Protein AF-A0A258L416-F1 (afdb_monomer)

Sequence (490 aa):
MKKIILSLIIMGSVVVAFGQTGKLQLVVYDSTSKTVLEMATVSLFRPDSSLLTYQLSDKNGAVSFEKLTLKNKLLLNISYVGYNTYNAPYLVTGKDSLNIYLSYNAKDSSSVVVKSVIPVRMNGDTLEINPAAFKLKDHQVVEELLNQVPGMTVWADGSITVSGRKVQNVFVDGKPFAGSTDPRIATQNLSKSAIDKIQLYQEYDRENIGNQSRQQTDSILSMNIKLKETAKKGYFGKGGAGLGTDDRFETDLALQTYDKKFSLSVGGGYNNINKNIANLDEMMQNNTYRTNNPNLFRTGRFGVSGINKNHSVGISLTQNFKAENNSRQNNRLTANYTMSGGDSWVTNLRIQNRIVAGAEQLIKEEGQQASNTNNHTIGFNYVKNNSYNDNFNLSGSASINDRKGLSTNFTETTDSKGAIQSTNDVVSRQTSQSNNQNLNLSYSKSDNDQPLTNFSFNTNLQNSQSNSERNVVSVFKSFTVNNRDTSYNR

Structure (mmCIF, N/CA/C/O backbone):
data_AF-A0A258L416-F1
#
_entry.id   AF-A0A258L416-F1
#
loop_
_atom_site.group_PDB
_atom_site.id
_atom_site.type_symbol
_atom_site.label_atom_id
_atom_site.label_alt_id
_atom_site.label_comp_id
_atom_site.label_asym_id
_atom_site.label_entity_id
_atom_site.label_seq_id
_atom_site.pdbx_PDB_ins_code
_atom_site.Cartn_x
_atom_site.Cartn_y
_atom_site.Cartn_z
_atom_site.occupancy
_atom_site.B_iso_or_equiv
_atom_site.auth_seq_id
_atom_site.auth_comp_id
_atom_site.auth_asym_id
_atom_site.auth_atom_id
_atom_site.pdbx_PDB_model_num
ATOM 1 N N . MET A 1 1 ? -40.598 -56.465 -20.947 1.00 54.62 1 MET A N 1
ATOM 2 C CA . MET A 1 1 ? -41.504 -55.363 -20.540 1.00 54.62 1 MET A CA 1
ATOM 3 C C . MET A 1 1 ? -41.598 -55.164 -19.021 1.00 54.62 1 MET A C 1
ATOM 5 O O . MET A 1 1 ? -41.421 -54.038 -18.584 1.00 54.62 1 MET A O 1
ATOM 9 N N . LYS A 1 2 ? -41.748 -56.209 -18.185 1.00 53.19 2 LYS A N 1
ATOM 10 C CA . LYS A 1 2 ? -41.812 -56.056 -16.707 1.00 53.19 2 LYS A CA 1
ATOM 11 C C . LYS A 1 2 ? -40.561 -55.443 -16.037 1.00 53.19 2 LYS A C 1
ATOM 13 O O . LYS A 1 2 ? -40.698 -54.750 -15.039 1.00 53.19 2 LYS A O 1
ATOM 18 N N . LYS A 1 3 ? -39.356 -55.630 -16.599 1.00 53.38 3 LYS A N 1
ATOM 19 C CA . LYS A 1 3 ? -38.106 -55.047 -16.056 1.00 53.38 3 LYS A CA 1
ATOM 20 C C . LYS A 1 3 ? -37.923 -53.546 -16.354 1.00 53.38 3 LYS A C 1
ATOM 22 O O . LYS A 1 3 ? -37.255 -52.868 -15.589 1.00 53.38 3 LYS A O 1
ATOM 27 N N . ILE A 1 4 ? -38.549 -53.028 -17.417 1.00 64.88 4 ILE A N 1
ATOM 28 C CA . ILE A 1 4 ? -38.473 -51.603 -17.805 1.00 64.88 4 ILE A CA 1
ATOM 29 C C . ILE A 1 4 ? -39.445 -50.762 -16.963 1.00 64.88 4 ILE A C 1
ATOM 31 O O . ILE A 1 4 ? -39.124 -49.653 -16.557 1.00 64.88 4 ILE A O 1
ATOM 35 N N . ILE A 1 5 ? -40.604 -51.327 -16.612 1.00 68.12 5 ILE A N 1
ATOM 36 C CA . ILE A 1 5 ? -41.570 -50.672 -15.716 1.00 68.12 5 ILE A CA 1
ATOM 37 C C . ILE A 1 5 ? -40.986 -50.529 -14.301 1.00 68.12 5 ILE A C 1
ATOM 39 O O . ILE A 1 5 ? -41.172 -49.501 -13.658 1.00 68.12 5 ILE A O 1
ATOM 43 N N . LEU A 1 6 ? -40.208 -51.516 -13.839 1.00 62.81 6 LEU A N 1
ATOM 44 C CA . LEU A 1 6 ? -39.548 -51.447 -12.534 1.00 62.81 6 LEU A CA 1
ATOM 45 C C . LEU A 1 6 ? -38.426 -50.391 -12.495 1.00 62.81 6 LEU A C 1
ATOM 47 O O . LEU A 1 6 ? -38.263 -49.731 -11.473 1.00 62.81 6 LEU A O 1
ATOM 51 N N . SER A 1 7 ? -37.690 -50.176 -13.597 1.00 61.28 7 SER A N 1
ATOM 52 C CA . SER A 1 7 ? -36.664 -49.123 -13.642 1.00 61.28 7 SER A CA 1
ATOM 53 C C . SER A 1 7 ? -37.269 -47.719 -13.732 1.00 61.28 7 SER A C 1
ATOM 55 O O . SER A 1 7 ? -36.714 -46.795 -13.146 1.00 61.28 7 SER A O 1
ATOM 57 N N . LEU A 1 8 ? -38.424 -47.547 -14.391 1.00 59.59 8 LEU A N 1
ATOM 58 C CA . LEU A 1 8 ? -39.130 -46.259 -14.418 1.00 59.59 8 LEU A CA 1
ATOM 59 C C . LEU A 1 8 ? -39.750 -45.881 -13.062 1.00 59.59 8 LEU A C 1
ATOM 61 O O . LEU A 1 8 ? -39.780 -44.701 -12.726 1.00 59.59 8 LEU A O 1
ATOM 65 N N . ILE A 1 9 ? -40.196 -46.854 -12.260 1.00 60.72 9 ILE A N 1
ATOM 66 C CA . ILE A 1 9 ? -40.763 -46.585 -10.925 1.00 60.72 9 ILE A CA 1
ATOM 67 C C . ILE A 1 9 ? -39.674 -46.159 -9.924 1.00 60.72 9 ILE A C 1
ATOM 69 O O . ILE A 1 9 ? -39.916 -45.282 -9.101 1.00 60.72 9 ILE A O 1
ATOM 73 N N . ILE A 1 10 ? -38.457 -46.701 -10.033 1.00 58.25 10 ILE A N 1
ATOM 74 C CA . ILE A 1 10 ? -37.326 -46.331 -9.158 1.00 58.25 10 ILE A CA 1
ATOM 75 C C . ILE A 1 10 ? -36.745 -44.951 -9.526 1.00 58.25 10 ILE A C 1
ATOM 77 O O . ILE A 1 10 ? -36.218 -44.245 -8.668 1.00 58.25 10 ILE A O 1
ATOM 81 N N . MET A 1 11 ? -36.892 -44.519 -10.782 1.00 55.53 11 MET A N 1
ATOM 82 C CA . MET A 1 11 ? -36.424 -43.207 -11.251 1.00 55.53 11 MET A CA 1
ATOM 83 C C . MET A 1 11 ? -37.388 -42.056 -10.896 1.00 55.53 11 MET A C 1
ATOM 85 O O . MET A 1 11 ? -36.995 -40.894 -10.944 1.00 55.53 11 MET A O 1
ATOM 89 N N . GLY A 1 12 ? -38.629 -42.370 -10.495 1.00 52.56 12 GLY A N 1
ATOM 90 C CA . GLY A 1 12 ? -39.637 -41.399 -10.042 1.00 52.56 12 GLY A CA 1
ATOM 91 C C . GLY A 1 12 ? -39.574 -41.039 -8.551 1.00 52.56 12 GLY A C 1
ATOM 92 O O . GLY A 1 12 ? -40.282 -40.136 -8.114 1.00 52.56 12 GLY A O 1
ATOM 93 N N . SER A 1 13 ? -38.733 -41.708 -7.758 1.00 47.38 13 SER A N 1
ATOM 94 C CA . SER A 1 13 ? -38.633 -41.523 -6.301 1.00 47.38 13 SER A CA 1
ATOM 95 C C . SER A 1 13 ? -37.387 -40.745 -5.862 1.00 47.38 13 SER A C 1
ATOM 97 O O . SER A 1 13 ? -36.769 -41.070 -4.851 1.00 47.38 13 SER A O 1
ATOM 99 N N . VAL A 1 14 ? -37.010 -39.690 -6.591 1.00 47.81 14 VAL A N 1
ATOM 100 C CA . VAL A 1 14 ? -36.079 -38.679 -6.063 1.00 47.81 14 VAL A CA 1
ATOM 101 C C . VAL A 1 14 ? -36.893 -37.698 -5.227 1.00 47.81 14 VAL A C 1
ATOM 103 O O . VAL A 1 14 ? -37.312 -36.637 -5.684 1.00 47.81 14 VAL A O 1
ATOM 106 N N . VAL A 1 15 ? -37.167 -38.083 -3.981 1.00 49.09 15 VAL A N 1
ATOM 107 C CA . VAL A 1 15 ? -37.687 -37.149 -2.984 1.00 49.09 15 VAL A CA 1
ATOM 108 C C . VAL A 1 15 ? -36.564 -36.164 -2.686 1.00 49.09 15 VAL A C 1
ATOM 110 O O . VAL A 1 15 ? -35.574 -36.504 -2.039 1.00 49.09 15 VAL A O 1
ATOM 113 N N . VAL A 1 16 ? -36.707 -34.936 -3.179 1.00 45.75 16 VAL A N 1
ATOM 114 C CA . VAL A 1 16 ? -35.876 -33.810 -2.756 1.00 45.75 16 VAL A CA 1
ATOM 115 C C . VAL A 1 16 ? -36.213 -33.561 -1.288 1.00 45.75 16 VAL A C 1
ATOM 117 O O . VAL A 1 16 ? -37.214 -32.927 -0.958 1.00 45.75 16 VAL A O 1
ATOM 120 N N . ALA A 1 17 ? -35.425 -34.143 -0.387 1.00 42.91 17 ALA A N 1
ATOM 121 C CA . ALA A 1 17 ? -35.550 -33.908 1.039 1.00 42.91 17 ALA A CA 1
ATOM 122 C C . ALA A 1 17 ? -35.148 -32.454 1.327 1.00 42.91 17 ALA A C 1
ATOM 124 O O . ALA A 1 17 ? -33.973 -32.141 1.513 1.00 42.91 17 ALA A O 1
ATOM 125 N N . PHE A 1 18 ? -36.126 -31.548 1.353 1.00 51.91 18 PHE A N 1
ATOM 126 C CA . PHE A 1 18 ? -35.942 -30.234 1.953 1.00 51.91 18 PHE A CA 1
ATOM 127 C C . PHE A 1 18 ? -35.678 -30.452 3.443 1.00 51.91 18 PHE A C 1
ATOM 129 O O . PHE A 1 18 ? -36.588 -30.788 4.201 1.00 51.91 18 PHE A O 1
ATOM 136 N N . GLY A 1 19 ? -34.420 -30.318 3.866 1.00 52.53 19 GLY A N 1
ATOM 137 C CA . GLY A 1 19 ? -34.078 -30.346 5.283 1.00 52.53 19 GLY A CA 1
ATOM 138 C C . GLY A 1 19 ? -34.915 -29.301 6.019 1.00 52.53 19 GLY A C 1
ATOM 139 O O . GLY A 1 19 ? -34.810 -28.110 5.729 1.00 52.53 19 GLY A O 1
ATOM 140 N N . GLN A 1 20 ? -35.778 -29.739 6.939 1.00 67.25 20 GLN A N 1
ATOM 141 C CA . GLN A 1 20 ? -36.555 -28.824 7.768 1.00 67.25 20 GLN A CA 1
ATOM 142 C C . GLN A 1 20 ? -35.579 -28.002 8.612 1.00 67.25 20 GLN A C 1
ATOM 144 O O . GLN A 1 20 ? -34.747 -28.553 9.337 1.00 67.25 20 GLN A O 1
ATOM 149 N N . THR A 1 21 ? -35.666 -26.682 8.492 1.00 75.88 21 THR A N 1
ATOM 150 C CA . THR A 1 21 ? -34.849 -25.765 9.279 1.00 75.88 21 THR A CA 1
ATOM 151 C C . THR A 1 21 ? -35.707 -25.071 10.326 1.00 75.88 21 THR A C 1
ATOM 153 O O . THR A 1 21 ? -36.852 -24.707 10.070 1.00 75.88 21 THR A O 1
ATOM 156 N N . GLY A 1 22 ? -35.161 -24.932 11.527 1.00 80.25 22 GLY A N 1
ATOM 157 C CA . GLY A 1 22 ? -35.784 -24.232 12.633 1.00 80.25 22 GLY A CA 1
ATOM 158 C C . GLY A 1 22 ? -35.594 -22.722 12.542 1.00 80.25 22 GLY A C 1
ATOM 159 O O . GLY A 1 22 ? -34.606 -22.222 11.992 1.00 80.25 22 GLY A O 1
ATOM 160 N N . LYS A 1 23 ? -36.548 -22.007 13.130 1.00 85.19 23 LYS A N 1
ATOM 161 C CA . LYS A 1 23 ? -36.519 -20.562 13.333 1.00 85.19 23 LYS A CA 1
ATOM 162 C C . LYS A 1 23 ? -36.613 -20.255 14.825 1.00 85.19 23 LYS A C 1
ATOM 164 O O . LYS A 1 23 ? -37.462 -20.821 15.512 1.00 85.19 23 LYS A O 1
ATOM 169 N N . LEU A 1 24 ? -35.764 -19.350 15.299 1.00 86.94 24 LEU A N 1
ATOM 170 C CA . LEU A 1 24 ? -35.829 -18.790 16.647 1.00 86.94 24 LEU A CA 1
ATOM 171 C C . LEU A 1 24 ? -36.087 -17.291 16.531 1.00 86.94 24 LEU A C 1
ATOM 173 O O . LEU A 1 24 ? -35.266 -16.567 15.970 1.00 86.94 24 LEU A O 1
ATOM 177 N N . GLN A 1 25 ? -37.212 -16.841 17.070 1.00 89.69 25 GLN A N 1
ATOM 178 C CA . GLN A 1 25 ? -37.528 -15.435 17.270 1.00 89.69 25 GLN A CA 1
ATOM 179 C C . GLN A 1 25 ? -37.445 -15.116 18.756 1.00 89.69 25 GLN A C 1
ATOM 181 O O . GLN A 1 25 ? -37.863 -15.911 19.597 1.00 89.69 25 GLN A O 1
ATOM 186 N N . LEU A 1 26 ? -36.892 -13.962 19.096 1.00 90.38 26 LEU A N 1
ATOM 187 C CA . LEU A 1 26 ? -36.861 -13.515 20.478 1.00 90.38 26 LEU A CA 1
ATOM 188 C C . LEU A 1 26 ? -36.907 -12.003 20.593 1.00 90.38 26 LEU A C 1
ATOM 190 O O . LEU A 1 26 ? -36.445 -11.307 19.695 1.00 90.38 26 LEU A O 1
ATOM 194 N N . VAL A 1 27 ? -37.449 -11.515 21.705 1.00 91.88 27 VAL A N 1
ATOM 195 C CA . VAL A 1 27 ? -37.478 -10.093 22.047 1.00 91.88 27 VAL A CA 1
ATOM 196 C C . VAL A 1 27 ? -36.802 -9.887 23.397 1.00 91.88 27 VAL A C 1
ATOM 198 O O . VAL A 1 27 ? -37.068 -10.619 24.355 1.00 91.88 27 VAL A O 1
ATOM 201 N N . VAL A 1 28 ? -35.893 -8.916 23.455 1.00 92.69 28 VAL A N 1
ATOM 202 C CA . VAL A 1 28 ? -35.090 -8.609 24.641 1.00 92.69 28 VAL A CA 1
ATOM 203 C C . VAL A 1 28 ? -35.653 -7.379 25.347 1.00 92.69 28 VAL A C 1
ATOM 205 O O . VAL A 1 28 ? -35.813 -6.323 24.737 1.00 92.69 28 VAL A O 1
ATOM 208 N N . TYR A 1 29 ? -35.912 -7.515 26.645 1.00 92.38 29 TYR A N 1
ATOM 209 C CA . TYR A 1 29 ? -36.476 -6.473 27.499 1.00 92.38 29 TYR A CA 1
ATOM 210 C C . TYR A 1 29 ? -35.594 -6.193 28.717 1.00 92.38 29 TYR A C 1
ATOM 212 O O . TYR A 1 29 ? -34.870 -7.070 29.189 1.00 92.38 29 TYR A O 1
ATOM 220 N N . ASP A 1 30 ? -35.719 -5.000 29.287 1.00 90.31 30 ASP A N 1
ATOM 221 C CA . ASP A 1 30 ? -35.287 -4.723 30.657 1.00 90.31 30 ASP A CA 1
ATOM 222 C C . ASP A 1 30 ? -36.269 -5.369 31.650 1.00 90.31 30 ASP A C 1
ATOM 224 O O . ASP A 1 30 ? -37.484 -5.186 31.562 1.00 90.31 30 ASP A O 1
ATOM 228 N N . SER A 1 31 ? -35.756 -6.126 32.621 1.00 89.62 31 SER A N 1
ATOM 229 C CA . SER A 1 31 ? -36.564 -6.755 33.672 1.00 89.62 31 SER A CA 1
ATOM 230 C C . SER A 1 31 ? -37.316 -5.761 34.567 1.00 89.62 31 SER A C 1
ATOM 232 O O . SER A 1 31 ? -38.377 -6.105 35.086 1.00 89.62 31 SER A O 1
ATOM 234 N N . THR A 1 32 ? -36.785 -4.547 34.743 1.00 86.44 32 THR A N 1
ATOM 235 C CA . THR A 1 32 ? -37.338 -3.535 35.652 1.00 86.44 32 THR A CA 1
ATOM 236 C C . THR A 1 32 ? -38.303 -2.622 34.912 1.00 86.44 32 THR A C 1
ATOM 238 O O . THR A 1 32 ? -39.484 -2.560 35.250 1.00 86.44 32 THR A O 1
ATOM 241 N N . SER A 1 33 ? -37.816 -1.923 33.883 1.00 86.69 33 SER A N 1
ATOM 242 C CA . SER A 1 33 ? -38.628 -0.950 33.145 1.00 86.69 33 SER A CA 1
ATOM 243 C C . SER A 1 33 ? -39.552 -1.590 32.102 1.00 86.69 33 SER A C 1
ATOM 245 O O . SER A 1 33 ? -40.466 -0.928 31.616 1.00 86.69 33 SER A O 1
ATOM 247 N N . LYS A 1 34 ? -39.343 -2.876 31.766 1.00 87.81 34 LYS A N 1
ATOM 248 C CA . LYS A 1 34 ? -40.051 -3.614 30.701 1.00 87.81 34 LYS A CA 1
ATOM 249 C C . LYS A 1 34 ? -39.947 -2.964 29.319 1.00 87.81 34 LYS A C 1
ATOM 251 O O . LYS A 1 34 ? -40.704 -3.319 28.417 1.00 87.81 34 LYS A O 1
ATOM 256 N N . THR A 1 35 ? -39.016 -2.033 29.138 1.00 89.44 35 THR A N 1
ATOM 257 C CA . THR A 1 35 ? -38.716 -1.450 27.833 1.00 89.44 35 THR A CA 1
ATOM 258 C C . THR A 1 35 ? -37.931 -2.446 26.991 1.00 89.44 35 THR A C 1
ATOM 260 O O . THR A 1 35 ? -37.256 -3.338 27.511 1.00 89.44 35 THR A O 1
ATOM 263 N N . VAL A 1 36 ? -38.058 -2.325 25.673 1.00 91.19 36 VAL A N 1
ATOM 264 C CA . VAL A 1 36 ? -37.275 -3.119 24.725 1.00 91.19 36 VAL A CA 1
ATOM 265 C C . VAL A 1 36 ? -35.823 -2.648 24.724 1.00 91.19 36 VAL A C 1
ATOM 267 O O . VAL A 1 36 ? -35.552 -1.452 24.825 1.00 91.19 36 VAL A O 1
ATOM 270 N N . LEU A 1 37 ? -34.886 -3.585 24.603 1.00 87.25 37 LEU A N 1
ATOM 271 C CA . LEU A 1 37 ? -33.460 -3.282 24.513 1.00 87.25 37 LEU A CA 1
ATOM 272 C C . LEU A 1 37 ? -33.015 -3.385 23.053 1.00 87.25 37 LEU A C 1
ATOM 274 O O . LEU A 1 37 ? -32.816 -4.486 22.541 1.00 87.25 37 LEU A O 1
ATOM 278 N N . GLU A 1 38 ? -32.875 -2.242 22.381 1.00 89.38 38 GLU A N 1
ATOM 279 C CA . GLU A 1 38 ? -32.270 -2.128 21.045 1.00 89.38 38 GLU A CA 1
ATOM 280 C C . GLU A 1 38 ? -30.755 -2.401 21.106 1.00 89.38 38 GLU A C 1
ATOM 282 O O . GLU A 1 38 ? -30.095 -2.069 22.087 1.00 89.38 38 GLU A O 1
ATOM 287 N N . MET A 1 39 ? -30.183 -3.011 20.062 1.00 85.69 39 MET A N 1
ATOM 288 C CA . MET A 1 39 ? -28.755 -3.358 19.959 1.00 85.69 39 MET A CA 1
ATOM 289 C C . MET A 1 39 ? -28.212 -4.312 21.041 1.00 85.69 39 MET A C 1
ATOM 291 O O . MET A 1 39 ? -26.993 -4.467 21.185 1.00 85.69 39 MET A O 1
ATOM 295 N N . ALA A 1 40 ? -29.078 -5.016 21.773 1.00 87.38 40 ALA A N 1
ATOM 296 C CA . ALA A 1 40 ? -28.669 -6.153 22.586 1.00 87.38 40 ALA A CA 1
ATOM 297 C C . ALA A 1 40 ? -28.029 -7.221 21.694 1.00 87.38 40 ALA A C 1
ATOM 299 O O . ALA A 1 40 ? -28.542 -7.576 20.632 1.00 87.38 40 ALA A O 1
ATOM 300 N N . THR A 1 41 ? -26.868 -7.721 22.115 1.00 89.00 41 THR A N 1
ATOM 301 C CA . THR A 1 41 ? -26.133 -8.730 21.358 1.00 89.00 41 THR A CA 1
ATOM 302 C C . THR A 1 41 ? -26.615 -10.108 21.763 1.00 89.00 41 THR A C 1
ATOM 304 O O . THR A 1 41 ? -26.411 -10.542 22.899 1.00 89.00 41 THR A O 1
ATOM 307 N N . VAL A 1 42 ? -27.238 -10.803 20.818 1.00 90.25 42 VAL A N 1
ATOM 308 C CA . VAL A 1 42 ? -27.783 -12.144 21.002 1.00 90.25 42 VAL A CA 1
ATOM 309 C C . VAL A 1 42 ? -26.909 -13.120 20.238 1.00 90.25 42 VAL A C 1
ATOM 311 O O . VAL A 1 42 ? -26.805 -13.038 19.019 1.00 90.25 42 VAL A O 1
ATOM 314 N N . SER A 1 43 ? -26.263 -14.034 20.950 1.00 89.38 43 SER A N 1
ATOM 315 C CA . SER A 1 43 ? -25.322 -15.006 20.396 1.00 89.38 43 SER A CA 1
ATOM 316 C C . SER A 1 43 ? -25.814 -16.429 20.630 1.00 89.38 43 SER A C 1
ATOM 318 O O . SER A 1 43 ? -26.228 -16.787 21.732 1.00 89.38 43 SER A O 1
ATOM 320 N N . LEU A 1 44 ? -25.727 -17.259 19.594 1.00 87.75 44 LEU A N 1
ATOM 321 C CA . LEU A 1 44 ? -25.952 -18.697 19.670 1.00 87.75 44 LEU A CA 1
ATOM 322 C C . LEU A 1 44 ? -24.610 -19.415 19.588 1.00 87.75 44 LEU A C 1
ATOM 324 O O . LEU A 1 44 ? -23.847 -19.199 18.646 1.00 87.75 44 LEU A O 1
ATOM 328 N N . PHE A 1 45 ? -24.341 -20.309 20.533 1.00 85.75 45 PHE A N 1
ATOM 329 C CA . PHE A 1 45 ? -23.174 -21.187 20.501 1.00 85.75 45 PHE A CA 1
ATOM 330 C C . PHE A 1 45 ? -23.576 -22.636 20.267 1.00 85.75 45 PHE A C 1
ATOM 332 O O . PHE A 1 45 ? -24.658 -23.080 20.657 1.00 85.75 45 PHE A O 1
ATOM 339 N N . ARG A 1 46 ? -22.660 -23.391 19.666 1.00 85.56 46 ARG A N 1
ATOM 340 C CA . ARG A 1 46 ? -22.724 -24.853 19.610 1.00 85.56 46 ARG A CA 1
ATOM 341 C C . ARG A 1 46 ? -22.444 -25.461 20.998 1.00 85.56 46 ARG A C 1
ATOM 343 O O . ARG A 1 46 ? -21.902 -24.773 21.864 1.00 85.56 46 ARG A O 1
ATOM 350 N N . PRO A 1 47 ? -22.737 -26.759 21.213 1.00 81.38 47 PRO A N 1
ATOM 351 C CA . PRO A 1 47 ? -22.428 -27.450 22.469 1.00 81.38 47 PRO A CA 1
ATOM 352 C C . PRO A 1 47 ? -20.955 -27.392 22.886 1.00 81.38 47 PRO A C 1
ATOM 354 O O . PRO A 1 47 ? -20.650 -27.499 24.067 1.00 81.38 47 PRO A O 1
ATOM 357 N N . ASP A 1 48 ? -20.041 -27.228 21.927 1.00 79.88 48 ASP A N 1
ATOM 358 C CA . ASP A 1 48 ? -18.604 -27.108 22.173 1.00 79.88 48 ASP A CA 1
ATOM 359 C C . ASP A 1 48 ? -18.168 -25.674 22.544 1.00 79.88 48 ASP A C 1
ATOM 361 O O . ASP A 1 48 ? -16.970 -25.391 22.593 1.00 79.88 48 ASP A O 1
ATOM 365 N N . SER A 1 49 ? -19.119 -24.763 22.771 1.00 78.69 49 SER A N 1
ATOM 366 C CA . SER A 1 49 ? -18.907 -23.335 23.042 1.00 78.69 49 SER A CA 1
ATOM 367 C C . SER A 1 49 ? -18.289 -22.541 21.882 1.00 78.69 49 SER A C 1
ATOM 369 O O . SER A 1 49 ? -17.804 -21.433 22.096 1.00 78.69 49 SER A O 1
ATOM 371 N N . SER A 1 50 ? -18.303 -23.061 20.648 1.00 79.88 50 SER A N 1
ATOM 372 C CA . SER A 1 50 ? -17.975 -22.257 19.461 1.00 79.88 50 SER A CA 1
ATOM 373 C C . SER A 1 50 ? -19.155 -21.368 19.058 1.00 79.88 50 SER A C 1
ATOM 375 O O . SER A 1 50 ? -20.307 -21.815 19.066 1.00 79.88 50 SER A O 1
ATOM 377 N N . LEU A 1 51 ? -18.887 -20.108 18.697 1.00 82.56 51 LEU A N 1
ATOM 378 C CA . LEU A 1 51 ? -19.920 -19.193 18.204 1.00 82.56 51 LEU A CA 1
ATOM 379 C C . LEU A 1 51 ? -20.499 -19.739 16.887 1.00 82.56 51 LEU A C 1
ATOM 381 O O . LEU A 1 51 ? -19.765 -20.027 15.940 1.00 82.56 51 LEU A O 1
ATOM 385 N N . LEU A 1 52 ? -21.819 -19.921 16.840 1.00 84.12 52 LEU A N 1
ATOM 386 C CA . LEU A 1 52 ? -22.545 -20.335 15.639 1.00 84.12 52 LEU A CA 1
ATOM 387 C C . LEU A 1 52 ? -22.956 -19.110 14.823 1.00 84.12 52 LEU A C 1
ATOM 389 O O . LEU A 1 52 ? -22.675 -19.037 13.633 1.00 84.12 52 LEU A O 1
ATOM 393 N N . THR A 1 53 ? -23.640 -18.169 15.466 1.00 84.31 53 THR A N 1
ATOM 394 C CA . THR A 1 53 ? -24.132 -16.933 14.855 1.00 84.31 53 THR A CA 1
ATOM 395 C C . THR A 1 53 ? -24.476 -15.932 15.952 1.00 84.31 53 THR A C 1
ATOM 397 O O . THR A 1 53 ? -24.723 -16.324 17.093 1.00 84.31 53 THR A O 1
ATOM 400 N N . TYR A 1 54 ? -24.529 -14.650 15.609 1.00 88.69 54 TYR A N 1
ATOM 401 C CA . TYR A 1 54 ? -25.081 -13.619 16.478 1.00 88.69 54 TYR A CA 1
ATOM 402 C C . TYR A 1 54 ? -25.980 -12.680 15.675 1.00 88.69 54 TYR A C 1
ATOM 404 O O . TYR A 1 54 ? -25.908 -12.632 14.447 1.00 88.69 54 TYR A O 1
ATOM 412 N N . GLN A 1 55 ? -26.844 -11.955 16.369 1.00 87.44 55 GLN A N 1
ATOM 413 C CA . GLN A 1 55 ? -27.625 -10.868 15.800 1.00 87.44 55 GLN A CA 1
ATOM 414 C C . GLN A 1 55 ? -27.769 -9.766 16.849 1.00 87.44 55 GLN A C 1
ATOM 416 O O . GLN A 1 55 ? -27.699 -10.024 18.054 1.00 87.44 55 GLN A O 1
ATOM 421 N N . LEU A 1 56 ? -27.937 -8.537 16.380 1.00 87.88 56 LEU A N 1
ATOM 422 C CA . LEU A 1 56 ? -28.297 -7.407 17.227 1.00 87.88 56 LEU A CA 1
ATOM 423 C C . LEU A 1 56 ? -29.816 -7.270 17.230 1.00 87.88 56 LEU A C 1
ATOM 425 O O . LEU A 1 56 ? -30.432 -7.438 16.175 1.00 87.88 56 LEU A O 1
ATOM 429 N N . SER A 1 57 ? -30.411 -6.973 18.383 1.00 90.00 57 SER A N 1
ATOM 430 C CA . SER A 1 57 ? -31.835 -6.650 18.421 1.00 90.00 57 SER A CA 1
ATOM 431 C C . SER A 1 57 ? -32.144 -5.356 17.677 1.00 90.00 57 SER A C 1
ATOM 433 O O . SER A 1 57 ? -31.383 -4.386 17.727 1.00 90.00 57 SER A O 1
ATOM 435 N N . ASP A 1 58 ? -33.278 -5.362 16.981 1.00 88.56 58 ASP A N 1
ATOM 436 C CA . ASP A 1 58 ? -33.802 -4.195 16.280 1.00 88.56 58 ASP A CA 1
ATOM 437 C C . ASP A 1 58 ? -34.401 -3.150 17.244 1.00 88.56 58 ASP A C 1
ATOM 439 O O . ASP A 1 58 ? -34.363 -3.302 18.467 1.00 88.56 58 ASP A O 1
ATOM 443 N N . LYS A 1 59 ? -34.991 -2.083 16.687 1.00 87.44 59 LYS A N 1
ATOM 444 C CA . LYS A 1 59 ? -35.662 -1.002 17.438 1.00 87.44 59 LYS A CA 1
ATOM 445 C C . LYS A 1 59 ? -36.790 -1.485 18.355 1.00 87.44 59 LYS A C 1
ATOM 447 O O . LYS A 1 59 ? -37.162 -0.784 19.289 1.00 87.44 59 LYS A O 1
ATOM 452 N N . ASN A 1 60 ? -37.338 -2.667 18.087 1.00 88.50 60 ASN A N 1
ATOM 453 C CA . ASN A 1 60 ? -38.376 -3.303 18.889 1.00 88.50 60 ASN A CA 1
ATOM 454 C C . ASN A 1 60 ? -37.793 -4.345 19.858 1.00 88.50 60 ASN A C 1
ATOM 456 O O . ASN A 1 60 ? -38.546 -5.106 20.460 1.00 88.50 60 ASN A O 1
ATOM 460 N N . GLY A 1 61 ? -36.466 -4.422 19.995 1.00 84.56 61 GLY A N 1
ATOM 461 C CA . GLY A 1 61 ? -35.785 -5.430 20.800 1.00 84.56 61 GLY A CA 1
ATOM 462 C C . GLY A 1 61 ? -35.799 -6.829 20.175 1.00 84.56 61 GLY A C 1
ATOM 463 O O . GLY A 1 61 ? -35.385 -7.780 20.839 1.00 84.56 61 GLY A O 1
ATOM 464 N N . ALA A 1 62 ? -36.270 -6.985 18.933 1.00 90.56 62 ALA A N 1
ATOM 465 C CA . ALA A 1 62 ? -36.511 -8.277 18.306 1.00 90.56 62 ALA A CA 1
ATOM 466 C C . ALA A 1 62 ? -35.289 -8.807 17.539 1.00 90.56 62 ALA A C 1
ATOM 468 O O . ALA A 1 62 ? -34.519 -8.059 16.938 1.00 90.56 62 ALA A O 1
ATOM 469 N N . VAL A 1 63 ? -35.131 -10.130 17.550 1.00 90.25 63 VAL A N 1
ATOM 470 C CA . VAL A 1 63 ? -34.071 -10.906 16.895 1.00 90.25 63 VAL A CA 1
ATOM 471 C C . VAL A 1 63 ? -34.687 -12.139 16.247 1.00 90.25 63 VAL A C 1
ATOM 473 O O . VAL A 1 63 ? -35.584 -12.769 16.807 1.00 90.25 63 VAL A O 1
ATOM 476 N N . SER A 1 64 ? -34.199 -12.507 15.064 1.00 89.75 64 SER A N 1
ATOM 477 C CA . SER A 1 64 ? -34.666 -13.666 14.309 1.00 89.75 64 SER A CA 1
ATOM 478 C C . SER A 1 64 ? -33.495 -14.424 13.693 1.00 89.75 64 SER A C 1
ATOM 480 O O . SER A 1 64 ? -32.876 -13.971 12.728 1.00 89.75 64 SER A O 1
ATOM 482 N N . PHE A 1 65 ? -33.258 -15.634 14.195 1.00 87.19 65 PHE A N 1
ATOM 483 C CA . PHE A 1 65 ? -32.358 -16.603 13.584 1.00 87.19 65 PHE A CA 1
ATOM 484 C C . PHE A 1 65 ? -33.148 -17.562 12.705 1.00 87.19 65 PHE A C 1
ATOM 486 O O . PHE A 1 65 ? -34.092 -18.214 13.154 1.00 87.19 65 PHE A O 1
ATOM 493 N N . GLU A 1 66 ? -32.735 -17.670 11.450 1.00 86.00 66 GLU A N 1
ATOM 494 C CA . GLU A 1 66 ? -33.322 -18.585 10.478 1.00 86.00 66 GLU A CA 1
ATOM 495 C C . GLU A 1 66 ? -32.331 -19.690 10.116 1.00 86.00 66 GLU A C 1
ATOM 497 O O . GLU A 1 66 ? -31.132 -19.581 10.376 1.00 86.00 66 GLU A O 1
ATOM 502 N N . LYS A 1 67 ? -32.832 -20.752 9.480 1.00 81.75 67 LYS A N 1
ATOM 503 C CA . LYS A 1 67 ? -32.017 -21.863 8.969 1.00 81.75 67 LYS A CA 1
ATOM 504 C C . LYS A 1 67 ? -31.254 -22.645 10.055 1.00 81.75 67 LYS A C 1
ATOM 506 O O . LYS A 1 67 ? -30.190 -23.197 9.788 1.00 81.75 67 LYS A O 1
ATOM 511 N N . LEU A 1 68 ? -31.791 -22.727 11.275 1.00 82.25 68 LEU A N 1
ATOM 512 C CA . LEU A 1 68 ? -31.176 -23.496 12.362 1.00 82.25 68 LEU A CA 1
ATOM 513 C C . LEU A 1 68 ? -31.406 -25.000 12.162 1.00 82.25 68 LEU A C 1
ATOM 515 O O . LEU A 1 68 ? -32.492 -25.427 11.780 1.00 82.25 68 LEU A O 1
ATOM 519 N N . THR A 1 69 ? -30.415 -25.839 12.450 1.00 78.56 69 THR A N 1
ATOM 520 C CA . THR A 1 69 ? -30.602 -27.297 12.402 1.00 78.56 69 THR A CA 1
ATOM 521 C C . THR A 1 69 ? -31.509 -27.749 13.552 1.00 78.56 69 THR A C 1
ATOM 523 O O . THR A 1 69 ? -31.209 -27.485 14.718 1.00 78.56 69 THR A O 1
ATOM 526 N N . LEU A 1 70 ? -32.608 -28.442 13.237 1.00 74.69 70 LEU A N 1
ATOM 527 C CA . LEU A 1 70 ? -33.543 -28.976 14.235 1.00 74.69 70 LEU A CA 1
ATOM 528 C C . LEU A 1 70 ? -32.861 -29.971 15.183 1.00 74.69 70 LEU A C 1
ATOM 530 O O . LEU A 1 70 ? -31.954 -30.700 14.783 1.00 74.69 70 LEU A O 1
ATOM 534 N N . LYS A 1 71 ? -33.341 -30.029 16.433 1.00 71.44 71 LYS A N 1
ATOM 535 C CA . LYS A 1 71 ? -32.871 -30.937 17.500 1.00 71.44 71 LYS A CA 1
ATOM 536 C C . LYS A 1 71 ? -31.411 -30.751 17.939 1.00 71.44 71 LYS A C 1
ATOM 538 O O . LYS A 1 71 ? -30.925 -31.533 18.756 1.00 71.44 71 LYS A O 1
ATOM 543 N N . ASN A 1 72 ? -30.720 -29.709 17.477 1.00 77.69 72 ASN A N 1
ATOM 544 C CA . ASN A 1 72 ? -29.428 -29.336 18.043 1.00 77.69 72 ASN A CA 1
ATOM 545 C C . ASN A 1 72 ? -29.611 -28.629 19.389 1.00 77.69 72 ASN A C 1
ATOM 547 O O . ASN A 1 72 ? -30.418 -27.706 19.518 1.00 77.69 72 ASN A O 1
ATOM 551 N N . LYS A 1 73 ? -28.820 -29.047 20.384 1.00 83.88 73 LYS A N 1
ATOM 552 C CA . LYS A 1 73 ? -28.629 -28.290 21.625 1.00 83.88 73 LYS A CA 1
ATOM 553 C C . LYS A 1 73 ? -27.713 -27.108 21.318 1.00 83.88 73 LYS A C 1
ATOM 555 O O . LYS A 1 73 ? -26.632 -27.297 20.773 1.00 83.88 73 LYS A O 1
ATOM 560 N N . LEU A 1 74 ? -28.144 -25.907 21.653 1.00 86.69 74 LEU A N 1
ATOM 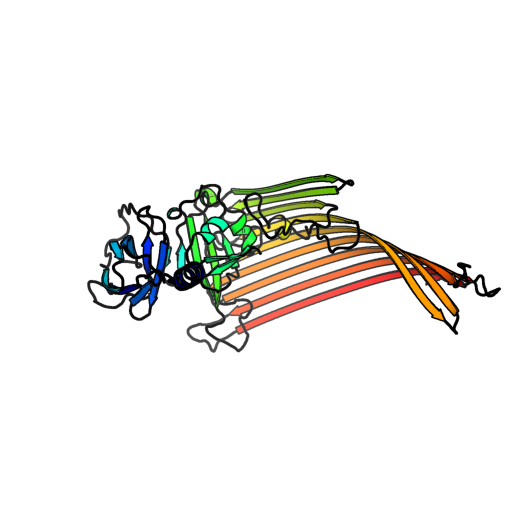561 C CA . LEU A 1 74 ? -27.391 -24.667 21.519 1.00 86.69 74 LEU A CA 1
ATOM 562 C C . LEU A 1 74 ? -27.270 -24.008 22.894 1.00 86.69 74 LEU A C 1
ATOM 564 O O . LEU A 1 74 ? -27.994 -24.358 23.825 1.00 86.69 74 LEU A O 1
ATOM 568 N N . LEU A 1 75 ? -26.363 -23.048 23.026 1.00 86.88 75 LEU A N 1
ATOM 569 C CA . LEU A 1 75 ? -26.319 -22.150 24.178 1.00 86.88 75 LEU A CA 1
ATOM 570 C C . LEU A 1 75 ? -26.727 -20.758 23.701 1.00 86.88 75 LEU A C 1
ATOM 572 O O . LEU A 1 75 ? -26.092 -20.202 22.805 1.00 86.88 75 LEU A O 1
ATOM 576 N N . LEU A 1 76 ? -27.796 -20.220 24.279 1.00 88.19 76 LEU A N 1
ATOM 577 C CA . LEU A 1 76 ? -28.268 -18.864 24.040 1.00 88.19 76 LEU A CA 1
ATOM 578 C C . LEU A 1 76 ? -27.603 -17.928 25.049 1.00 88.19 76 LEU A C 1
ATOM 580 O O . LEU A 1 76 ? -27.800 -18.070 26.257 1.00 88.19 76 LEU A O 1
ATOM 584 N N . ASN A 1 77 ? -26.833 -16.971 24.539 1.00 90.62 77 ASN A N 1
ATOM 585 C CA . ASN A 1 77 ? -26.234 -15.890 25.309 1.00 90.62 77 ASN A CA 1
ATOM 586 C C . ASN A 1 77 ? -26.825 -14.558 24.862 1.00 90.62 77 ASN A C 1
ATOM 588 O O . ASN A 1 77 ? -26.894 -14.281 23.665 1.00 90.62 77 ASN A O 1
ATOM 592 N N . ILE A 1 78 ? -27.215 -13.721 25.815 1.00 90.31 78 ILE A N 1
ATOM 593 C CA . ILE A 1 78 ? -27.685 -12.366 25.536 1.00 90.31 78 ILE A CA 1
ATOM 594 C C . ILE A 1 78 ? -26.904 -11.407 26.427 1.00 90.31 78 ILE A C 1
ATOM 596 O O . ILE A 1 78 ? -26.811 -11.607 27.641 1.00 90.31 78 ILE A O 1
ATOM 600 N N . SER A 1 79 ? -26.331 -10.369 25.819 1.00 88.81 79 SER A N 1
ATOM 601 C CA . SER A 1 79 ? -25.558 -9.343 26.515 1.00 88.81 79 SER A CA 1
ATOM 602 C C . SER A 1 79 ? -25.949 -7.938 26.064 1.00 88.81 79 SER A C 1
ATOM 604 O O . SER A 1 79 ? -26.235 -7.698 24.891 1.00 88.81 79 SER A O 1
ATOM 606 N N . TYR A 1 80 ? -25.955 -7.003 27.012 1.00 87.50 80 TYR A N 1
ATOM 607 C CA . TYR A 1 80 ? -26.202 -5.587 26.768 1.00 87.50 80 TYR A CA 1
ATOM 608 C C . TYR A 1 80 ? -25.410 -4.748 27.780 1.00 87.50 80 TYR A C 1
ATOM 610 O O . TYR A 1 80 ? -25.163 -5.196 28.904 1.00 87.50 80 TYR A O 1
ATOM 618 N N . VAL A 1 81 ? -24.936 -3.567 27.376 1.00 82.19 81 VAL A N 1
ATOM 619 C CA . VAL A 1 81 ? -24.048 -2.739 28.212 1.00 82.19 81 VAL A CA 1
ATOM 620 C C . VAL A 1 81 ? -24.776 -2.292 29.474 1.00 82.19 81 VAL A C 1
ATOM 622 O O . VAL A 1 81 ? -25.857 -1.725 29.393 1.00 82.19 81 VAL A O 1
ATOM 625 N N . GLY A 1 82 ? -24.168 -2.533 30.638 1.00 81.00 82 GLY A N 1
ATOM 626 C CA . GLY A 1 82 ? -24.761 -2.201 31.938 1.00 81.00 82 GLY A CA 1
ATOM 627 C C . GLY A 1 82 ? -25.749 -3.244 32.470 1.00 81.00 82 GLY A C 1
ATOM 628 O O . GLY A 1 82 ? -26.348 -3.020 33.513 1.00 81.00 82 GLY A O 1
ATOM 629 N N . TYR A 1 83 ? -25.920 -4.391 31.802 1.00 87.62 83 TYR A N 1
ATOM 630 C CA . TYR A 1 83 ? -26.838 -5.458 32.221 1.00 87.62 83 TYR A CA 1
ATOM 631 C C . TYR A 1 83 ? -26.095 -6.764 32.520 1.00 87.62 83 TYR A C 1
ATOM 633 O O . TYR A 1 83 ? -24.999 -7.020 32.017 1.00 87.62 83 TYR A O 1
ATOM 641 N N . ASN A 1 84 ? -26.712 -7.621 33.335 1.00 85.50 84 ASN A N 1
ATOM 642 C CA . ASN A 1 84 ? -26.234 -8.986 33.539 1.00 85.50 84 ASN A CA 1
ATOM 643 C C . ASN A 1 84 ? -26.456 -9.822 32.277 1.00 85.50 84 ASN A C 1
ATOM 645 O O . ASN A 1 84 ? -27.506 -9.741 31.642 1.00 85.50 84 ASN A O 1
ATOM 649 N N . THR A 1 85 ? -25.473 -10.653 31.931 1.00 85.44 85 THR A N 1
ATOM 650 C CA . THR A 1 85 ? -25.602 -11.558 30.783 1.00 85.44 85 THR A CA 1
ATOM 651 C C . THR A 1 85 ? -26.565 -12.700 31.081 1.00 85.44 85 THR A C 1
ATOM 653 O O . THR A 1 85 ? -26.490 -13.334 32.133 1.00 85.44 85 THR A O 1
ATOM 656 N N . TYR A 1 86 ? -27.452 -12.985 30.132 1.00 88.25 86 TYR A N 1
ATOM 657 C CA . TYR A 1 86 ? -28.312 -14.162 30.164 1.00 88.25 86 TYR A CA 1
ATOM 658 C C . TYR A 1 86 ? -27.612 -15.317 29.450 1.00 88.25 86 TYR A C 1
ATOM 660 O O . TYR A 1 86 ? -27.089 -15.131 28.353 1.00 88.25 86 TYR A O 1
ATOM 668 N N . ASN A 1 87 ? -27.597 -16.497 30.069 1.00 88.12 87 ASN A N 1
ATOM 669 C CA . ASN A 1 87 ? -26.983 -17.711 29.535 1.00 88.12 87 ASN A CA 1
ATOM 670 C C . ASN A 1 87 ? -27.880 -18.912 29.825 1.00 88.12 87 ASN A C 1
ATOM 672 O O . ASN A 1 87 ? -28.058 -19.269 30.990 1.00 88.12 87 ASN A O 1
ATOM 676 N N . ALA A 1 88 ? -28.405 -19.558 28.786 1.00 86.12 88 ALA A N 1
ATOM 677 C CA . ALA A 1 88 ? -29.231 -20.751 28.944 1.00 86.12 88 ALA A CA 1
ATOM 678 C C . ALA A 1 88 ? -29.033 -21.748 27.792 1.00 86.12 88 ALA A C 1
ATOM 680 O O . ALA A 1 88 ? -28.840 -21.334 26.646 1.00 86.12 88 ALA A O 1
ATOM 681 N N . PRO A 1 89 ? -29.096 -23.066 28.054 1.00 86.38 89 PRO A N 1
ATOM 682 C CA . PRO A 1 89 ? -29.214 -24.045 26.985 1.00 86.38 89 PRO A CA 1
ATOM 683 C C . PRO A 1 89 ? -30.556 -23.872 26.264 1.00 86.38 89 PRO A C 1
ATOM 685 O O . PRO A 1 89 ? -31.591 -23.666 26.893 1.00 86.38 89 PRO A O 1
ATOM 688 N N . TYR A 1 90 ? -30.539 -23.989 24.943 1.00 84.81 90 TYR A N 1
ATOM 689 C CA . TYR A 1 90 ? -31.710 -23.863 24.085 1.00 84.81 90 TYR A CA 1
ATOM 690 C C . TYR A 1 90 ? -31.751 -25.026 23.088 1.00 84.81 90 TYR A C 1
ATOM 692 O O . TYR A 1 90 ? -30.730 -25.406 22.516 1.00 84.81 90 TYR A O 1
ATOM 700 N N . LEU A 1 91 ? -32.926 -25.623 22.895 1.00 84.62 91 LEU A N 1
ATOM 701 C CA . LEU A 1 91 ? -33.140 -26.726 21.961 1.00 84.62 91 LEU A CA 1
ATOM 702 C C . LEU A 1 91 ? -34.015 -26.230 20.810 1.00 84.62 91 LEU A C 1
ATOM 704 O O . LEU A 1 91 ? -35.124 -25.768 21.047 1.00 84.62 91 LEU A O 1
ATOM 708 N N . VAL A 1 92 ? -33.535 -26.361 19.573 1.00 80.25 92 VAL A N 1
ATOM 709 C CA . VAL A 1 92 ? -34.277 -25.909 18.387 1.00 80.25 92 VAL A CA 1
ATOM 710 C C . VAL A 1 92 ? -35.437 -26.869 18.102 1.00 80.25 92 VAL A C 1
ATOM 712 O O . VAL A 1 92 ? -35.197 -27.993 17.643 1.00 80.25 92 VAL A O 1
ATOM 715 N N . THR A 1 93 ? -36.681 -26.441 18.344 1.00 78.38 93 THR A N 1
ATOM 716 C CA . THR A 1 93 ? -37.872 -27.289 18.126 1.00 78.38 93 THR A CA 1
ATOM 717 C C . THR A 1 93 ? -38.559 -27.050 16.777 1.00 78.38 93 THR A C 1
ATOM 719 O O . THR A 1 93 ? -39.150 -27.978 16.229 1.00 78.38 93 THR A O 1
ATOM 722 N N . GLY A 1 94 ? -38.412 -25.854 16.189 1.00 68.69 94 GLY A N 1
ATOM 723 C CA . GLY A 1 94 ? -38.821 -25.561 14.808 1.00 68.69 94 GLY A CA 1
ATOM 724 C C . GLY A 1 94 ? -39.320 -24.141 14.562 1.00 68.69 94 GLY A C 1
ATOM 725 O O . GLY A 1 94 ? -38.976 -23.551 13.538 1.00 68.69 94 GLY A O 1
ATOM 726 N N . LYS A 1 95 ? -40.077 -23.560 15.496 1.00 70.12 95 LYS A N 1
ATOM 727 C CA . LYS A 1 95 ? -40.549 -22.171 15.407 1.00 70.12 95 LYS A CA 1
ATOM 728 C C . LYS A 1 95 ? -40.817 -21.632 16.810 1.00 70.12 95 LYS A C 1
ATOM 730 O O . LYS A 1 95 ? -41.952 -21.617 17.272 1.00 70.12 95 LYS A O 1
ATOM 735 N N . ASP A 1 96 ? -39.748 -21.239 17.487 1.00 75.56 96 ASP A N 1
ATOM 736 C CA . ASP A 1 96 ? -39.813 -20.771 18.870 1.00 75.56 96 ASP A CA 1
ATOM 737 C C . ASP A 1 96 ? -39.858 -19.241 18.912 1.00 75.56 96 ASP A C 1
ATOM 739 O O . ASP A 1 96 ? -39.131 -18.579 18.171 1.00 75.56 96 ASP A O 1
ATOM 743 N N . SER A 1 97 ? -40.710 -18.689 19.780 1.00 83.25 97 SER A N 1
ATOM 744 C CA . SER A 1 97 ? -40.762 -17.260 20.099 1.00 83.25 97 SER A CA 1
ATOM 745 C C . SER A 1 97 ? -40.518 -17.084 21.594 1.00 83.25 97 SER A C 1
ATOM 747 O O . SER A 1 97 ? -41.276 -17.622 22.399 1.00 83.25 97 SER A O 1
ATOM 749 N N . LEU A 1 98 ? -39.466 -16.359 21.972 1.00 86.69 98 LEU A N 1
ATOM 750 C CA . LEU A 1 98 ? -39.052 -16.182 23.368 1.00 86.69 98 LEU A CA 1
ATOM 751 C C . LEU A 1 98 ? -39.020 -14.704 23.765 1.00 86.69 98 LEU A C 1
ATOM 753 O O . LEU A 1 98 ? -38.497 -13.872 23.036 1.00 86.69 98 LEU A O 1
ATOM 757 N N . ASN A 1 99 ? -39.485 -14.388 24.969 1.00 89.94 99 ASN A N 1
ATOM 758 C CA . ASN A 1 99 ? -39.271 -13.075 25.575 1.00 89.94 99 ASN A CA 1
ATOM 759 C C . ASN A 1 99 ? -38.242 -13.230 26.691 1.00 89.94 99 ASN A C 1
ATOM 761 O O . ASN A 1 99 ? -38.467 -13.996 27.629 1.00 89.94 99 ASN A O 1
ATOM 765 N N . ILE A 1 100 ? -37.114 -12.528 26.584 1.00 90.56 100 ILE A N 1
ATOM 766 C CA . ILE A 1 100 ? -36.035 -12.596 27.570 1.00 90.56 100 ILE A CA 1
ATOM 767 C C . ILE A 1 100 ? -35.896 -11.245 28.265 1.00 90.56 100 ILE A C 1
ATOM 769 O O . ILE A 1 100 ? -35.802 -10.209 27.613 1.00 90.56 100 ILE A O 1
ATOM 773 N N . TYR A 1 101 ? -35.842 -11.274 29.595 1.00 91.38 101 TYR A N 1
ATOM 774 C CA . TYR A 1 101 ? -35.683 -10.093 30.437 1.00 91.38 101 TYR A CA 1
ATOM 775 C C . TYR A 1 101 ? -34.266 -10.060 31.012 1.00 91.38 101 TYR A C 1
ATOM 777 O O . TYR A 1 101 ? -33.861 -10.981 31.725 1.00 91.38 101 TYR A O 1
ATOM 785 N N . LEU A 1 102 ? -33.509 -9.007 30.710 1.00 89.75 102 LEU A N 1
ATOM 786 C CA . LEU A 1 102 ? -32.191 -8.759 31.287 1.00 89.75 102 LEU A CA 1
ATOM 787 C C . LEU A 1 102 ? -32.315 -7.874 32.524 1.00 89.75 102 LEU A C 1
ATOM 789 O O . LEU A 1 102 ? -32.987 -6.846 32.503 1.00 89.75 102 LEU A O 1
ATOM 793 N N . SER A 1 103 ? -31.610 -8.237 33.591 1.00 88.94 103 SER A N 1
ATOM 794 C CA . SER A 1 103 ? -31.523 -7.412 34.797 1.00 88.94 103 SER A CA 1
ATOM 795 C C . SER A 1 103 ? -30.400 -6.387 34.686 1.00 88.94 103 SER A C 1
ATOM 797 O O . SER A 1 103 ? -29.257 -6.773 34.413 1.00 88.94 103 SER A O 1
ATOM 799 N N . TYR A 1 104 ? -30.706 -5.117 34.953 1.00 84.19 104 TYR A N 1
ATOM 800 C CA . TYR A 1 104 ? -29.708 -4.053 35.056 1.00 84.19 104 TYR A CA 1
ATOM 801 C C . TYR A 1 104 ? -28.675 -4.380 36.143 1.00 84.19 104 TYR A C 1
ATOM 803 O O . TYR A 1 104 ? -29.021 -4.807 37.248 1.00 84.19 104 TYR A O 1
ATOM 811 N N . ASN A 1 105 ? -27.394 -4.206 35.829 1.00 80.44 105 ASN A N 1
ATOM 812 C CA . ASN A 1 105 ? -26.303 -4.431 36.762 1.00 80.44 105 ASN A CA 1
ATOM 813 C C . ASN A 1 105 ? -25.957 -3.107 37.458 1.00 80.44 105 ASN A C 1
ATOM 815 O O . ASN A 1 105 ? -25.249 -2.268 36.913 1.00 80.44 105 ASN A O 1
ATOM 819 N N . ALA A 1 106 ? -26.469 -2.931 38.678 1.00 62.94 106 ALA A N 1
ATOM 820 C CA . ALA A 1 106 ? -26.260 -1.730 39.488 1.00 62.94 106 ALA A CA 1
ATOM 821 C C . ALA A 1 106 ? -24.920 -1.702 40.257 1.00 62.94 106 ALA A C 1
ATOM 823 O O . ALA A 1 106 ? -24.699 -0.778 41.039 1.00 62.94 106 ALA A O 1
ATOM 824 N N . LYS A 1 107 ? -24.041 -2.706 40.102 1.00 57.53 107 LYS A N 1
ATOM 825 C CA . LYS A 1 107 ? -22.768 -2.779 40.836 1.00 57.53 107 LYS A CA 1
ATOM 826 C C . LYS A 1 107 ? -21.583 -2.406 39.953 1.00 57.53 107 LYS A C 1
ATOM 828 O O . LYS A 1 107 ? -21.296 -3.060 38.953 1.00 57.53 107 LYS A O 1
ATOM 833 N N . ASP A 1 108 ? -20.863 -1.388 40.409 1.00 46.31 108 ASP A N 1
ATOM 834 C CA . ASP A 1 108 ? -19.558 -0.986 39.902 1.00 46.31 108 ASP A CA 1
ATOM 835 C C . ASP A 1 108 ? -18.554 -2.155 39.942 1.00 46.31 108 ASP A C 1
ATOM 837 O O . ASP A 1 108 ? -18.466 -2.900 40.922 1.00 46.31 108 ASP A O 1
ATOM 841 N N . SER A 1 109 ? -17.813 -2.303 38.843 1.00 51.19 109 SER A N 1
ATOM 842 C CA . SER A 1 109 ? -16.669 -3.196 38.598 1.00 51.19 109 SER A CA 1
ATOM 843 C C . SER A 1 109 ? -16.013 -3.836 39.833 1.00 51.19 109 SER A C 1
ATOM 845 O O . SER A 1 109 ? -15.043 -3.315 40.372 1.00 51.19 109 SER A O 1
ATOM 847 N N . SER A 1 110 ? -16.438 -5.035 40.230 1.00 37.59 110 SER A N 1
ATOM 848 C CA . SER A 1 110 ? -15.551 -6.014 40.879 1.00 37.59 110 SER A CA 1
ATOM 849 C C . SER A 1 110 ? -16.224 -7.383 40.943 1.00 37.59 110 SER A C 1
ATOM 851 O O . SER A 1 110 ? -17.283 -7.560 41.533 1.00 37.59 110 SER A O 1
ATOM 853 N N . SER A 1 111 ? -15.588 -8.381 40.335 1.00 37.97 111 SER A N 1
ATOM 854 C CA . SER A 1 111 ? -15.978 -9.797 40.370 1.00 37.97 111 SER A CA 1
ATOM 855 C C . SER A 1 111 ? -17.283 -10.172 39.648 1.00 37.97 111 SER A C 1
ATOM 857 O O . SER A 1 111 ? -18.265 -10.602 40.241 1.00 37.97 111 SER A O 1
ATOM 859 N N . VAL A 1 112 ? -17.248 -10.173 38.314 1.00 40.41 112 VAL A N 1
ATOM 860 C CA . VAL A 1 112 ? -17.952 -11.243 37.599 1.00 40.41 112 VAL A CA 1
ATOM 861 C C . VAL A 1 112 ? -16.888 -12.172 37.046 1.00 40.41 112 VAL A C 1
ATOM 863 O O . VAL A 1 112 ? -16.221 -11.871 36.059 1.00 40.41 112 VAL A O 1
ATOM 866 N N . VAL A 1 113 ? -16.709 -13.311 37.715 1.00 40.25 113 VAL A N 1
ATOM 867 C CA . VAL A 1 113 ? -16.010 -14.466 37.148 1.00 40.25 113 VAL A CA 1
ATOM 868 C C . VAL A 1 113 ? -16.913 -15.012 36.041 1.00 40.25 113 VAL A C 1
ATOM 870 O O . VAL A 1 113 ? -17.635 -15.990 36.227 1.00 40.25 113 VAL A O 1
ATOM 873 N N . VAL A 1 114 ? -16.951 -14.336 34.889 1.00 43.56 114 VAL A N 1
ATOM 874 C CA . VAL A 1 114 ? -17.638 -14.872 33.717 1.00 43.56 114 VAL A CA 1
ATOM 875 C C . VAL A 1 114 ? -16.747 -15.996 33.193 1.00 43.56 114 VAL A C 1
ATOM 877 O O . VAL A 1 114 ? -15.774 -15.760 32.487 1.00 43.56 114 VAL A O 1
ATOM 880 N N . LYS A 1 115 ? -17.077 -17.248 33.534 1.00 51.06 115 LYS A N 1
ATOM 881 C CA . LYS A 1 115 ? -16.471 -18.453 32.928 1.00 51.06 115 LYS A CA 1
ATOM 882 C C . LYS A 1 115 ? -16.750 -18.574 31.415 1.00 51.06 115 LYS A C 1
ATOM 884 O O . LYS A 1 115 ? -16.314 -19.534 30.791 1.00 51.06 115 LYS A O 1
ATOM 889 N N . SER A 1 116 ? -17.480 -17.626 30.826 1.00 57.38 116 SER A N 1
ATOM 890 C CA . SER A 1 116 ? -17.846 -17.580 29.412 1.00 57.38 116 SER A CA 1
ATOM 891 C C . SER A 1 116 ? -17.315 -16.291 28.780 1.00 57.38 116 SER A C 1
ATOM 893 O O . SER A 1 116 ? -17.724 -15.186 29.130 1.00 57.38 116 SER A O 1
ATOM 895 N N . VAL A 1 117 ? -16.356 -16.420 27.869 1.00 69.50 117 VAL A N 1
ATOM 896 C CA . VAL A 1 117 ? -15.816 -15.281 27.123 1.00 69.50 117 VAL A CA 1
ATOM 897 C C . VAL A 1 117 ? -16.871 -14.832 26.110 1.00 69.50 117 VAL A C 1
ATOM 899 O O . VAL A 1 117 ? -17.214 -15.593 25.210 1.00 69.50 117 VAL A O 1
ATOM 902 N N . ILE A 1 118 ? -17.391 -13.609 26.251 1.00 78.88 118 ILE A N 1
ATOM 903 C CA . ILE A 1 118 ? -18.364 -13.038 25.307 1.00 78.88 118 ILE A CA 1
ATOM 904 C C . ILE A 1 118 ? -17.627 -12.722 23.990 1.00 78.88 118 ILE A C 1
ATOM 906 O O . ILE A 1 118 ? -16.713 -11.896 24.018 1.00 78.88 118 ILE A O 1
ATOM 910 N N . PRO A 1 119 ? -17.983 -13.352 22.854 1.00 81.75 119 PRO A N 1
ATOM 911 C CA . PRO A 1 119 ? -17.266 -13.209 21.588 1.00 81.75 119 PRO A CA 1
ATOM 912 C C . PRO A 1 119 ? -17.520 -11.877 20.902 1.00 81.75 119 PRO A C 1
ATOM 914 O O . PRO A 1 119 ? -16.618 -11.34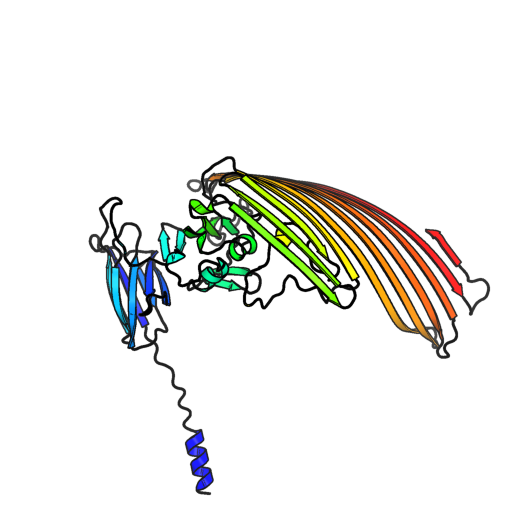8 20.261 1.00 81.75 119 PRO A O 1
ATOM 917 N N . VAL A 1 120 ? -18.738 -11.350 21.014 1.00 85.38 120 VAL A N 1
ATOM 918 C CA . VAL A 1 120 ? -19.166 -10.112 20.369 1.00 85.38 120 VAL A CA 1
ATOM 919 C C . VAL A 1 120 ? -20.058 -9.351 21.342 1.00 85.38 120 VAL A C 1
ATOM 921 O O . VAL A 1 120 ? -20.915 -9.954 21.987 1.00 85.38 120 VAL A O 1
ATOM 924 N N . ARG A 1 121 ? -19.857 -8.039 21.459 1.00 86.44 121 ARG A N 1
ATOM 925 C CA . ARG A 1 121 ? -20.672 -7.144 22.284 1.00 86.44 121 ARG A CA 1
ATOM 926 C C . ARG A 1 121 ? -20.790 -5.781 21.613 1.00 86.44 121 ARG A C 1
ATOM 928 O O . ARG A 1 121 ? -19.778 -5.214 21.220 1.00 86.44 121 ARG A O 1
ATOM 935 N N . MET A 1 122 ? -21.990 -5.218 21.544 1.00 83.50 122 MET A N 1
ATOM 936 C CA . MET A 1 122 ? -22.160 -3.808 21.186 1.00 83.50 122 MET A CA 1
ATOM 937 C C . MET A 1 122 ? -21.802 -2.905 22.373 1.00 83.50 122 MET A C 1
ATOM 939 O O . MET A 1 122 ? -22.256 -3.150 23.487 1.00 83.50 122 MET A O 1
ATOM 943 N N . ASN A 1 123 ? -20.995 -1.871 22.150 1.00 82.94 123 ASN A N 1
ATOM 944 C CA . ASN A 1 123 ? -20.638 -0.847 23.126 1.00 82.94 123 ASN A CA 1
ATOM 945 C C . ASN A 1 123 ? -20.936 0.544 22.549 1.00 82.94 123 ASN A C 1
ATOM 947 O O . ASN A 1 123 ? -20.129 1.093 21.798 1.00 82.94 123 ASN A O 1
ATOM 951 N N . GLY A 1 124 ? -22.112 1.091 22.867 1.00 81.50 124 GLY A N 1
ATOM 952 C CA . GLY A 1 124 ? -22.614 2.302 22.218 1.00 81.50 124 GLY A CA 1
ATOM 953 C C . GLY A 1 124 ? -22.832 2.069 20.721 1.00 81.50 124 GLY A C 1
ATOM 954 O O . GLY A 1 124 ? -23.635 1.226 20.339 1.00 81.50 124 GLY 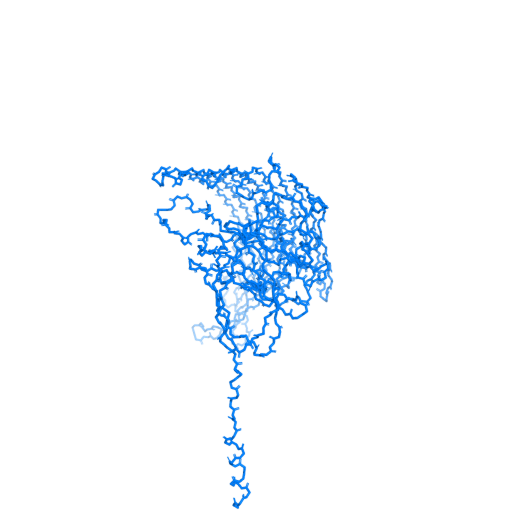A O 1
ATOM 955 N N . ASP A 1 125 ? -22.080 2.786 19.886 1.00 77.38 125 ASP A N 1
ATOM 956 C CA . ASP A 1 125 ? -22.083 2.685 18.418 1.00 77.38 125 ASP A CA 1
ATOM 957 C C . ASP A 1 125 ? -21.046 1.689 17.860 1.00 77.38 125 ASP A C 1
ATOM 959 O O . ASP A 1 125 ? -20.893 1.553 16.643 1.00 77.38 125 ASP A O 1
ATOM 963 N N . THR A 1 126 ? -20.290 1.029 18.740 1.00 85.38 126 THR A N 1
ATOM 964 C CA . THR A 1 126 ? -19.112 0.242 18.377 1.00 85.38 126 THR A CA 1
ATOM 965 C C . THR A 1 126 ? -19.329 -1.237 18.670 1.00 85.38 126 THR A C 1
ATOM 967 O O . THR A 1 126 ? -19.535 -1.635 19.815 1.00 85.38 126 THR A O 1
ATOM 970 N N . LEU A 1 127 ? -19.201 -2.081 17.652 1.00 88.00 127 LEU A N 1
ATOM 971 C CA . LEU A 1 127 ? -19.198 -3.529 17.811 1.00 88.00 127 LEU A CA 1
ATOM 972 C C . LEU A 1 127 ? -17.807 -3.985 18.274 1.00 88.00 127 LEU A C 1
ATOM 974 O O . LEU A 1 127 ? -16.819 -3.833 17.556 1.00 88.00 127 LEU A O 1
ATOM 978 N N . GLU A 1 128 ? -17.721 -4.551 19.472 1.00 90.75 128 GLU A N 1
ATOM 979 C CA . GLU A 1 128 ? -16.494 -5.104 20.041 1.00 90.75 128 GLU A CA 1
ATOM 980 C C . GLU A 1 128 ? -16.468 -6.623 19.855 1.00 90.75 128 GLU A C 1
ATOM 982 O O . GLU A 1 128 ? -17.372 -7.334 20.288 1.00 90.75 128 GLU A O 1
ATOM 987 N N . ILE A 1 129 ? -15.406 -7.130 19.237 1.00 90.31 129 ILE A N 1
ATOM 988 C CA . ILE A 1 129 ? -15.141 -8.553 19.044 1.00 90.31 129 ILE A CA 1
ATOM 989 C C . ILE A 1 129 ? -13.991 -8.943 19.970 1.00 90.31 129 ILE A C 1
ATOM 991 O O . ILE A 1 129 ? -12.942 -8.290 19.985 1.00 90.31 129 ILE A O 1
ATOM 995 N N . ASN A 1 130 ? -14.183 -10.017 20.730 1.00 89.00 130 ASN A N 1
ATOM 996 C CA . ASN A 1 130 ? -13.194 -10.571 21.639 1.00 89.00 130 ASN A CA 1
ATOM 997 C C . ASN A 1 130 ? -12.477 -11.774 20.995 1.00 89.00 130 ASN A C 1
ATOM 999 O O . ASN A 1 130 ? -13.067 -12.855 20.903 1.00 89.00 130 ASN A O 1
ATOM 1003 N N . PRO A 1 131 ? -11.193 -11.638 20.610 1.00 86.19 131 PRO A N 1
ATOM 1004 C CA . PRO A 1 131 ? -10.406 -12.724 20.030 1.00 86.19 131 PRO A CA 1
ATOM 1005 C C . PRO A 1 131 ? -10.345 -13.990 20.891 1.00 86.19 131 PRO A C 1
ATOM 1007 O O . PRO A 1 131 ? -10.232 -15.091 20.352 1.00 86.19 131 PRO A O 1
ATOM 1010 N N . ALA A 1 132 ? -10.402 -13.863 22.223 1.00 84.00 132 ALA A N 1
ATOM 1011 C CA . ALA A 1 132 ? -10.255 -14.990 23.143 1.00 84.00 132 ALA A CA 1
ATOM 1012 C C . ALA A 1 132 ? -11.433 -15.978 23.086 1.00 84.00 132 ALA A C 1
ATOM 1014 O O . ALA A 1 132 ? -11.280 -17.127 23.493 1.00 84.00 132 ALA A O 1
ATOM 1015 N N . ALA A 1 133 ? -12.586 -15.563 22.554 1.00 82.56 133 ALA A N 1
ATOM 1016 C CA . ALA A 1 133 ? -13.749 -16.434 22.401 1.00 82.56 133 ALA A CA 1
ATOM 1017 C C . ALA A 1 133 ? -13.671 -17.356 21.170 1.00 82.56 133 ALA A C 1
ATOM 1019 O O . ALA A 1 133 ? -14.462 -18.290 21.040 1.00 82.56 133 ALA A O 1
ATOM 1020 N N . PHE A 1 134 ? -12.728 -17.105 20.260 1.00 83.19 134 PHE A N 1
ATOM 1021 C CA . PHE A 1 134 ? -12.571 -17.858 19.020 1.00 83.19 134 PHE A CA 1
ATOM 1022 C C . PHE A 1 134 ? -11.437 -18.875 19.160 1.00 83.19 134 PHE A C 1
ATOM 1024 O O . PHE A 1 134 ? -10.323 -18.545 19.584 1.00 83.19 134 PHE A O 1
ATOM 1031 N N . LYS A 1 135 ? -11.712 -20.137 18.818 1.00 76.38 135 LYS A N 1
ATOM 1032 C CA . LYS A 1 135 ? -10.741 -21.238 18.899 1.00 76.38 135 LYS A CA 1
ATOM 1033 C C . LYS A 1 135 ? -9.803 -21.178 17.691 1.00 76.38 135 LYS A C 1
ATOM 1035 O O . LYS A 1 135 ? -10.077 -21.740 16.635 1.00 76.38 135 LYS A O 1
ATOM 1040 N N . LEU A 1 136 ? -8.694 -20.475 17.879 1.00 78.06 136 LEU A N 1
ATOM 1041 C CA . LEU A 1 136 ? -7.615 -20.261 16.912 1.00 78.06 136 LEU A CA 1
ATOM 1042 C C . LEU A 1 136 ? -6.284 -20.402 17.645 1.00 78.06 136 LEU A C 1
ATOM 1044 O O . LEU A 1 136 ? -6.202 -19.999 18.810 1.00 78.06 136 LEU A O 1
ATOM 1048 N N . LYS A 1 137 ? -5.268 -20.944 16.974 1.00 78.12 137 LYS A N 1
ATOM 1049 C CA . LYS A 1 137 ? -3.897 -21.030 17.482 1.00 78.12 137 LYS A CA 1
ATOM 1050 C C . LYS A 1 137 ? -3.328 -19.621 17.665 1.00 78.12 137 LYS A C 1
ATOM 1052 O O . LYS A 1 137 ? -3.632 -18.712 16.897 1.00 78.12 137 LYS A O 1
ATOM 1057 N N . ASP A 1 138 ? -2.460 -19.447 18.652 1.00 71.12 138 ASP A N 1
ATOM 1058 C CA . ASP A 1 138 ? -1.957 -18.123 19.048 1.00 71.12 138 ASP A CA 1
ATOM 1059 C C . ASP A 1 138 ? -1.146 -17.395 17.963 1.00 71.12 138 ASP A C 1
ATOM 1061 O O . ASP A 1 138 ? -1.099 -16.164 17.955 1.00 71.12 138 ASP A O 1
ATOM 1065 N N . HIS A 1 139 ? -0.536 -18.144 17.038 1.00 72.12 139 HIS A N 1
ATOM 1066 C CA . HIS A 1 139 ? 0.240 -17.620 15.907 1.00 72.12 139 HIS A CA 1
ATOM 1067 C C . HIS A 1 139 ? -0.606 -17.302 14.668 1.00 72.12 139 HIS A C 1
ATOM 1069 O O . HIS A 1 139 ? -0.061 -16.821 13.679 1.00 72.12 139 HIS A O 1
ATOM 1075 N N . GLN A 1 140 ? -1.912 -17.583 14.689 1.00 79.06 140 GLN A N 1
ATOM 1076 C CA . GLN A 1 140 ? -2.781 -17.236 13.569 1.00 79.06 140 GLN A CA 1
ATOM 1077 C C . GLN A 1 140 ? -2.945 -15.719 13.484 1.00 79.06 140 GLN A C 1
ATOM 1079 O O . GLN A 1 140 ? -3.036 -15.021 14.501 1.00 79.06 140 GLN A O 1
ATOM 1084 N N . VAL A 1 141 ? -2.951 -15.216 12.254 1.00 83.19 141 VAL A N 1
ATOM 1085 C CA . VAL A 1 141 ? -3.077 -13.788 11.956 1.00 83.19 141 VAL A CA 1
ATOM 1086 C C . VAL A 1 141 ? -4.509 -13.308 12.192 1.00 83.19 141 VAL A C 1
ATOM 1088 O O . VAL A 1 141 ? -5.455 -14.102 12.174 1.00 83.19 141 VAL A O 1
ATOM 1091 N N . VAL A 1 142 ? -4.687 -11.999 12.393 1.00 85.12 142 VAL A N 1
ATOM 1092 C CA . VAL A 1 142 ? -6.015 -11.386 12.598 1.00 85.12 142 VAL A CA 1
ATOM 1093 C C . VAL A 1 142 ? -6.986 -11.767 11.488 1.00 85.12 142 VAL A C 1
ATOM 1095 O O . VAL A 1 142 ? -8.156 -11.998 11.759 1.00 85.12 142 VAL A O 1
ATOM 1098 N N . GLU A 1 143 ? -6.508 -11.868 10.248 1.00 85.69 143 GLU A N 1
ATOM 1099 C CA . GLU A 1 143 ? -7.325 -12.238 9.092 1.00 85.69 143 GLU A CA 1
ATOM 1100 C C . GLU A 1 143 ? -8.113 -13.546 9.308 1.00 85.69 143 GLU A C 1
ATOM 1102 O O . GLU A 1 143 ? -9.303 -13.624 9.000 1.00 85.69 143 GLU A O 1
ATOM 1107 N N . GLU A 1 144 ? -7.479 -14.563 9.897 1.00 84.19 144 GLU A N 1
ATOM 1108 C CA . GLU A 1 144 ? -8.122 -15.853 10.170 1.00 84.19 144 GLU A CA 1
ATOM 1109 C C . GLU A 1 144 ? -9.152 -15.752 11.298 1.00 84.19 144 GLU A C 1
ATOM 1111 O O . GLU A 1 144 ? -10.183 -16.423 11.254 1.00 84.19 144 GLU A O 1
ATOM 1116 N N . LEU A 1 145 ? -8.915 -14.865 12.270 1.00 87.50 145 LEU A N 1
ATOM 1117 C CA . LEU A 1 145 ? -9.905 -14.513 13.283 1.00 87.50 145 LEU A CA 1
ATOM 1118 C C . LEU A 1 145 ? -11.126 -13.849 12.662 1.00 87.50 145 LEU A C 1
ATOM 1120 O O . LEU A 1 145 ? -12.243 -14.259 12.965 1.00 87.50 145 LEU A O 1
ATOM 1124 N N . LEU A 1 146 ? -10.926 -12.873 11.777 1.00 88.06 146 LEU A N 1
ATOM 1125 C CA . LEU A 1 146 ? -12.029 -12.170 11.127 1.00 88.06 146 LEU A CA 1
ATOM 1126 C C . LEU A 1 146 ? -12.910 -13.120 10.314 1.00 88.06 146 LEU A C 1
ATOM 1128 O O . LEU A 1 146 ? -14.126 -12.997 10.366 1.00 88.06 146 LEU A O 1
ATOM 1132 N N . ASN A 1 147 ? -12.325 -14.113 9.641 1.00 86.00 147 ASN A N 1
ATOM 1133 C CA . ASN A 1 147 ? -13.088 -15.132 8.913 1.00 86.00 147 ASN A CA 1
ATOM 1134 C C . ASN A 1 147 ? -13.893 -16.084 9.818 1.00 86.00 147 ASN A C 1
ATOM 1136 O O . ASN A 1 147 ? -14.815 -16.738 9.335 1.00 86.00 147 ASN A O 1
ATOM 1140 N N . GLN A 1 148 ? -13.578 -16.180 11.115 1.00 84.81 148 GLN A N 1
ATOM 1141 C CA . GLN A 1 148 ? -14.397 -16.930 12.076 1.00 84.81 148 GLN A CA 1
ATOM 1142 C C . GLN A 1 148 ? -15.550 -16.109 12.662 1.00 84.81 148 GLN A C 1
ATOM 1144 O O . GLN A 1 148 ? -16.453 -16.688 13.271 1.00 84.81 148 GLN A O 1
ATOM 1149 N N . VAL A 1 149 ? -15.537 -14.783 12.507 1.00 86.94 149 VAL A N 1
ATOM 1150 C CA . VAL A 1 149 ? -16.611 -13.921 13.005 1.00 86.94 149 VAL A CA 1
ATOM 1151 C C . VAL A 1 149 ? -17.792 -13.987 12.027 1.00 86.94 149 VAL A C 1
ATOM 1153 O O . VAL A 1 149 ? -17.640 -13.620 10.860 1.00 86.94 149 VAL A O 1
ATOM 1156 N N . PRO A 1 150 ? -18.990 -14.426 12.464 1.00 82.25 150 PRO A N 1
ATOM 1157 C CA . PRO A 1 150 ? -20.165 -14.464 11.599 1.00 82.25 150 PRO A CA 1
ATOM 1158 C C . PRO A 1 150 ? -20.468 -13.092 10.981 1.00 82.25 150 PRO A C 1
ATOM 1160 O O . PRO A 1 150 ? -20.400 -12.072 11.659 1.00 82.25 150 PRO A O 1
ATOM 1163 N N . GLY A 1 151 ? -20.812 -13.063 9.693 1.00 82.94 151 GLY A N 1
ATOM 1164 C CA . GLY A 1 151 ? -21.100 -11.819 8.972 1.00 82.94 151 GLY A CA 1
ATOM 1165 C C . GLY A 1 151 ? -19.862 -11.034 8.528 1.00 82.94 151 GLY A C 1
ATOM 1166 O O . GLY A 1 151 ? -20.017 -10.053 7.806 1.00 82.94 151 GLY A O 1
ATOM 1167 N N . MET A 1 152 ? -18.650 -11.461 8.890 1.00 89.00 152 MET A N 1
ATOM 1168 C CA . MET A 1 152 ? -17.409 -10.922 8.339 1.00 89.00 152 MET A CA 1
ATOM 1169 C C . MET A 1 152 ? -16.877 -11.836 7.236 1.00 89.00 152 MET A C 1
ATOM 1171 O O . MET A 1 152 ? -17.015 -13.057 7.275 1.00 89.00 152 MET A O 1
ATOM 1175 N N . THR A 1 153 ? -16.284 -11.242 6.212 1.00 86.56 153 THR A N 1
ATOM 1176 C CA . THR A 1 153 ? -15.648 -11.977 5.119 1.00 86.56 153 THR A CA 1
ATOM 1177 C C . THR A 1 153 ? -14.397 -11.237 4.711 1.00 86.56 153 THR A C 1
ATOM 1179 O O . THR A 1 153 ? -14.468 -10.055 4.361 1.00 86.56 153 THR A O 1
ATOM 1182 N N . VAL A 1 154 ? -13.263 -11.933 4.755 1.00 86.44 154 VAL A N 1
ATOM 1183 C CA . VAL A 1 154 ? -12.038 -11.465 4.122 1.00 86.44 154 VAL A CA 1
ATOM 1184 C C . VAL A 1 154 ? -11.942 -12.083 2.738 1.00 86.44 154 VAL A C 1
ATOM 1186 O O . VAL A 1 154 ? -11.882 -13.303 2.577 1.00 86.44 154 VAL A O 1
ATOM 1189 N N . TRP A 1 155 ? -11.959 -11.224 1.730 1.00 84.94 155 TRP A N 1
ATOM 1190 C CA . TRP A 1 155 ? -11.876 -11.619 0.336 1.00 84.94 155 TRP A CA 1
ATOM 1191 C C . TRP A 1 155 ? -10.448 -12.006 -0.041 1.00 84.94 155 TRP A C 1
ATOM 1193 O O . TRP A 1 155 ? -9.472 -11.694 0.645 1.00 84.94 155 TRP A O 1
ATOM 1203 N N . ALA A 1 156 ? -10.315 -12.676 -1.182 1.00 76.06 156 ALA A N 1
ATOM 1204 C CA . ALA A 1 156 ? -9.024 -13.124 -1.688 1.00 76.06 156 ALA A CA 1
ATOM 1205 C C . ALA A 1 156 ? -8.040 -11.966 -1.950 1.00 76.06 156 ALA A C 1
ATOM 1207 O O . ALA A 1 156 ? -6.832 -12.171 -1.901 1.00 76.06 156 ALA A O 1
ATOM 1208 N N . ASP A 1 157 ? -8.533 -10.753 -2.211 1.00 74.44 157 ASP A N 1
ATOM 1209 C CA . ASP A 1 157 ? -7.720 -9.540 -2.358 1.00 74.44 157 ASP A CA 1
ATOM 1210 C C . ASP A 1 157 ? -7.250 -8.928 -1.023 1.00 74.44 157 ASP A C 1
ATOM 1212 O O . ASP A 1 157 ? -6.480 -7.967 -1.019 1.00 74.44 157 ASP A O 1
ATOM 1216 N N . GLY A 1 158 ? -7.674 -9.500 0.109 1.00 76.88 158 GLY A N 1
ATOM 1217 C CA . GLY A 1 158 ? -7.419 -8.992 1.454 1.00 76.88 158 GLY A CA 1
ATOM 1218 C C . GLY A 1 158 ? -8.359 -7.860 1.874 1.00 76.88 158 GLY A C 1
ATOM 1219 O O . GLY A 1 158 ? -8.188 -7.303 2.959 1.00 76.88 158 GLY A O 1
ATOM 1220 N N . SER A 1 159 ? -9.352 -7.508 1.049 1.00 84.44 159 SER A N 1
ATOM 1221 C CA . SER A 1 159 ? -10.415 -6.598 1.464 1.00 84.44 159 SER A CA 1
ATOM 1222 C C . SER A 1 159 ? -11.330 -7.278 2.481 1.00 84.44 159 SER A C 1
ATOM 1224 O O . SER A 1 159 ? -11.571 -8.484 2.436 1.00 84.44 159 SER A O 1
ATOM 1226 N N . ILE A 1 160 ? -11.840 -6.496 3.428 1.00 88.56 160 ILE A N 1
ATOM 1227 C CA . ILE A 1 160 ? -12.690 -6.993 4.509 1.00 88.56 160 ILE A CA 1
ATOM 1228 C C . ILE A 1 160 ? -14.080 -6.414 4.306 1.00 88.56 160 ILE A C 1
ATOM 1230 O O . ILE A 1 160 ? -14.238 -5.206 4.129 1.00 88.56 160 ILE A O 1
ATOM 1234 N N . THR A 1 161 ? -15.094 -7.269 4.359 1.00 89.69 161 THR A N 1
ATOM 1235 C CA . THR A 1 161 ? -16.496 -6.848 4.380 1.00 89.69 161 THR A CA 1
ATOM 1236 C C . THR A 1 161 ? -17.188 -7.348 5.632 1.00 89.69 161 THR A C 1
ATOM 1238 O O . THR A 1 161 ? -16.913 -8.452 6.097 1.00 89.69 161 THR A O 1
ATOM 1241 N N . VAL A 1 162 ? -18.092 -6.533 6.169 1.00 88.12 162 VAL A N 1
ATOM 1242 C CA . VAL A 1 162 ? -18.966 -6.888 7.287 1.00 88.12 162 VAL A CA 1
ATOM 1243 C C . VAL A 1 162 ? -20.402 -6.661 6.850 1.00 88.12 162 VAL A C 1
ATOM 1245 O O . VAL A 1 162 ? -20.771 -5.545 6.485 1.00 88.12 162 VAL A O 1
ATOM 1248 N N . SER A 1 163 ? -21.200 -7.725 6.829 1.00 83.44 163 SER A N 1
ATOM 1249 C CA . SER A 1 163 ? -22.591 -7.715 6.363 1.00 83.44 163 SER A CA 1
ATOM 1250 C C . SER A 1 163 ? -22.752 -7.049 4.987 1.00 83.44 163 SER A C 1
ATOM 1252 O O . SER A 1 163 ? -23.686 -6.287 4.757 1.00 83.44 163 SER A O 1
ATOM 1254 N N . GLY A 1 164 ? -21.794 -7.287 4.082 1.00 82.00 164 GLY A N 1
ATOM 1255 C CA . GLY A 1 164 ? -21.768 -6.721 2.728 1.00 82.00 164 GLY A CA 1
ATOM 1256 C C . GLY A 1 164 ? -21.175 -5.309 2.598 1.00 82.00 164 GLY A C 1
ATOM 1257 O O . GLY A 1 164 ? -20.969 -4.855 1.477 1.00 82.00 164 GLY A O 1
ATOM 1258 N N . ARG A 1 165 ? -20.842 -4.615 3.697 1.00 86.06 165 ARG A N 1
ATOM 1259 C CA . ARG A 1 165 ? -20.182 -3.293 3.662 1.00 86.06 165 ARG A CA 1
ATOM 1260 C C . ARG A 1 165 ? -18.668 -3.429 3.781 1.00 86.06 165 ARG A C 1
ATOM 1262 O O . ARG A 1 165 ? -18.180 -4.124 4.669 1.00 86.06 165 ARG A O 1
ATOM 1269 N N . LYS A 1 166 ? -17.917 -2.749 2.912 1.00 88.38 166 LYS A N 1
ATOM 1270 C CA . LYS A 1 166 ? -16.445 -2.761 2.917 1.00 88.38 166 LYS A CA 1
ATOM 1271 C C . LYS A 1 166 ? -15.884 -1.957 4.094 1.00 88.38 166 LYS A C 1
ATOM 1273 O O . LYS A 1 166 ? -16.296 -0.821 4.317 1.00 88.38 166 LYS A O 1
ATOM 1278 N N . VAL A 1 167 ? -14.922 -2.538 4.809 1.00 89.31 167 VAL A N 1
ATOM 1279 C CA . VAL A 1 167 ? -14.089 -1.838 5.796 1.00 89.31 167 VAL A CA 1
ATOM 1280 C C . VAL A 1 167 ? -13.039 -1.039 5.032 1.00 89.31 167 VAL A C 1
ATOM 1282 O O . VAL A 1 167 ? -12.222 -1.622 4.319 1.00 89.31 167 VAL A O 1
ATOM 1285 N N . GLN A 1 168 ? -13.084 0.287 5.146 1.00 85.38 168 GLN A N 1
ATOM 1286 C CA . GLN A 1 168 ? -12.179 1.168 4.406 1.00 85.38 168 GLN A CA 1
ATOM 1287 C C . GLN A 1 168 ? -10.833 1.324 5.111 1.00 85.38 168 GLN A C 1
ATOM 1289 O O . GLN A 1 168 ? -9.791 1.219 4.473 1.00 85.38 168 GLN A O 1
ATOM 1294 N N . ASN A 1 169 ? -10.865 1.513 6.431 1.00 86.31 169 ASN A N 1
ATOM 1295 C CA . ASN A 1 169 ? -9.678 1.787 7.230 1.00 86.31 169 ASN A CA 1
ATOM 1296 C C . ASN A 1 169 ? -9.522 0.757 8.344 1.00 86.31 169 ASN A C 1
ATOM 1298 O O . ASN A 1 169 ? -10.482 0.458 9.061 1.00 86.31 169 ASN A O 1
ATOM 1302 N N . VAL A 1 170 ? -8.297 0.262 8.529 1.00 88.69 170 VAL A N 1
ATOM 1303 C CA . VAL A 1 170 ? -7.920 -0.500 9.722 1.00 88.69 170 VAL A CA 1
ATOM 1304 C C . VAL A 1 170 ? -6.827 0.246 10.468 1.00 88.69 170 VAL A C 1
ATOM 1306 O O . VAL A 1 170 ? -5.757 0.539 9.939 1.00 88.69 170 VAL A O 1
ATOM 1309 N N . PHE A 1 171 ? -7.108 0.523 11.731 1.00 87.50 171 PHE A N 1
ATOM 1310 C CA . PHE A 1 171 ? -6.185 1.125 12.675 1.00 87.50 171 PHE A CA 1
ATOM 1311 C C . PHE A 1 171 ? -5.716 0.085 13.689 1.00 87.50 171 PHE A C 1
ATOM 1313 O O . PHE A 1 171 ? -6.416 -0.882 13.987 1.00 87.50 171 PHE A O 1
ATOM 1320 N N . VAL A 1 172 ? -4.543 0.317 14.260 1.00 86.75 172 VAL A N 1
ATOM 1321 C CA . VAL A 1 172 ? -3.984 -0.431 15.381 1.00 86.75 172 VAL A CA 1
ATOM 1322 C C . VAL A 1 172 ? -3.783 0.559 16.519 1.00 86.75 172 VAL A C 1
ATOM 1324 O O . VAL A 1 172 ? -3.042 1.531 16.380 1.00 86.75 172 VAL A O 1
ATOM 1327 N N . ASP A 1 173 ? -4.499 0.370 17.627 1.00 84.44 173 ASP A N 1
ATOM 1328 C CA . ASP A 1 173 ? -4.541 1.324 18.745 1.00 84.44 173 ASP A CA 1
ATOM 1329 C C . ASP A 1 173 ? -4.864 2.773 18.310 1.00 84.44 173 ASP A C 1
ATOM 1331 O O . ASP A 1 173 ? -4.311 3.752 18.818 1.00 84.44 173 ASP A O 1
ATOM 1335 N N . GLY A 1 174 ? -5.780 2.911 17.349 1.00 81.06 174 GLY A N 1
ATOM 1336 C CA . GLY A 1 174 ? -6.221 4.184 16.779 1.00 81.06 174 GLY A CA 1
ATOM 1337 C C . GLY A 1 174 ? -5.266 4.781 15.741 1.00 81.06 174 GLY A C 1
ATOM 1338 O O . GLY A 1 174 ? -5.515 5.886 15.271 1.00 81.06 174 GLY A O 1
ATOM 1339 N N . LYS A 1 175 ? -4.185 4.079 15.372 1.00 79.31 175 LYS A N 1
ATOM 1340 C CA . LYS A 1 175 ? -3.112 4.594 14.506 1.00 79.31 175 LYS A CA 1
ATOM 1341 C C . LYS A 1 175 ? -2.918 3.727 13.260 1.00 79.31 175 LYS A C 1
ATOM 1343 O O . LYS A 1 175 ? -3.162 2.525 13.316 1.00 79.31 175 LYS A O 1
ATOM 1348 N N . PRO A 1 176 ? -2.448 4.294 12.140 1.00 78.44 176 PRO A N 1
ATOM 1349 C CA . PRO A 1 176 ? -2.037 3.496 10.986 1.00 78.44 176 PRO A CA 1
ATOM 1350 C C . PRO A 1 176 ? -0.853 2.588 11.326 1.00 78.44 176 PRO A C 1
ATOM 1352 O O . PRO A 1 176 ? 0.036 2.979 12.086 1.00 78.44 176 PRO A O 1
ATOM 1355 N N . PHE A 1 177 ? -0.835 1.388 10.756 1.00 80.06 177 PHE A N 1
ATOM 1356 C CA . PHE A 1 177 ? 0.209 0.391 10.982 1.00 80.06 177 PHE A CA 1
ATOM 1357 C C . PHE A 1 177 ? 1.152 0.370 9.774 1.00 80.06 177 PHE A C 1
ATOM 1359 O O . PHE A 1 177 ? 0.702 0.413 8.635 1.00 80.06 177 PHE A O 1
ATOM 1366 N N . ALA A 1 178 ? 2.464 0.389 10.012 1.00 72.44 178 ALA A N 1
ATOM 1367 C CA . ALA A 1 178 ? 3.499 0.592 8.989 1.00 72.44 178 ALA A CA 1
ATOM 1368 C C . ALA A 1 178 ? 3.367 1.897 8.174 1.00 72.44 178 ALA A C 1
ATOM 1370 O O . ALA A 1 178 ? 3.892 2.003 7.075 1.00 72.44 178 ALA A O 1
ATOM 1371 N N . GLY A 1 179 ? 2.692 2.919 8.714 1.00 67.19 179 GLY A N 1
ATOM 1372 C CA . GLY A 1 179 ? 2.453 4.183 8.006 1.00 67.19 179 GLY A CA 1
ATOM 1373 C C . GLY A 1 179 ? 1.230 4.173 7.083 1.00 67.19 179 GLY A C 1
ATOM 1374 O O . GLY A 1 179 ? 0.911 5.214 6.515 1.00 67.19 179 GLY A O 1
ATOM 1375 N N . SER A 1 180 ? 0.495 3.061 7.017 1.00 73.50 180 SER A N 1
ATOM 1376 C CA . SER A 1 180 ? -0.656 2.878 6.135 1.00 73.50 180 SER A CA 1
ATOM 1377 C C . SER A 1 180 ? -1.909 2.444 6.908 1.00 73.50 180 SER A C 1
ATOM 1379 O O . SER A 1 180 ? -1.834 1.802 7.958 1.00 73.50 180 SER A O 1
ATOM 1381 N N . THR A 1 181 ? -3.081 2.862 6.428 1.00 74.25 181 THR A N 1
ATOM 1382 C CA . THR A 1 181 ? -4.399 2.425 6.932 1.00 74.25 181 THR A CA 1
ATOM 1383 C C . THR A 1 181 ? -4.931 1.211 6.180 1.00 74.25 181 THR A C 1
ATOM 1385 O O . THR A 1 181 ? -6.061 0.783 6.430 1.00 74.25 181 THR A O 1
ATOM 1388 N N . ASP A 1 182 ? -4.126 0.659 5.265 1.00 80.69 182 ASP A N 1
ATOM 1389 C CA . ASP A 1 182 ? -4.498 -0.498 4.470 1.00 80.69 182 ASP A CA 1
ATOM 1390 C C . ASP A 1 182 ? -4.859 -1.678 5.387 1.00 80.69 182 ASP A C 1
ATOM 1392 O O . ASP A 1 182 ? -4.010 -2.137 6.170 1.00 80.69 182 ASP A O 1
ATOM 1396 N N . PRO A 1 183 ? -6.091 -2.213 5.270 1.00 79.12 183 PRO A N 1
ATOM 1397 C CA . PRO A 1 183 ? -6.543 -3.354 6.048 1.00 79.12 183 PRO A CA 1
ATOM 1398 C C . PRO A 1 183 ? -5.569 -4.528 6.060 1.00 79.12 183 PRO A C 1
ATOM 1400 O O . PRO A 1 183 ? -5.414 -5.201 7.083 1.00 79.12 183 PRO A O 1
ATOM 1403 N N . ARG A 1 184 ? -4.880 -4.754 4.941 1.00 80.62 184 ARG A N 1
ATOM 1404 C CA . ARG A 1 184 ? -3.996 -5.897 4.725 1.00 80.62 184 ARG A CA 1
ATOM 1405 C C . ARG A 1 184 ? -2.775 -5.838 5.627 1.00 80.62 184 ARG A C 1
ATOM 1407 O O . ARG A 1 184 ? -2.384 -6.860 6.167 1.00 80.62 184 ARG A O 1
ATOM 1414 N N . ILE A 1 185 ? -2.190 -4.665 5.857 1.00 80.69 185 ILE A N 1
ATOM 1415 C CA . ILE A 1 185 ? -0.926 -4.571 6.602 1.00 80.69 185 ILE A CA 1
ATOM 1416 C C . ILE A 1 185 ? -1.143 -4.931 8.074 1.00 80.69 185 ILE A C 1
ATOM 1418 O O . ILE A 1 185 ? -0.379 -5.716 8.623 1.00 80.69 185 ILE A O 1
ATOM 1422 N N . ALA A 1 186 ? -2.187 -4.421 8.722 1.00 83.56 186 ALA A N 1
ATOM 1423 C CA . ALA A 1 186 ? -2.445 -4.767 10.118 1.00 83.56 186 ALA A CA 1
ATOM 1424 C C . ALA A 1 186 ? -2.958 -6.209 10.265 1.00 83.56 186 ALA A C 1
ATOM 1426 O O . ALA A 1 186 ? -2.471 -6.970 11.102 1.00 83.56 186 ALA A O 1
ATOM 1427 N N . THR A 1 187 ? -3.933 -6.609 9.443 1.00 84.62 187 THR A N 1
ATOM 1428 C CA . THR A 1 187 ? -4.652 -7.878 9.652 1.00 84.62 187 THR A CA 1
ATOM 1429 C C . THR A 1 187 ? -3.852 -9.114 9.253 1.00 84.62 187 THR A C 1
ATOM 1431 O O . THR A 1 187 ? -4.075 -10.189 9.810 1.00 84.62 187 THR A O 1
ATOM 1434 N N . GLN A 1 188 ? -2.894 -8.958 8.337 1.00 79.69 188 GLN A N 1
ATOM 1435 C CA . GLN A 1 188 ? -2.024 -10.039 7.868 1.00 79.69 188 GLN A CA 1
ATOM 1436 C C . GLN A 1 188 ? -0.754 -10.199 8.697 1.00 79.69 188 GLN A C 1
ATOM 1438 O O . GLN A 1 188 ? -0.093 -11.224 8.591 1.00 79.69 188 GLN A O 1
ATOM 1443 N N . ASN A 1 189 ? -0.395 -9.202 9.506 1.00 77.75 189 ASN A N 1
ATOM 1444 C CA . ASN A 1 189 ? 0.888 -9.196 10.208 1.00 77.75 189 ASN A CA 1
ATOM 1445 C C . ASN A 1 189 ? 0.749 -9.236 11.736 1.00 77.75 189 ASN A C 1
ATOM 1447 O O . ASN A 1 189 ? 1.691 -9.635 12.418 1.00 77.75 189 ASN A O 1
ATOM 1451 N N . LEU A 1 190 ? -0.408 -8.866 12.297 1.00 84.38 190 LEU A N 1
ATOM 1452 C CA . LEU A 1 190 ? -0.653 -8.984 13.734 1.00 84.38 190 LEU A CA 1
ATOM 1453 C C . LEU A 1 190 ? -1.162 -10.387 14.091 1.00 84.38 190 LEU A C 1
ATOM 1455 O O . LEU A 1 190 ? -2.109 -10.900 13.493 1.00 84.38 190 LEU A O 1
ATOM 1459 N N . SER A 1 191 ? -0.546 -11.002 15.101 1.00 83.00 191 SER A N 1
ATOM 1460 C CA . SER A 1 191 ? -1.004 -12.277 15.652 1.00 83.00 191 SER A CA 1
ATOM 1461 C C . SER A 1 191 ? -2.223 -12.078 16.547 1.00 83.00 191 SER A C 1
ATOM 1463 O O . SER A 1 191 ? -2.349 -11.070 17.246 1.00 83.00 191 SER A O 1
ATOM 1465 N N . LYS A 1 192 ? -3.087 -13.092 16.627 1.00 83.75 192 LYS A N 1
ATOM 1466 C CA . LYS A 1 192 ? -4.184 -13.136 17.601 1.00 83.75 192 LYS A CA 1
ATOM 1467 C C . LYS A 1 192 ? -3.695 -12.896 19.032 1.00 83.75 192 LYS A C 1
ATOM 1469 O O . LYS A 1 192 ? -4.360 -12.209 19.804 1.00 83.75 192 LYS A O 1
ATOM 1474 N N . SER A 1 193 ? -2.534 -13.446 19.394 1.00 83.25 193 SER A N 1
ATOM 1475 C CA . SER A 1 193 ? -1.976 -13.315 20.743 1.00 83.25 193 SER A CA 1
ATOM 1476 C C . SER A 1 193 ? -1.680 -11.867 21.148 1.00 83.25 193 SER A C 1
ATOM 1478 O O . SER A 1 193 ? -1.781 -11.559 22.340 1.00 83.25 193 SER A O 1
ATOM 1480 N N . ALA A 1 194 ? -1.386 -10.986 20.186 1.00 86.06 194 ALA A N 1
ATOM 1481 C CA . ALA A 1 194 ? -1.099 -9.569 20.403 1.00 86.06 194 ALA A CA 1
ATOM 1482 C C . ALA A 1 194 ? -2.360 -8.705 20.599 1.00 86.06 194 ALA A C 1
ATOM 1484 O O . ALA A 1 194 ? -2.261 -7.585 21.102 1.00 86.06 194 ALA A O 1
ATOM 1485 N N . ILE A 1 195 ? -3.542 -9.210 20.233 1.00 89.31 195 ILE A N 1
ATOM 1486 C CA . ILE A 1 195 ? -4.790 -8.439 20.200 1.00 89.31 195 ILE A CA 1
ATOM 1487 C C . ILE A 1 195 ? -5.565 -8.611 21.504 1.00 89.31 195 ILE A C 1
ATOM 1489 O O . ILE A 1 195 ? -5.769 -9.726 21.983 1.00 89.31 195 ILE A O 1
ATOM 1493 N N . ASP A 1 196 ? -6.030 -7.496 22.059 1.00 90.31 196 ASP A N 1
ATOM 1494 C CA . ASP A 1 196 ? -6.974 -7.459 23.176 1.00 90.31 196 ASP A CA 1
ATOM 1495 C C . ASP A 1 196 ? -8.424 -7.517 22.673 1.00 90.31 196 ASP A C 1
ATOM 1497 O O . ASP A 1 196 ? -9.198 -8.386 23.065 1.00 90.31 196 ASP A O 1
ATOM 1501 N N . LYS A 1 197 ? -8.787 -6.620 21.748 1.00 91.12 197 LYS A N 1
ATOM 1502 C CA . LYS A 1 197 ? -10.127 -6.550 21.148 1.00 91.12 197 LYS A CA 1
ATOM 1503 C C . LYS A 1 197 ? -10.097 -5.932 19.756 1.00 91.12 197 LYS A C 1
ATOM 1505 O O . LYS A 1 197 ? -9.221 -5.124 19.452 1.00 91.12 197 LYS A O 1
ATOM 1510 N N . ILE A 1 198 ? -11.085 -6.268 18.934 1.00 92.25 198 ILE A N 1
ATOM 1511 C CA . ILE A 1 198 ? -11.322 -5.621 17.639 1.00 92.25 198 ILE A CA 1
ATOM 1512 C C . ILE A 1 198 ? -12.586 -4.784 17.760 1.00 92.25 198 ILE A C 1
ATOM 1514 O O . ILE A 1 198 ? -13.607 -5.263 18.237 1.00 92.25 198 ILE A O 1
ATOM 1518 N N . GLN A 1 199 ? -12.506 -3.525 17.361 1.00 91.69 199 GLN A N 1
ATOM 1519 C CA . GLN A 1 199 ? -13.605 -2.575 17.412 1.00 91.69 199 GLN A CA 1
ATOM 1520 C C . GLN A 1 199 ? -14.005 -2.224 15.991 1.00 91.69 199 GLN A C 1
ATOM 1522 O O . GLN A 1 199 ? -13.169 -1.774 15.211 1.00 91.69 199 GLN A O 1
ATOM 1527 N N . LEU A 1 200 ? -15.270 -2.413 15.662 1.00 90.62 200 LEU A N 1
ATOM 1528 C CA . LEU A 1 200 ? -15.845 -2.027 14.389 1.00 90.62 200 LEU A CA 1
ATOM 1529 C C . LEU A 1 200 ? -16.849 -0.910 14.646 1.00 90.62 200 LEU A C 1
ATOM 1531 O O . LEU A 1 200 ? -17.776 -1.078 15.434 1.00 90.62 200 LEU A O 1
ATOM 1535 N N . TYR A 1 201 ? -16.654 0.228 14.000 1.00 86.75 201 TYR A N 1
ATOM 1536 C CA . TYR A 1 201 ? -17.498 1.398 14.197 1.00 86.75 201 TYR A CA 1
ATOM 1537 C C . TYR A 1 201 ? -17.682 2.142 12.886 1.00 86.75 201 TYR A C 1
ATOM 1539 O O . TYR A 1 201 ? -16.889 2.049 11.946 1.00 86.75 201 TYR A O 1
ATOM 1547 N N . GLN A 1 202 ? -18.772 2.888 12.846 1.00 81.75 202 GLN A N 1
ATOM 1548 C CA . GLN A 1 202 ? -19.042 3.832 11.785 1.00 81.75 202 GLN A CA 1
ATOM 1549 C C . GLN A 1 202 ? -18.227 5.103 12.031 1.00 81.75 202 GLN A C 1
ATOM 1551 O O . GLN A 1 202 ? -18.161 5.629 13.146 1.00 81.75 202 GLN A O 1
ATOM 1556 N N . GLU A 1 203 ? -17.551 5.559 10.987 1.00 71.38 203 GLU A N 1
ATOM 1557 C CA . GLU A 1 203 ? -16.823 6.818 10.964 1.00 71.38 203 GLU A CA 1
ATOM 1558 C C . GLU A 1 203 ? -17.376 7.682 9.828 1.00 71.38 203 GLU A C 1
ATOM 1560 O O . GLU A 1 203 ? -17.929 7.171 8.851 1.00 71.38 203 GLU A O 1
ATOM 1565 N N . TYR A 1 204 ? -17.284 8.999 9.984 1.00 67.25 204 TYR A N 1
ATOM 1566 C CA . TYR A 1 204 ? -17.607 9.919 8.901 1.00 67.25 204 TYR A CA 1
ATOM 1567 C C . TYR A 1 204 ? -16.519 9.843 7.841 1.00 67.25 204 TYR A C 1
ATOM 1569 O O . TYR A 1 204 ? -15.333 9.791 8.181 1.00 67.25 204 TYR A O 1
ATOM 1577 N N . ASP A 1 205 ? -16.915 9.870 6.572 1.00 66.56 205 ASP A N 1
ATOM 1578 C CA . ASP A 1 205 ? -15.955 10.054 5.498 1.00 66.56 205 ASP A CA 1
ATOM 1579 C C . ASP A 1 205 ? -15.329 11.452 5.588 1.00 66.56 205 ASP A C 1
ATOM 1581 O O . ASP A 1 205 ? -15.934 12.466 5.230 1.00 66.56 205 ASP A O 1
ATOM 1585 N N . ARG A 1 206 ? -14.108 11.510 6.124 1.00 63.03 206 ARG A N 1
ATOM 1586 C CA . ARG A 1 206 ? -13.408 12.774 6.363 1.00 63.03 206 ARG A CA 1
ATOM 1587 C C . ARG A 1 206 ? -12.873 13.407 5.083 1.00 63.03 206 ARG A C 1
ATOM 1589 O O . ARG A 1 206 ? -12.619 14.609 5.084 1.00 63.03 206 ARG A O 1
ATOM 1596 N N . GLU A 1 207 ? -12.717 12.631 4.013 1.00 55.31 207 GLU A N 1
ATOM 1597 C CA . GLU A 1 207 ? -12.245 13.130 2.717 1.00 55.31 207 GLU A CA 1
ATOM 1598 C C . GLU A 1 207 ? -13.349 13.885 1.963 1.00 55.31 207 GLU A C 1
ATOM 1600 O O . GLU A 1 207 ? -13.061 14.716 1.106 1.00 55.31 207 GLU A O 1
ATOM 1605 N N . ASN A 1 208 ? -14.611 13.670 2.350 1.00 53.22 208 ASN A N 1
ATOM 1606 C CA . ASN A 1 208 ? -15.793 14.286 1.750 1.00 53.22 208 ASN A CA 1
ATOM 1607 C C . ASN A 1 208 ? -16.406 15.430 2.583 1.00 53.22 208 ASN A C 1
ATOM 1609 O O . ASN A 1 208 ? -17.484 15.933 2.248 1.00 53.22 208 ASN A O 1
ATOM 1613 N N . ILE A 1 209 ? -15.730 15.889 3.647 1.00 51.59 209 ILE A N 1
ATOM 1614 C CA . ILE A 1 209 ? -16.212 17.011 4.469 1.00 51.59 209 ILE A CA 1
ATOM 1615 C C . ILE A 1 209 ? -16.163 18.310 3.646 1.00 51.59 209 ILE A C 1
ATOM 1617 O O . ILE A 1 209 ? -15.118 18.946 3.518 1.00 51.59 209 ILE A O 1
ATOM 1621 N N . GLY A 1 210 ? -17.317 18.700 3.094 1.00 47.84 210 GLY A N 1
ATOM 1622 C CA . GLY A 1 210 ? -17.489 19.899 2.262 1.00 47.84 210 GLY A CA 1
ATOM 1623 C C . GLY A 1 210 ? -18.396 19.704 1.041 1.00 47.84 210 GLY A C 1
ATOM 1624 O O . GLY A 1 210 ? -18.877 20.687 0.482 1.00 47.84 210 GLY A O 1
ATOM 1625 N N . ASN A 1 211 ? -18.695 18.460 0.650 1.00 49.09 211 ASN A N 1
ATOM 1626 C CA . ASN A 1 211 ? -19.631 18.186 -0.441 1.00 49.09 211 ASN A CA 1
ATOM 1627 C C . ASN A 1 211 ? -21.086 18.369 0.034 1.00 49.09 211 ASN A C 1
ATOM 1629 O O . ASN A 1 211 ? -21.494 17.842 1.067 1.00 49.09 211 ASN A O 1
ATOM 1633 N N . GLN A 1 212 ? -21.885 19.141 -0.714 1.00 44.09 212 GLN A N 1
ATOM 1634 C CA . GLN A 1 212 ? -23.249 19.549 -0.323 1.00 44.09 212 GLN A CA 1
ATOM 1635 C C . GLN A 1 212 ? -24.278 18.404 -0.261 1.00 44.09 212 GLN A C 1
ATOM 1637 O O . GLN A 1 212 ? -25.402 18.611 0.192 1.00 44.09 212 GLN A O 1
ATOM 1642 N N . SER A 1 213 ? -23.915 17.192 -0.676 1.00 40.53 213 SER A N 1
ATOM 1643 C CA . SER A 1 213 ? -24.800 16.025 -0.636 1.00 40.53 213 SER A CA 1
ATOM 1644 C C . SER A 1 213 ? -24.594 15.259 0.664 1.00 40.53 213 SER A C 1
ATOM 1646 O O . SER A 1 213 ? -23.935 14.233 0.678 1.00 40.53 213 SER A O 1
ATOM 1648 N N . ARG A 1 214 ? -25.130 15.775 1.775 1.00 47.38 214 ARG A N 1
ATOM 1649 C CA . ARG A 1 214 ? -25.136 15.043 3.047 1.00 47.38 214 ARG A CA 1
ATOM 1650 C C . ARG A 1 214 ? -26.232 13.989 3.023 1.00 47.38 214 ARG A C 1
ATOM 1652 O O . ARG A 1 214 ? -27.409 14.334 3.140 1.00 47.38 214 ARG A O 1
ATOM 1659 N N . GLN A 1 215 ? -25.866 12.716 2.949 1.00 40.47 215 GLN A N 1
ATOM 1660 C CA . GLN A 1 215 ? -26.769 11.639 3.343 1.00 40.47 215 GLN A CA 1
ATOM 1661 C C . GLN A 1 215 ? -26.115 10.767 4.417 1.00 40.47 215 GLN A C 1
ATOM 1663 O O . GLN A 1 215 ? -24.908 10.554 4.447 1.00 40.47 215 GLN A O 1
ATOM 1668 N N . GLN A 1 216 ? -26.934 10.219 5.317 1.00 41.72 216 GLN A N 1
ATOM 1669 C CA . GLN A 1 216 ? -26.518 9.280 6.371 1.00 41.72 216 GLN A CA 1
ATOM 1670 C C . GLN A 1 216 ? -25.827 8.010 5.806 1.00 41.72 216 GLN A C 1
ATOM 1672 O O . GLN A 1 216 ? -25.236 7.227 6.547 1.00 41.72 216 GLN A O 1
ATOM 1677 N N . THR A 1 217 ? -25.878 7.827 4.483 1.00 43.59 217 THR A N 1
ATOM 1678 C CA . THR A 1 217 ? -25.178 6.818 3.683 1.00 43.59 217 THR A CA 1
ATOM 1679 C C . THR A 1 217 ? -23.672 7.057 3.516 1.00 43.59 217 THR A C 1
ATOM 1681 O O . THR A 1 217 ? -22.987 6.127 3.100 1.00 43.59 217 THR A O 1
ATOM 1684 N N . ASP A 1 218 ? -23.135 8.222 3.894 1.00 54.84 218 ASP A N 1
ATOM 1685 C CA . ASP A 1 218 ? -21.708 8.573 3.733 1.00 54.84 218 ASP A CA 1
ATOM 1686 C C . ASP A 1 218 ? -20.814 8.089 4.891 1.00 54.84 218 ASP A C 1
ATOM 1688 O O . ASP A 1 218 ? -19.655 8.486 5.026 1.00 54.84 218 ASP A O 1
ATOM 1692 N N . SER A 1 219 ? -21.335 7.231 5.775 1.00 67.19 219 SER A N 1
ATOM 1693 C CA . SER A 1 219 ? -20.509 6.629 6.818 1.00 67.19 219 SER A CA 1
ATOM 1694 C C . SER A 1 219 ? -19.641 5.504 6.252 1.00 67.19 219 SER A C 1
ATOM 1696 O O . SER A 1 219 ? -20.135 4.488 5.742 1.00 67.19 219 SER A O 1
ATOM 1698 N N . ILE A 1 220 ? -18.331 5.650 6.429 1.00 77.81 220 ILE A N 1
ATOM 1699 C CA . ILE A 1 220 ? -17.358 4.599 6.165 1.00 77.81 220 ILE A CA 1
ATOM 1700 C C . ILE A 1 220 ? -17.272 3.660 7.365 1.00 77.81 220 ILE A C 1
ATOM 1702 O O . ILE A 1 220 ? -17.416 4.056 8.523 1.00 77.81 220 ILE A O 1
ATOM 1706 N N . LEU A 1 221 ? -17.046 2.381 7.085 1.00 86.62 221 LEU A N 1
ATOM 1707 C CA . LEU A 1 221 ? -16.828 1.390 8.126 1.00 86.62 221 LEU A CA 1
ATOM 1708 C C . LEU A 1 221 ? -15.331 1.336 8.443 1.00 86.62 221 LEU A C 1
ATOM 1710 O O . LEU A 1 221 ? -14.527 0.982 7.576 1.00 86.62 221 LEU A O 1
ATOM 1714 N N . SER A 1 222 ? -14.974 1.677 9.677 1.00 88.56 222 SER A N 1
ATOM 1715 C CA . SER A 1 222 ? -13.600 1.648 10.177 1.00 88.56 222 SER A CA 1
ATOM 1716 C C . SER A 1 222 ? -13.451 0.544 11.220 1.00 88.56 222 SER A C 1
ATOM 1718 O O . SER A 1 222 ? -14.364 0.243 11.993 1.00 88.56 222 SER A O 1
ATOM 1720 N N . MET A 1 223 ? -12.271 -0.063 11.257 1.00 90.75 223 MET A N 1
ATOM 1721 C CA . MET A 1 223 ? -11.902 -1.067 12.246 1.00 90.75 223 MET A CA 1
ATOM 1722 C C . MET A 1 223 ? -10.701 -0.580 13.049 1.00 90.75 223 MET A C 1
ATOM 1724 O O . MET A 1 223 ? -9.768 0.003 12.508 1.00 90.75 223 MET A O 1
ATOM 1728 N N . ASN A 1 224 ? -10.701 -0.834 14.351 1.00 91.06 224 ASN A N 1
ATOM 1729 C CA . ASN A 1 224 ? -9.565 -0.600 15.227 1.00 91.06 224 ASN A CA 1
ATOM 1730 C C . ASN A 1 224 ? -9.197 -1.886 15.969 1.00 91.06 224 ASN A C 1
ATOM 1732 O O . ASN A 1 224 ? -10.008 -2.452 16.699 1.00 91.06 224 ASN A O 1
ATOM 1736 N N . ILE A 1 225 ? -7.960 -2.331 15.804 1.00 91.31 225 ILE A N 1
ATOM 1737 C CA . ILE A 1 225 ? -7.380 -3.472 16.503 1.00 91.31 225 ILE A CA 1
ATOM 1738 C C . ILE A 1 225 ? -6.665 -2.923 17.738 1.00 91.31 225 ILE A C 1
ATOM 1740 O O . ILE A 1 225 ? -5.633 -2.264 17.624 1.00 91.31 225 ILE A O 1
ATOM 1744 N N . LYS A 1 226 ? -7.205 -3.166 18.934 1.00 90.50 226 LYS A N 1
ATOM 1745 C CA . LYS A 1 226 ? -6.522 -2.801 20.181 1.00 90.50 226 LYS A CA 1
ATOM 1746 C C . LYS A 1 226 ? -5.533 -3.884 20.566 1.00 90.50 226 LYS A C 1
ATOM 1748 O O . LYS A 1 226 ? -5.906 -5.055 20.666 1.00 90.50 226 LYS A O 1
ATOM 1753 N N . LEU A 1 227 ? -4.294 -3.487 20.824 1.00 89.62 227 LEU A N 1
ATOM 1754 C CA . LEU A 1 227 ? -3.254 -4.401 21.273 1.00 89.62 227 LEU A CA 1
ATOM 1755 C C . LEU A 1 227 ? -3.317 -4.582 22.791 1.00 89.62 227 LEU A C 1
ATOM 1757 O O . LEU A 1 227 ? -3.671 -3.664 23.539 1.00 89.62 227 LEU A O 1
ATOM 1761 N N . LYS A 1 228 ? -2.915 -5.765 23.258 1.00 89.94 228 LYS A N 1
ATOM 1762 C CA . LYS A 1 228 ? -2.638 -5.996 24.681 1.00 89.94 228 LYS A CA 1
ATOM 1763 C C . LYS A 1 228 ? -1.502 -5.092 25.139 1.00 89.94 228 LYS A C 1
ATOM 1765 O O . LYS A 1 228 ? -0.610 -4.772 24.359 1.00 89.94 228 LYS A O 1
ATOM 1770 N N . GLU A 1 229 ? -1.476 -4.742 26.423 1.00 87.06 229 GLU A N 1
ATOM 1771 C CA . GLU A 1 229 ? -0.444 -3.850 26.975 1.00 87.06 229 GLU A CA 1
ATOM 1772 C C . GLU A 1 229 ? 0.983 -4.362 26.716 1.00 87.06 229 GLU A C 1
ATOM 1774 O O . GLU A 1 229 ? 1.865 -3.582 26.366 1.00 87.06 229 GLU A O 1
ATOM 1779 N N . THR A 1 230 ? 1.183 -5.681 26.776 1.00 86.69 230 THR A N 1
ATOM 1780 C CA . THR A 1 230 ? 2.460 -6.351 26.484 1.00 86.69 230 THR A CA 1
ATOM 1781 C C . THR A 1 230 ? 2.874 -6.291 25.012 1.00 86.69 230 THR A C 1
ATOM 1783 O O . THR A 1 230 ? 4.038 -6.517 24.708 1.00 86.69 230 THR A O 1
ATOM 1786 N N . ALA A 1 231 ? 1.941 -6.006 24.100 1.00 86.38 231 ALA A N 1
ATOM 1787 C CA . ALA A 1 231 ? 2.154 -5.987 22.654 1.00 86.38 231 ALA A CA 1
ATOM 1788 C C . ALA A 1 231 ? 2.183 -4.567 22.059 1.00 86.38 231 ALA A C 1
ATOM 1790 O O . ALA A 1 231 ? 2.387 -4.418 20.856 1.00 86.38 231 ALA A O 1
ATOM 1791 N N . LYS A 1 232 ? 2.010 -3.520 22.882 1.00 85.19 232 LYS A N 1
ATOM 1792 C CA . LYS A 1 232 ? 2.041 -2.106 22.449 1.00 85.19 232 LYS A CA 1
ATOM 1793 C C . LYS A 1 232 ? 3.427 -1.600 22.055 1.00 85.19 232 LYS A C 1
ATOM 1795 O O . LYS A 1 232 ? 3.530 -0.535 21.450 1.00 85.19 232 LYS A O 1
ATOM 1800 N N . LYS A 1 233 ? 4.468 -2.354 22.399 1.00 88.06 233 LYS A N 1
ATOM 1801 C CA . LYS A 1 233 ? 5.841 -2.145 21.960 1.00 88.06 233 LYS A CA 1
ATOM 1802 C C . LYS A 1 233 ? 6.342 -3.437 21.344 1.00 88.06 233 LYS A C 1
ATOM 1804 O O . LYS A 1 233 ? 6.198 -4.499 21.945 1.00 88.06 233 LYS A O 1
ATOM 1809 N N . GLY A 1 234 ? 6.941 -3.346 20.171 1.00 86.94 234 GLY A N 1
ATOM 1810 C CA . GLY A 1 234 ? 7.418 -4.526 19.481 1.00 86.94 234 GLY A CA 1
ATOM 1811 C C . GLY A 1 234 ? 8.152 -4.203 18.200 1.00 86.94 234 GLY A C 1
ATOM 1812 O O . GLY A 1 234 ? 8.354 -3.047 17.828 1.00 86.94 234 GLY A O 1
ATOM 1813 N N . TYR A 1 235 ? 8.550 -5.269 17.530 1.00 87.31 235 TYR A N 1
ATOM 1814 C CA . TYR A 1 235 ? 9.066 -5.225 16.182 1.00 87.31 235 TYR A CA 1
ATOM 1815 C C . TYR A 1 235 ? 8.336 -6.278 15.358 1.00 87.31 235 TYR A C 1
ATOM 1817 O O . TYR A 1 235 ? 7.957 -7.338 15.854 1.00 87.31 235 TYR A O 1
ATOM 1825 N N . PHE A 1 236 ? 8.124 -5.959 14.097 1.00 82.44 236 PHE A N 1
ATOM 1826 C CA . PHE A 1 236 ? 7.582 -6.847 13.095 1.00 82.44 236 PHE A CA 1
ATOM 1827 C C . PHE A 1 236 ? 8.535 -6.832 11.909 1.00 82.44 236 PHE A C 1
ATOM 1829 O O . PHE A 1 236 ? 9.155 -5.816 11.607 1.00 82.44 236 PHE A O 1
ATOM 1836 N N . GLY A 1 237 ? 8.671 -7.954 11.227 1.00 83.56 237 GLY A N 1
ATOM 1837 C CA . GLY A 1 237 ? 9.521 -8.004 10.064 1.00 83.56 237 GLY A CA 1
ATOM 1838 C C . GLY A 1 237 ? 9.252 -9.222 9.222 1.00 83.56 237 GLY A C 1
ATOM 1839 O O . GLY A 1 237 ? 8.713 -10.223 9.693 1.00 83.56 237 GLY A O 1
ATOM 1840 N N . LYS A 1 238 ? 9.659 -9.131 7.967 1.00 81.31 238 LYS A N 1
ATOM 1841 C CA . LYS A 1 238 ? 9.653 -10.252 7.049 1.00 81.31 238 LYS A CA 1
ATOM 1842 C C . LYS A 1 238 ? 10.796 -10.137 6.069 1.00 81.31 238 LYS A C 1
ATOM 1844 O O . LYS A 1 238 ? 11.161 -9.040 5.656 1.00 81.31 238 LYS A O 1
ATOM 1849 N N . GLY A 1 239 ? 11.324 -11.293 5.715 1.00 85.38 239 GLY A N 1
ATOM 1850 C CA . GLY A 1 239 ? 12.314 -11.454 4.672 1.00 85.38 239 GLY A CA 1
ATOM 1851 C C . GLY A 1 239 ? 11.862 -12.565 3.739 1.00 85.38 239 GLY A C 1
ATOM 1852 O O . GLY A 1 239 ? 11.353 -13.587 4.199 1.00 85.38 239 GLY A O 1
ATOM 1853 N N . GLY A 1 240 ? 12.032 -12.351 2.446 1.00 85.00 240 GLY A N 1
ATOM 1854 C CA . GLY A 1 240 ? 11.877 -13.356 1.409 1.00 85.00 240 GLY A CA 1
ATOM 1855 C C . GLY A 1 240 ? 13.144 -13.396 0.572 1.00 85.00 240 GLY A C 1
ATOM 1856 O O . GLY A 1 240 ? 13.727 -12.357 0.278 1.00 85.00 240 GLY A O 1
ATOM 1857 N N . ALA A 1 241 ? 13.571 -14.593 0.197 1.00 89.19 241 ALA A N 1
ATOM 1858 C CA . ALA A 1 241 ? 14.626 -14.797 -0.779 1.00 89.19 241 ALA A CA 1
ATOM 1859 C C . ALA A 1 241 ? 14.274 -16.025 -1.615 1.00 89.19 241 ALA A C 1
ATOM 1861 O O . ALA A 1 241 ? 13.780 -17.020 -1.082 1.00 89.19 241 ALA A O 1
ATOM 1862 N N . GLY A 1 242 ? 14.521 -15.951 -2.915 1.00 88.31 242 GLY A N 1
ATOM 1863 C CA . GLY A 1 242 ? 14.213 -17.015 -3.855 1.00 88.31 242 GLY A CA 1
ATOM 1864 C C . GLY A 1 242 ? 15.208 -17.023 -5.000 1.00 88.31 242 GLY A C 1
ATOM 1865 O O . GLY A 1 242 ? 15.618 -15.969 -5.483 1.00 88.31 242 GLY A O 1
ATOM 1866 N N . LEU A 1 243 ? 15.580 -18.225 -5.428 1.00 91.19 243 LEU A N 1
ATOM 1867 C CA . LEU A 1 243 ? 16.323 -18.486 -6.654 1.00 91.19 243 LEU A CA 1
ATOM 1868 C C . LEU A 1 243 ? 15.472 -19.414 -7.521 1.00 91.19 243 LEU A C 1
ATOM 1870 O O . LEU A 1 243 ? 14.773 -20.285 -7.003 1.00 91.19 243 LEU A O 1
ATOM 1874 N N . GLY A 1 244 ? 15.519 -19.223 -8.831 1.00 87.69 244 GLY A N 1
ATOM 1875 C CA . GLY A 1 244 ? 14.804 -20.027 -9.812 1.00 87.69 244 GLY A CA 1
ATOM 1876 C C . GLY A 1 244 ? 15.699 -20.386 -10.990 1.00 87.69 244 GLY A C 1
ATOM 1877 O O . GLY A 1 244 ? 16.814 -19.883 -11.124 1.00 87.69 244 GLY A O 1
ATOM 1878 N N . THR A 1 245 ? 15.193 -21.260 -11.857 1.00 90.75 245 THR A N 1
ATOM 1879 C CA . THR A 1 245 ? 15.826 -21.562 -13.148 1.00 90.75 245 THR A CA 1
ATOM 1880 C C . THR A 1 245 ? 15.959 -20.292 -13.993 1.00 90.75 245 THR A C 1
ATOM 1882 O O . THR A 1 245 ? 15.239 -19.322 -13.766 1.00 90.75 245 THR A O 1
ATOM 1885 N N . ASP A 1 246 ? 16.872 -20.291 -14.966 1.00 88.88 246 ASP A N 1
ATOM 1886 C CA . ASP A 1 246 ? 17.142 -19.147 -15.852 1.00 88.88 246 ASP A CA 1
ATOM 1887 C C . ASP A 1 246 ? 17.594 -17.876 -15.106 1.00 88.88 246 ASP A C 1
ATOM 1889 O O . ASP A 1 246 ? 17.117 -16.772 -15.382 1.00 88.88 246 ASP A O 1
ATOM 1893 N N . ASP A 1 247 ? 18.485 -18.019 -14.120 1.00 91.38 247 ASP A N 1
ATOM 1894 C CA . ASP A 1 247 ? 19.043 -16.914 -13.322 1.00 91.38 247 ASP A CA 1
ATOM 1895 C C . ASP A 1 247 ? 17.973 -16.018 -12.671 1.00 91.38 247 ASP A C 1
ATOM 1897 O O . ASP A 1 247 ? 18.149 -14.805 -12.502 1.00 91.38 247 ASP A O 1
ATOM 1901 N N . ARG A 1 248 ? 16.811 -16.593 -12.339 1.00 90.19 248 ARG A N 1
ATOM 1902 C CA . ARG A 1 248 ? 15.727 -15.865 -11.679 1.00 90.19 248 ARG A CA 1
ATOM 1903 C C . ARG A 1 248 ? 16.011 -15.736 -10.192 1.00 90.19 248 ARG A C 1
ATOM 1905 O O . ARG A 1 248 ? 16.417 -16.693 -9.542 1.00 90.19 248 ARG A O 1
ATOM 1912 N N . PHE A 1 249 ? 15.774 -14.553 -9.646 1.00 91.12 249 PHE A N 1
ATOM 1913 C CA . PHE A 1 249 ? 15.940 -14.286 -8.230 1.00 91.12 249 PHE A CA 1
ATOM 1914 C C . PHE A 1 249 ? 14.907 -13.281 -7.724 1.00 91.12 249 PHE A C 1
ATOM 1916 O O . PHE A 1 249 ? 14.422 -12.396 -8.440 1.00 91.12 249 PHE A O 1
ATOM 1923 N N . GLU A 1 250 ? 14.627 -13.390 -6.436 1.00 88.94 250 GLU A N 1
ATOM 1924 C CA . GLU A 1 250 ? 13.957 -12.365 -5.660 1.00 88.94 250 GLU A CA 1
ATOM 1925 C C . GLU A 1 250 ? 14.585 -12.268 -4.275 1.00 88.94 250 GLU A C 1
ATOM 1927 O O . GLU A 1 250 ? 15.018 -13.258 -3.690 1.00 88.94 250 GLU A O 1
ATOM 1932 N N . THR A 1 251 ? 14.626 -11.058 -3.745 1.00 90.94 251 THR A N 1
ATOM 1933 C CA . THR A 1 251 ? 14.943 -10.797 -2.352 1.00 90.94 251 THR A CA 1
ATOM 1934 C C . THR A 1 251 ? 14.148 -9.593 -1.891 1.00 90.94 251 THR A C 1
ATOM 1936 O O . THR A 1 251 ? 13.997 -8.616 -2.627 1.00 90.94 251 THR A O 1
ATOM 1939 N N . ASP A 1 252 ? 13.605 -9.652 -0.688 1.00 88.50 252 ASP A N 1
ATOM 1940 C CA . ASP A 1 252 ? 13.004 -8.503 -0.041 1.00 88.50 252 ASP A CA 1
ATOM 1941 C C . ASP A 1 252 ? 13.055 -8.650 1.472 1.00 88.50 252 ASP A C 1
ATOM 1943 O O . ASP A 1 252 ? 12.957 -9.745 2.014 1.00 88.50 252 ASP A O 1
ATOM 1947 N N . LEU A 1 253 ? 13.225 -7.528 2.150 1.00 91.12 253 LEU A N 1
ATOM 1948 C CA . LEU A 1 253 ? 13.288 -7.423 3.592 1.00 91.12 253 LEU A CA 1
ATOM 1949 C C . LEU A 1 253 ? 12.503 -6.182 3.990 1.00 91.12 253 LEU A C 1
ATOM 1951 O O . LEU A 1 253 ? 12.760 -5.095 3.484 1.00 91.12 253 LEU A O 1
ATOM 1955 N N . ALA A 1 254 ? 11.568 -6.325 4.916 1.00 90.19 254 ALA A N 1
ATOM 1956 C CA . ALA A 1 254 ? 10.863 -5.206 5.512 1.00 90.19 254 ALA A CA 1
ATOM 1957 C C . ALA A 1 254 ? 10.804 -5.405 7.019 1.00 90.19 254 ALA A C 1
ATOM 1959 O O . ALA A 1 254 ? 10.407 -6.465 7.494 1.00 90.19 254 ALA A O 1
ATOM 1960 N N . LEU A 1 255 ? 11.195 -4.383 7.763 1.00 91.19 255 LEU A N 1
ATOM 1961 C CA . LEU A 1 255 ? 11.252 -4.360 9.214 1.00 91.19 255 LEU A CA 1
ATOM 1962 C C . LEU A 1 255 ? 10.495 -3.134 9.712 1.00 91.19 255 LEU A C 1
ATOM 1964 O O . LEU A 1 255 ? 10.568 -2.057 9.130 1.00 91.19 255 LEU A O 1
ATOM 1968 N N . GLN A 1 256 ? 9.797 -3.286 10.822 1.00 89.38 256 GLN A N 1
ATOM 1969 C CA . GLN A 1 256 ? 9.115 -2.221 11.526 1.00 89.38 256 GLN A CA 1
ATOM 1970 C C . GLN A 1 256 ? 9.372 -2.381 13.018 1.00 89.38 256 GLN A C 1
ATOM 1972 O O . GLN A 1 256 ? 9.214 -3.461 13.572 1.00 89.38 256 GLN A O 1
ATOM 1977 N N . THR A 1 257 ? 9.716 -1.294 13.689 1.00 90.94 257 THR A N 1
ATOM 1978 C CA . THR A 1 257 ? 9.693 -1.189 15.148 1.00 90.94 257 THR A CA 1
ATOM 1979 C C . THR A 1 257 ? 8.640 -0.170 15.550 1.00 90.94 257 THR A C 1
ATOM 1981 O O . THR A 1 257 ? 8.436 0.832 14.857 1.00 90.94 257 THR A O 1
ATOM 1984 N N . TYR A 1 258 ? 7.920 -0.435 16.633 1.00 88.00 258 TYR A N 1
ATOM 1985 C CA . TYR A 1 258 ? 6.837 0.425 17.083 1.00 88.00 258 TYR A CA 1
ATOM 1986 C C . TYR A 1 258 ? 6.702 0.434 18.606 1.00 88.00 258 TYR A C 1
ATOM 1988 O O . TYR A 1 258 ? 7.003 -0.537 19.299 1.00 88.00 258 TYR A O 1
ATOM 1996 N N . ASP A 1 259 ? 6.225 1.563 19.114 1.00 87.56 259 ASP A N 1
ATOM 1997 C CA . ASP A 1 259 ? 5.791 1.798 20.488 1.00 87.56 259 ASP A CA 1
ATOM 1998 C C . ASP A 1 259 ? 4.534 2.694 20.452 1.00 87.56 259 ASP A C 1
ATOM 2000 O O . ASP A 1 259 ? 4.086 3.134 19.390 1.00 87.56 259 ASP A O 1
ATOM 2004 N N . LYS A 1 260 ? 3.970 3.041 21.611 1.00 82.44 260 LYS A N 1
ATOM 2005 C CA . LYS A 1 260 ? 2.744 3.842 21.740 1.00 82.44 260 LYS A CA 1
ATOM 2006 C C . LYS A 1 260 ? 2.792 5.167 20.981 1.00 82.44 260 LYS A C 1
ATOM 2008 O O . LYS A 1 260 ? 1.747 5.630 20.533 1.00 82.44 260 LYS A O 1
ATOM 2013 N N . LYS A 1 261 ? 3.953 5.817 20.877 1.00 85.88 261 LYS A N 1
ATOM 2014 C CA . LYS A 1 261 ? 4.080 7.137 20.232 1.00 85.88 261 LYS A CA 1
ATOM 2015 C C . LYS A 1 261 ? 4.812 7.099 18.900 1.00 85.88 261 LYS A C 1
ATOM 2017 O O . LYS A 1 261 ? 4.504 7.915 18.040 1.00 85.88 261 LYS A O 1
ATOM 2022 N N . PHE A 1 262 ? 5.735 6.168 18.721 1.00 88.12 262 PHE A N 1
ATOM 2023 C CA . PHE A 1 262 ? 6.682 6.183 17.617 1.00 88.12 262 PHE A CA 1
ATOM 2024 C C . PHE A 1 262 ? 6.627 4.873 16.844 1.00 88.12 262 PHE A C 1
ATOM 2026 O O . PHE A 1 262 ? 6.576 3.806 17.450 1.00 88.12 262 PHE A O 1
ATOM 2033 N N . SER A 1 263 ? 6.697 4.944 15.521 1.00 89.19 263 SER A N 1
ATOM 2034 C CA . SER A 1 263 ? 6.977 3.779 14.689 1.00 89.19 263 SER A CA 1
ATOM 2035 C C . SER A 1 263 ? 7.956 4.127 13.581 1.00 89.19 263 SER A C 1
ATOM 2037 O O . SER A 1 263 ? 7.814 5.165 12.933 1.00 89.19 263 SER A O 1
ATOM 2039 N N . LEU A 1 264 ? 8.891 3.222 13.329 1.00 92.38 264 LEU A N 1
ATOM 2040 C CA . LEU A 1 264 ? 9.871 3.308 12.260 1.00 92.38 264 LEU A CA 1
ATOM 2041 C C . LEU A 1 264 ? 9.808 2.026 11.442 1.00 92.38 264 LEU A C 1
ATOM 2043 O O . LEU A 1 264 ? 9.954 0.938 11.992 1.00 92.38 264 LEU A O 1
ATOM 2047 N N . SER A 1 265 ? 9.620 2.169 10.140 1.00 92.06 265 SER A N 1
ATOM 2048 C CA . SER A 1 265 ? 9.605 1.072 9.182 1.00 92.06 265 SER A CA 1
ATOM 2049 C C . SER A 1 265 ? 10.715 1.299 8.162 1.00 92.06 265 SER A C 1
ATOM 2051 O O . SER A 1 265 ? 10.893 2.419 7.690 1.00 92.06 265 SER A O 1
ATOM 2053 N N . VAL A 1 266 ? 11.463 0.254 7.830 1.00 94.25 266 VAL A N 1
ATOM 2054 C CA . VAL A 1 266 ? 12.538 0.259 6.834 1.00 94.25 266 VAL A CA 1
ATOM 2055 C C . VAL A 1 266 ? 12.412 -1.008 6.008 1.00 94.25 266 VAL A C 1
ATOM 2057 O O . VAL A 1 266 ? 12.154 -2.080 6.548 1.00 94.25 266 VAL A O 1
ATOM 2060 N N . GLY A 1 267 ? 12.617 -0.917 4.705 1.00 93.00 267 GLY A N 1
ATOM 2061 C CA . GLY A 1 267 ? 12.630 -2.098 3.863 1.00 93.00 267 GLY A CA 1
ATOM 2062 C C . GLY A 1 267 ? 13.336 -1.872 2.547 1.00 93.00 267 GLY A C 1
ATOM 2063 O O . GLY A 1 267 ? 13.594 -0.739 2.143 1.00 93.00 267 GLY A O 1
ATOM 2064 N N . GLY A 1 268 ? 13.657 -2.973 1.891 1.00 94.12 268 GLY A N 1
ATOM 2065 C CA . GLY A 1 268 ? 14.243 -2.983 0.571 1.00 94.12 268 GLY A CA 1
ATOM 2066 C C . GLY A 1 268 ? 13.989 -4.304 -0.132 1.00 94.12 268 GLY A C 1
ATOM 2067 O O . GLY A 1 268 ? 13.703 -5.319 0.497 1.00 94.12 268 GLY A O 1
ATOM 2068 N N . GLY A 1 269 ? 14.087 -4.293 -1.451 1.00 92.62 269 GLY A N 1
ATOM 2069 C CA . GLY A 1 269 ? 13.895 -5.484 -2.256 1.00 92.62 269 GLY A CA 1
ATOM 2070 C C . GLY A 1 269 ? 14.482 -5.333 -3.642 1.00 92.62 269 GLY A C 1
ATOM 2071 O O . GLY A 1 269 ? 14.688 -4.223 -4.136 1.00 92.62 269 GLY A O 1
ATOM 2072 N N . TYR A 1 270 ? 14.755 -6.476 -4.256 1.00 93.25 270 TYR A N 1
ATOM 2073 C CA . TYR A 1 270 ? 15.343 -6.596 -5.576 1.00 93.25 270 TYR A CA 1
ATOM 2074 C C . TYR A 1 270 ? 14.884 -7.900 -6.231 1.00 93.25 270 TYR A C 1
ATOM 2076 O O . TYR A 1 270 ? 14.915 -8.958 -5.605 1.00 93.25 270 TYR A O 1
ATOM 2084 N N . ASN A 1 271 ? 14.417 -7.851 -7.477 1.00 91.38 271 ASN A N 1
ATOM 2085 C CA . ASN A 1 271 ? 13.958 -9.046 -8.186 1.00 91.38 271 ASN A CA 1
ATOM 2086 C C . ASN A 1 271 ? 14.045 -8.892 -9.707 1.00 91.38 271 ASN A C 1
ATOM 2088 O O . ASN A 1 271 ? 13.965 -7.774 -10.209 1.00 91.38 271 ASN A O 1
ATOM 2092 N N . ASN A 1 272 ? 14.142 -10.010 -10.433 1.00 91.25 272 ASN A N 1
ATOM 2093 C CA . ASN A 1 272 ? 14.051 -10.054 -11.902 1.00 91.25 272 ASN A CA 1
ATOM 2094 C C . ASN A 1 272 ? 12.867 -10.892 -12.425 1.00 91.25 272 ASN A C 1
ATOM 2096 O O . ASN A 1 272 ? 12.846 -11.307 -13.583 1.00 91.25 272 ASN A O 1
ATOM 2100 N N . ILE A 1 273 ? 11.890 -11.154 -11.556 1.00 87.31 273 ILE A N 1
ATOM 2101 C CA . ILE A 1 273 ? 10.705 -11.965 -11.853 1.00 87.31 273 ILE A CA 1
ATOM 2102 C C . ILE A 1 273 ? 9.478 -11.098 -12.149 1.00 87.31 273 ILE A C 1
ATOM 2104 O O . ILE A 1 273 ? 8.361 -11.590 -12.089 1.00 87.31 273 ILE A O 1
ATOM 2108 N N . ASN A 1 274 ? 9.642 -9.804 -12.445 1.00 85.12 274 ASN A N 1
ATOM 2109 C CA . ASN A 1 274 ? 8.533 -8.867 -12.673 1.00 85.12 274 ASN A CA 1
ATOM 2110 C C . ASN A 1 274 ? 7.575 -8.745 -11.463 1.00 85.12 274 ASN A C 1
ATOM 2112 O O . ASN A 1 274 ? 6.370 -8.529 -11.634 1.00 85.12 274 ASN A O 1
ATOM 2116 N N . LYS A 1 275 ? 8.087 -8.898 -10.234 1.00 81.25 275 LYS A N 1
ATOM 2117 C CA . LYS A 1 275 ? 7.332 -8.683 -8.989 1.00 81.25 275 LYS A CA 1
ATOM 2118 C C . LYS A 1 275 ? 7.326 -7.196 -8.636 1.00 81.25 275 LYS A C 1
ATOM 2120 O O . LYS A 1 275 ? 8.346 -6.511 -8.774 1.00 81.25 275 LYS A O 1
ATOM 2125 N N . ASN A 1 276 ? 6.167 -6.703 -8.189 1.00 74.00 276 ASN A N 1
ATOM 2126 C CA . ASN A 1 276 ? 6.022 -5.312 -7.769 1.00 74.00 276 ASN A CA 1
ATOM 2127 C C . ASN A 1 276 ? 6.552 -5.135 -6.345 1.00 74.00 276 ASN A C 1
ATOM 2129 O O . ASN A 1 276 ? 6.191 -5.892 -5.444 1.00 74.00 276 ASN A O 1
ATOM 2133 N N . ILE A 1 277 ? 7.439 -4.162 -6.180 1.00 76.56 277 ILE A N 1
ATOM 2134 C CA . ILE A 1 277 ? 8.043 -3.780 -4.901 1.00 76.56 277 ILE A CA 1
ATOM 2135 C C . ILE A 1 277 ? 8.112 -2.252 -4.806 1.00 76.56 277 ILE A C 1
ATOM 2137 O O . ILE A 1 277 ? 9.069 -1.702 -4.278 1.00 76.56 277 ILE A O 1
ATOM 2141 N N . ALA A 1 278 ? 7.131 -1.548 -5.370 1.00 75.06 278 ALA A N 1
ATOM 2142 C CA . ALA A 1 278 ? 7.203 -0.118 -5.653 1.00 75.06 278 ALA A CA 1
ATOM 2143 C C . ALA A 1 278 ? 7.507 0.746 -4.418 1.00 75.06 278 ALA A C 1
ATOM 2145 O O . ALA A 1 278 ? 8.139 1.793 -4.554 1.00 75.06 278 ALA A O 1
ATOM 2146 N N . ASN A 1 279 ? 7.091 0.318 -3.221 1.00 79.69 279 ASN A N 1
ATOM 2147 C CA . ASN A 1 279 ? 7.330 1.023 -1.962 1.00 79.69 279 ASN A CA 1
ATOM 2148 C C . ASN A 1 279 ? 7.298 0.082 -0.741 1.00 79.69 279 ASN A C 1
ATOM 2150 O O . ASN A 1 279 ? 7.051 -1.121 -0.855 1.00 79.69 279 ASN A O 1
ATOM 2154 N N . LEU A 1 280 ? 7.546 0.658 0.440 1.00 83.44 280 LEU A N 1
ATOM 2155 C CA . LEU A 1 280 ? 7.555 -0.065 1.710 1.00 83.44 280 LEU A CA 1
ATOM 2156 C C . LEU A 1 280 ? 6.196 -0.690 2.053 1.00 83.44 280 LEU A C 1
ATOM 2158 O O . LEU A 1 280 ? 6.172 -1.784 2.605 1.00 83.44 280 LEU A O 1
ATOM 2162 N N . ASP A 1 281 ? 5.081 -0.057 1.687 1.00 80.06 281 ASP A N 1
ATOM 2163 C CA . ASP A 1 281 ? 3.741 -0.599 1.936 1.00 80.06 281 ASP A CA 1
ATOM 2164 C C . ASP A 1 281 ? 3.524 -1.892 1.146 1.00 80.06 281 ASP A C 1
ATOM 2166 O O . ASP A 1 281 ? 3.119 -2.895 1.725 1.00 80.06 281 ASP A O 1
ATOM 2170 N N . GLU A 1 282 ? 3.865 -1.917 -0.148 1.00 79.56 282 GLU A N 1
ATOM 2171 C CA . GLU A 1 282 ? 3.830 -3.140 -0.964 1.00 79.56 282 GLU A CA 1
ATOM 2172 C C . GLU A 1 282 ? 4.772 -4.213 -0.422 1.00 79.56 282 GLU A C 1
ATOM 2174 O O . GLU A 1 282 ? 4.473 -5.410 -0.474 1.00 79.56 282 GLU A O 1
ATOM 2179 N N . MET A 1 283 ? 5.918 -3.788 0.119 1.00 80.69 283 MET A N 1
ATOM 2180 C CA . MET A 1 283 ? 6.810 -4.704 0.798 1.00 80.69 283 MET A CA 1
ATOM 2181 C C . MET A 1 283 ? 6.156 -5.262 2.041 1.00 80.69 283 MET A C 1
ATOM 2183 O O . MET A 1 283 ? 6.211 -6.467 2.146 1.00 80.69 283 MET A O 1
ATOM 2187 N N . MET A 1 284 ? 5.519 -4.475 2.918 1.00 78.81 284 MET A N 1
ATOM 2188 C CA . MET A 1 284 ? 4.899 -4.913 4.183 1.00 78.81 284 MET A CA 1
ATOM 2189 C C . MET A 1 284 ? 3.555 -5.637 4.000 1.00 78.81 284 MET A C 1
ATOM 2191 O O . MET A 1 284 ? 3.200 -6.480 4.829 1.00 78.81 284 MET A O 1
ATOM 2195 N N . GLN A 1 285 ? 2.857 -5.415 2.888 1.00 74.06 285 GLN A N 1
ATOM 2196 C CA . GLN A 1 285 ? 1.675 -6.175 2.474 1.00 74.06 285 GLN A CA 1
ATOM 2197 C C . GLN A 1 285 ? 2.034 -7.622 2.107 1.00 74.06 285 GLN A C 1
ATOM 2199 O O . GLN A 1 285 ? 3.107 -7.897 1.569 1.00 74.06 285 GLN A O 1
ATOM 2204 N N . ASN A 1 286 ? 1.098 -8.543 2.342 1.00 62.59 286 ASN A N 1
ATOM 2205 C CA . ASN A 1 286 ? 1.162 -9.961 1.985 1.00 62.59 286 ASN A CA 1
ATOM 2206 C C . ASN A 1 286 ? 2.015 -10.864 2.904 1.00 62.59 286 ASN A C 1
ATOM 2208 O O . ASN A 1 286 ? 3.093 -10.504 3.381 1.00 62.59 286 ASN A O 1
ATOM 2212 N N . ASN A 1 287 ? 1.465 -12.057 3.127 1.00 55.09 287 ASN A N 1
ATOM 2213 C CA . ASN A 1 287 ? 1.686 -12.952 4.259 1.00 55.09 287 ASN A CA 1
ATOM 2214 C C . ASN A 1 287 ? 2.929 -13.851 4.158 1.00 55.09 287 ASN A C 1
ATOM 2216 O O . ASN A 1 287 ? 3.134 -14.519 3.148 1.00 55.09 287 ASN A O 1
ATOM 2220 N N . THR A 1 288 ? 3.621 -13.989 5.292 1.00 47.53 288 THR A N 1
ATOM 2221 C CA . THR A 1 288 ? 4.497 -15.123 5.649 1.00 47.53 288 THR A CA 1
ATOM 2222 C C . THR A 1 288 ? 3.689 -16.311 6.224 1.00 47.53 288 THR A C 1
ATOM 2224 O O . THR A 1 288 ? 4.222 -17.407 6.342 1.00 47.53 288 THR A O 1
ATOM 2227 N N . TYR A 1 289 ? 2.395 -16.131 6.560 1.00 42.81 289 TYR A N 1
ATOM 2228 C CA . TYR A 1 289 ? 1.618 -17.085 7.381 1.00 42.81 289 TYR A CA 1
ATOM 2229 C C . TYR A 1 289 ? 0.280 -17.592 6.793 1.00 42.81 289 TYR A C 1
ATOM 2231 O O . TYR A 1 289 ? -0.437 -18.321 7.475 1.00 42.81 289 TYR A O 1
ATOM 2239 N N . ARG A 1 290 ? -0.091 -17.271 5.542 1.00 49.97 290 ARG A N 1
ATOM 2240 C CA . ARG A 1 290 ? -1.324 -17.818 4.930 1.00 49.97 290 ARG A CA 1
ATOM 2241 C C . ARG A 1 290 ? -1.089 -19.237 4.428 1.00 49.97 290 ARG A C 1
ATOM 2243 O O . ARG A 1 290 ? -0.309 -19.442 3.508 1.00 49.97 290 ARG A O 1
ATOM 2250 N N . THR A 1 291 ? -1.833 -20.194 4.980 1.00 43.88 291 THR A N 1
ATOM 2251 C CA . THR A 1 291 ? -1.796 -21.604 4.545 1.00 43.88 291 THR A CA 1
ATOM 2252 C C . THR A 1 291 ? -2.421 -21.803 3.153 1.00 43.88 291 THR A C 1
ATOM 2254 O O . THR A 1 291 ? -2.035 -22.719 2.440 1.00 43.88 291 THR A O 1
ATOM 2257 N N . ASN A 1 292 ? -3.346 -20.930 2.733 1.00 43.44 292 ASN A N 1
ATOM 2258 C CA . ASN A 1 292 ? -3.941 -20.927 1.393 1.00 43.44 292 ASN A CA 1
ATOM 2259 C C . ASN A 1 292 ? -4.132 -19.482 0.914 1.00 43.44 292 ASN A C 1
ATOM 2261 O O . ASN A 1 292 ? -4.835 -18.700 1.559 1.00 43.44 292 ASN A O 1
ATOM 2265 N N . ASN A 1 293 ? -3.525 -19.128 -0.220 1.00 47.28 293 ASN A N 1
ATOM 2266 C CA . ASN A 1 293 ? -3.716 -17.831 -0.862 1.00 47.28 293 ASN A CA 1
ATOM 2267 C C . ASN A 1 293 ? -4.044 -18.032 -2.356 1.00 47.28 293 ASN A C 1
ATOM 2269 O O . ASN A 1 293 ? -3.134 -18.321 -3.130 1.00 47.28 293 ASN A O 1
ATOM 2273 N N . PRO A 1 294 ? -5.318 -17.911 -2.777 1.00 46.09 294 PRO A N 1
ATOM 2274 C CA . PRO A 1 294 ? -5.698 -18.054 -4.185 1.00 46.09 294 PRO A CA 1
ATOM 2275 C C . PRO A 1 294 ? -5.217 -16.883 -5.056 1.00 46.09 294 PRO A C 1
ATOM 2277 O O . PRO A 1 294 ? -5.139 -17.029 -6.271 1.00 46.09 294 PRO A O 1
ATOM 2280 N N . ASN A 1 295 ? -4.841 -15.750 -4.449 1.00 48.16 295 ASN A N 1
ATOM 2281 C CA . ASN A 1 295 ? -4.287 -14.599 -5.151 1.00 48.16 295 ASN A CA 1
ATOM 2282 C C . ASN A 1 295 ? -2.838 -14.373 -4.713 1.00 48.16 295 ASN A C 1
ATOM 2284 O O . ASN A 1 295 ? -2.541 -13.661 -3.750 1.00 48.16 295 ASN A O 1
ATOM 2288 N N . LEU A 1 296 ? -1.906 -14.969 -5.452 1.00 51.31 296 LEU A N 1
ATOM 2289 C CA . LEU A 1 296 ? -0.487 -14.662 -5.338 1.00 51.31 296 LEU A CA 1
ATOM 2290 C C . LEU A 1 296 ? -0.218 -13.241 -5.869 1.00 51.31 296 LEU A C 1
ATOM 2292 O O . LEU A 1 296 ? 0.317 -13.050 -6.953 1.00 51.31 296 LEU A O 1
ATOM 2296 N N . PHE A 1 297 ? -0.506 -12.211 -5.070 1.00 49.47 297 PHE A N 1
ATOM 2297 C CA . PHE A 1 297 ? -0.108 -10.820 -5.361 1.00 49.47 297 PHE A CA 1
ATOM 2298 C C . PHE A 1 297 ? 1.421 -10.623 -5.448 1.00 49.47 297 PHE A C 1
ATOM 2300 O O . PHE A 1 297 ? 1.892 -9.528 -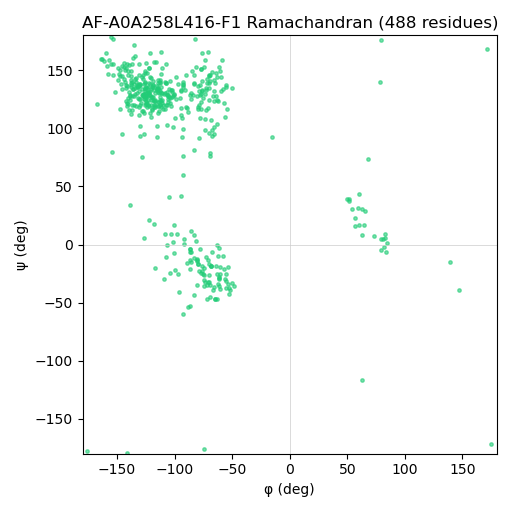5.746 1.00 49.47 297 PHE A O 1
ATOM 2307 N N . ARG A 1 298 ? 2.203 -11.682 -5.189 1.00 52.25 298 ARG A N 1
ATOM 2308 C CA . ARG A 1 298 ? 3.662 -11.750 -5.322 1.00 52.25 298 ARG A CA 1
ATOM 2309 C C . ARG A 1 298 ? 4.150 -12.848 -6.279 1.00 52.25 298 ARG A C 1
ATOM 2311 O O . ARG A 1 298 ? 5.310 -13.229 -6.193 1.00 52.25 298 ARG A O 1
ATOM 2318 N N . THR A 1 299 ? 3.326 -13.350 -7.201 1.00 60.22 299 THR A N 1
ATOM 2319 C CA . THR A 1 299 ? 3.893 -14.010 -8.390 1.00 60.22 299 THR A CA 1
ATOM 2320 C C . THR A 1 299 ? 4.397 -12.963 -9.362 1.00 60.22 299 THR A C 1
ATOM 2322 O O . THR A 1 299 ? 3.856 -11.855 -9.437 1.00 60.22 299 THR A O 1
ATOM 2325 N N . GLY A 1 300 ? 5.415 -13.327 -10.133 1.00 59.28 300 GLY A N 1
ATOM 2326 C CA . GLY A 1 300 ? 5.825 -12.523 -11.267 1.00 59.28 300 GLY A CA 1
ATOM 2327 C C . GLY A 1 300 ? 4.640 -12.174 -12.157 1.00 59.28 300 GLY A C 1
ATOM 2328 O O . GLY A 1 300 ? 3.791 -13.023 -12.433 1.00 59.28 300 GLY A O 1
ATOM 2329 N N . ARG A 1 301 ? 4.536 -10.911 -12.581 1.00 68.81 301 ARG A N 1
ATOM 2330 C CA . ARG A 1 301 ? 3.484 -10.513 -13.519 1.00 68.81 301 ARG A CA 1
ATOM 2331 C C . ARG A 1 301 ? 3.792 -11.124 -14.888 1.00 68.81 301 ARG A C 1
ATOM 2333 O O . ARG A 1 301 ? 4.547 -10.549 -15.667 1.00 68.81 301 ARG A O 1
ATOM 2340 N N . PHE A 1 302 ? 3.186 -12.273 -15.182 1.00 66.88 302 PHE A N 1
ATOM 2341 C CA . PHE A 1 302 ? 3.406 -13.024 -16.426 1.00 66.88 302 PHE A CA 1
ATOM 2342 C C . PHE A 1 302 ? 2.966 -12.278 -17.698 1.00 66.88 302 PHE A C 1
ATOM 2344 O O . PHE A 1 302 ? 3.414 -12.616 -18.785 1.00 66.88 302 PHE A O 1
ATOM 2351 N N . GLY A 1 303 ? 2.114 -11.252 -17.576 1.00 72.50 303 GLY A N 1
ATOM 2352 C CA . GLY A 1 303 ? 1.689 -10.407 -18.699 1.00 72.50 303 GLY A CA 1
ATOM 2353 C C . GLY A 1 303 ? 2.616 -9.223 -19.005 1.00 72.50 303 GLY A C 1
ATOM 2354 O O . GLY A 1 303 ? 2.355 -8.479 -19.946 1.00 72.50 303 GLY A O 1
ATOM 2355 N N . VAL A 1 304 ? 3.669 -9.004 -18.210 1.00 81.75 304 VAL A N 1
ATOM 2356 C CA . VAL A 1 304 ? 4.624 -7.913 -18.450 1.00 81.75 304 VAL A CA 1
ATOM 2357 C C . VAL A 1 304 ? 5.690 -8.396 -19.426 1.00 81.75 304 VAL A C 1
ATOM 2359 O O . VAL A 1 304 ? 6.335 -9.416 -19.195 1.00 81.75 304 VAL A O 1
ATOM 2362 N N . SER A 1 305 ? 5.872 -7.652 -20.516 1.00 84.69 305 SER A N 1
ATOM 2363 C CA . SER A 1 305 ? 6.900 -7.949 -21.513 1.00 84.69 305 SER A CA 1
ATOM 2364 C C . SER A 1 305 ? 8.304 -7.686 -20.972 1.00 84.69 305 SER A C 1
ATOM 2366 O O . SER A 1 305 ? 8.536 -6.734 -20.223 1.00 84.69 305 SER A O 1
ATOM 2368 N N . GLY A 1 306 ? 9.246 -8.516 -21.409 1.00 86.19 306 GLY A N 1
ATOM 2369 C CA . GLY A 1 306 ? 10.659 -8.366 -21.094 1.00 86.19 306 GLY A CA 1
ATOM 2370 C C . GLY A 1 306 ? 11.078 -8.858 -19.711 1.00 86.19 306 GLY A C 1
ATOM 2371 O O . GLY A 1 306 ? 10.277 -9.296 -18.880 1.00 86.19 306 GLY A O 1
ATOM 2372 N N . ILE A 1 307 ? 12.388 -8.780 -19.491 1.00 88.62 307 ILE A N 1
ATOM 2373 C CA . ILE A 1 307 ? 13.047 -9.086 -18.224 1.00 88.62 307 ILE A CA 1
ATOM 2374 C C . ILE A 1 307 ? 13.203 -7.765 -17.474 1.00 88.62 307 ILE A C 1
ATOM 2376 O O . ILE A 1 307 ? 13.968 -6.900 -17.905 1.00 88.62 307 ILE A O 1
ATOM 2380 N N . ASN A 1 308 ? 12.477 -7.604 -16.366 1.00 90.94 308 ASN A N 1
ATOM 2381 C CA . ASN A 1 308 ? 12.518 -6.385 -15.563 1.00 90.94 308 ASN A CA 1
ATOM 2382 C C . ASN A 1 308 ? 13.209 -6.657 -14.227 1.00 90.94 308 ASN A C 1
ATOM 2384 O O . ASN A 1 308 ? 12.721 -7.450 -13.423 1.00 90.94 308 ASN A O 1
ATOM 2388 N N . LYS A 1 309 ? 14.342 -5.991 -13.998 1.00 93.19 309 LYS A N 1
ATOM 2389 C CA . LYS A 1 309 ? 15.102 -6.002 -12.747 1.00 93.19 309 LYS A CA 1
ATOM 2390 C C . LYS A 1 309 ? 14.655 -4.829 -11.886 1.00 93.19 309 LYS A C 1
ATOM 2392 O O . LYS A 1 309 ? 15.179 -3.728 -12.024 1.00 93.19 309 LYS A O 1
ATOM 2397 N N . ASN A 1 310 ? 13.691 -5.063 -11.008 1.00 91.62 310 ASN A N 1
ATOM 2398 C CA . ASN A 1 310 ? 13.112 -4.032 -10.154 1.00 91.62 310 ASN A CA 1
ATOM 2399 C C . ASN A 1 310 ? 13.841 -3.985 -8.814 1.00 91.62 310 ASN A C 1
ATOM 2401 O O . ASN A 1 310 ? 14.092 -5.035 -8.222 1.00 91.62 310 ASN A O 1
ATOM 2405 N N . HIS A 1 311 ? 14.108 -2.786 -8.304 1.00 93.19 311 HIS A N 1
ATOM 2406 C CA . HIS A 1 311 ? 14.604 -2.549 -6.951 1.00 93.19 311 HIS A CA 1
ATOM 2407 C C . HIS A 1 311 ? 13.789 -1.461 -6.253 1.00 93.19 311 HIS A C 1
ATOM 2409 O O . HIS A 1 311 ? 13.189 -0.592 -6.887 1.00 93.19 311 HIS A O 1
ATOM 2415 N N . SER A 1 312 ? 13.780 -1.500 -4.927 1.00 94.44 312 SER A N 1
ATOM 2416 C CA . SER A 1 312 ? 13.182 -0.455 -4.106 1.00 94.44 312 SER A CA 1
ATOM 2417 C C . SER A 1 312 ? 13.768 -0.480 -2.705 1.00 94.44 312 SER A C 1
ATOM 2419 O O . SER A 1 312 ? 14.129 -1.542 -2.203 1.00 94.44 312 SER A O 1
ATOM 2421 N N . VAL A 1 313 ? 13.886 0.689 -2.089 1.00 95.56 313 VAL A N 1
ATOM 2422 C CA . VAL A 1 313 ? 14.309 0.903 -0.706 1.00 95.56 313 VAL A CA 1
ATOM 2423 C C . VAL A 1 313 ? 13.431 2.001 -0.130 1.00 95.56 313 VAL A C 1
ATOM 2425 O O . VAL A 1 313 ? 13.266 3.057 -0.738 1.00 95.56 313 VAL A O 1
ATOM 2428 N N . GLY A 1 314 ? 12.873 1.771 1.051 1.00 94.25 314 GLY A N 1
ATOM 2429 C CA . GLY A 1 314 ? 11.964 2.706 1.690 1.00 94.25 314 GLY A CA 1
ATOM 2430 C C . GLY A 1 314 ? 12.181 2.811 3.189 1.00 94.25 314 GLY A C 1
ATOM 2431 O O . GLY A 1 314 ? 12.556 1.848 3.856 1.00 94.25 314 GLY A O 1
ATOM 2432 N N . ILE A 1 315 ? 11.898 3.995 3.717 1.00 94.25 315 ILE A N 1
ATOM 2433 C CA . ILE A 1 315 ? 11.834 4.292 5.144 1.00 94.25 315 ILE A CA 1
ATOM 2434 C C . ILE A 1 315 ? 10.561 5.092 5.422 1.00 94.25 315 ILE A C 1
ATOM 2436 O O . ILE A 1 315 ? 10.184 5.969 4.646 1.00 94.25 315 ILE A O 1
ATOM 2440 N N . SER A 1 316 ? 9.892 4.785 6.526 1.00 92.69 316 SER A N 1
ATOM 2441 C CA . SER A 1 316 ? 8.688 5.473 6.984 1.00 92.69 316 SER A CA 1
ATOM 2442 C C . SER A 1 316 ? 8.753 5.668 8.491 1.00 92.69 316 SER A C 1
ATOM 2444 O O . SER A 1 316 ? 8.919 4.715 9.252 1.00 92.69 316 SER A O 1
ATOM 2446 N N . LEU A 1 317 ? 8.629 6.913 8.927 1.00 92.81 317 LEU A N 1
ATOM 2447 C CA . LEU A 1 317 ? 8.629 7.331 10.319 1.00 92.81 317 LEU A CA 1
ATOM 2448 C C . LEU A 1 317 ? 7.258 7.899 10.654 1.00 92.81 317 LEU A C 1
ATOM 2450 O O . LEU A 1 317 ? 6.706 8.702 9.909 1.00 92.81 317 LEU A O 1
ATOM 2454 N N . THR A 1 318 ? 6.704 7.507 11.794 1.00 90.81 318 THR A N 1
ATOM 2455 C CA . THR A 1 318 ? 5.464 8.078 12.317 1.00 90.81 318 THR A CA 1
ATOM 2456 C C . THR A 1 318 ? 5.638 8.433 13.784 1.00 90.81 318 THR A C 1
ATOM 2458 O O . THR A 1 318 ? 5.996 7.585 14.598 1.00 90.81 318 THR A O 1
ATOM 2461 N N . GLN A 1 319 ? 5.346 9.686 14.117 1.00 91.00 319 GLN A N 1
ATOM 2462 C CA . GLN A 1 319 ? 5.375 10.231 15.466 1.00 91.00 319 GLN A CA 1
ATOM 2463 C C . GLN A 1 319 ? 3.978 10.716 15.857 1.00 91.00 319 GLN A C 1
ATOM 2465 O O . GLN A 1 319 ? 3.368 11.532 15.170 1.00 91.00 319 GLN A O 1
ATOM 2470 N N . ASN A 1 320 ? 3.486 10.242 16.995 1.00 87.56 320 ASN A N 1
ATOM 2471 C CA . ASN A 1 320 ? 2.225 10.654 17.595 1.00 87.56 320 ASN A CA 1
ATOM 2472 C C . ASN A 1 320 ? 2.506 11.546 18.804 1.00 87.56 320 ASN A C 1
ATOM 2474 O O . ASN A 1 320 ? 3.216 11.162 19.736 1.00 87.56 320 ASN A O 1
ATOM 2478 N N . PHE A 1 321 ? 1.917 12.736 18.804 1.00 86.19 321 PHE A N 1
ATOM 2479 C CA . PHE A 1 321 ? 2.092 13.717 19.874 1.00 86.19 321 PHE A CA 1
ATOM 2480 C C . PHE A 1 321 ? 1.110 13.505 21.032 1.00 86.19 321 PHE A C 1
ATOM 2482 O O . PHE A 1 321 ? 1.383 13.928 22.154 1.00 86.19 321 PHE A O 1
ATOM 2489 N N . LYS A 1 322 ? -0.005 12.805 20.789 1.00 79.25 322 LYS A N 1
ATOM 2490 C CA . LYS A 1 322 ? -0.945 12.358 21.825 1.00 79.25 322 LYS A CA 1
ATOM 2491 C C . LYS A 1 322 ? -0.769 10.864 22.098 1.00 79.25 322 LYS A C 1
ATOM 2493 O O . LYS A 1 322 ? -0.543 10.077 21.182 1.00 79.25 322 LYS A O 1
ATOM 2498 N N . ALA A 1 323 ? -0.861 10.484 23.372 1.00 61.28 323 ALA A N 1
ATOM 2499 C CA . ALA A 1 323 ? -0.811 9.085 23.806 1.00 61.28 323 ALA A CA 1
ATOM 2500 C C . ALA A 1 323 ? -2.184 8.387 23.752 1.00 61.28 323 ALA A C 1
ATOM 2502 O O . ALA A 1 323 ? -2.258 7.185 23.992 1.00 61.28 323 ALA A O 1
ATOM 2503 N N . GLU A 1 324 ? -3.257 9.128 23.468 1.00 63.31 324 GLU A N 1
ATOM 2504 C CA . GLU A 1 324 ? -4.614 8.590 23.381 1.00 63.31 324 GLU A CA 1
ATOM 2505 C C . GLU A 1 324 ? -4.736 7.630 22.186 1.00 63.31 324 GLU A C 1
ATOM 2507 O O . GLU A 1 324 ? -4.358 7.952 21.061 1.00 63.31 324 GLU A O 1
ATOM 2512 N N . ASN A 1 325 ? -5.241 6.420 22.444 1.00 61.97 325 ASN A N 1
ATOM 2513 C CA . ASN A 1 325 ? -5.431 5.363 21.445 1.00 61.97 325 ASN A CA 1
ATOM 2514 C C . ASN A 1 325 ? -6.853 5.434 20.860 1.00 61.97 325 ASN A C 1
ATOM 2516 O O . ASN A 1 325 ? -7.645 4.500 21.023 1.00 61.97 325 ASN A O 1
ATOM 2520 N N . ASN A 1 326 ? -7.206 6.568 20.251 1.00 66.62 326 ASN A N 1
ATOM 2521 C CA . ASN A 1 326 ? -8.511 6.776 19.626 1.00 66.62 326 ASN A CA 1
ATOM 2522 C C . ASN A 1 326 ? -8.336 7.339 18.212 1.00 66.62 326 ASN A C 1
ATOM 2524 O O . ASN A 1 326 ? -7.848 8.449 18.052 1.00 66.62 326 ASN A O 1
ATOM 2528 N N . SER A 1 327 ? -8.799 6.604 17.200 1.00 62.03 327 SER A N 1
ATOM 2529 C CA . SER A 1 327 ? -8.776 7.024 15.787 1.00 62.03 327 SER A CA 1
ATOM 2530 C C . SER A 1 327 ? -9.567 8.309 15.511 1.00 62.03 327 SER A C 1
ATOM 2532 O O . SER A 1 327 ? -9.342 8.972 14.495 1.00 62.03 327 SER A O 1
ATOM 2534 N N . ARG A 1 328 ? -10.485 8.680 16.415 1.00 67.44 328 ARG A N 1
ATOM 2535 C CA . ARG A 1 328 ? -11.273 9.920 16.358 1.00 67.44 328 ARG A CA 1
ATOM 2536 C C . ARG A 1 328 ? -10.497 11.147 16.854 1.00 67.44 328 ARG A C 1
ATOM 2538 O O . ARG A 1 328 ? -10.893 12.268 16.555 1.00 67.44 328 ARG A O 1
ATOM 2545 N N . GLN A 1 329 ? -9.395 10.954 17.583 1.00 73.38 329 GLN A N 1
ATOM 2546 C CA . GLN A 1 329 ? -8.564 12.026 18.135 1.00 73.38 329 GLN A CA 1
ATOM 2547 C C . GLN A 1 329 ? -7.096 11.783 17.801 1.00 73.38 329 GLN A C 1
ATOM 2549 O O . GLN A 1 329 ? -6.364 11.116 18.528 1.00 73.38 329 GLN A O 1
ATOM 2554 N N . ASN A 1 330 ? -6.652 12.374 16.697 1.00 77.44 330 ASN A N 1
ATOM 2555 C CA . ASN A 1 330 ? -5.323 12.138 16.153 1.00 77.44 330 ASN A CA 1
ATOM 2556 C C . ASN A 1 330 ? -4.468 13.398 16.258 1.00 77.44 330 ASN A C 1
ATOM 2558 O O . ASN A 1 330 ? -4.940 14.508 16.049 1.00 77.44 330 ASN A O 1
ATOM 2562 N N . ASN A 1 331 ? -3.188 13.241 16.568 1.00 87.50 331 ASN A N 1
ATOM 2563 C CA . ASN A 1 331 ? -2.190 14.291 16.383 1.00 87.50 331 ASN A CA 1
ATOM 2564 C C . ASN A 1 331 ? -0.883 13.606 16.005 1.00 87.50 331 ASN A C 1
ATOM 2566 O O . ASN A 1 331 ? -0.171 13.094 16.876 1.00 87.50 331 ASN A O 1
ATOM 2570 N N . ARG A 1 332 ? -0.635 13.509 14.701 1.00 89.06 332 ARG A N 1
ATOM 2571 C CA . ARG A 1 332 ? 0.339 12.584 14.130 1.00 89.06 332 ARG A CA 1
ATOM 2572 C C . ARG A 1 332 ? 1.069 13.219 12.961 1.00 89.06 332 ARG A C 1
ATOM 2574 O O . ARG A 1 332 ? 0.439 13.818 12.100 1.00 89.06 332 ARG A O 1
ATOM 2581 N N . LEU A 1 333 ? 2.378 13.010 12.922 1.00 92.12 333 LEU A N 1
ATOM 2582 C CA . LEU A 1 333 ? 3.237 13.297 11.784 1.00 92.12 333 LEU A CA 1
ATOM 2583 C C . LEU A 1 333 ? 3.758 11.976 11.218 1.00 92.12 333 LEU A C 1
ATOM 2585 O O . LEU A 1 333 ? 4.335 11.179 11.955 1.00 92.12 333 LEU A O 1
ATOM 2589 N N . THR A 1 334 ? 3.584 11.764 9.922 1.00 92.19 334 THR A N 1
ATOM 2590 C CA . THR A 1 334 ? 4.216 10.688 9.161 1.00 92.19 334 THR A CA 1
ATOM 2591 C C . THR A 1 334 ? 5.154 11.309 8.135 1.00 92.19 334 THR A C 1
ATOM 2593 O O . THR A 1 334 ? 4.793 12.289 7.495 1.00 92.19 334 THR A O 1
ATOM 2596 N N . ALA A 1 335 ? 6.354 10.759 7.991 1.00 94.38 335 ALA A N 1
ATOM 2597 C CA . ALA A 1 335 ? 7.329 11.150 6.985 1.00 94.38 335 ALA A CA 1
ATOM 2598 C C . ALA A 1 335 ? 7.904 9.891 6.342 1.00 94.38 335 ALA A C 1
ATOM 2600 O O . ALA A 1 335 ? 8.250 8.939 7.041 1.00 94.38 335 ALA A O 1
ATOM 2601 N N . ASN A 1 336 ? 8.004 9.874 5.021 1.00 93.94 336 ASN A N 1
ATOM 2602 C CA . ASN A 1 336 ? 8.457 8.715 4.275 1.00 93.94 336 ASN A CA 1
ATOM 2603 C C . ASN A 1 336 ? 9.404 9.120 3.151 1.00 93.94 336 ASN A C 1
ATOM 2605 O O . ASN A 1 336 ? 9.288 10.191 2.560 1.00 93.94 336 ASN A O 1
ATOM 2609 N N . TYR A 1 337 ? 10.324 8.221 2.840 1.00 95.38 337 TYR A N 1
ATOM 2610 C CA . TYR A 1 337 ? 11.203 8.323 1.691 1.00 95.38 337 TYR A CA 1
ATOM 2611 C C . TYR A 1 337 ? 11.263 6.967 0.998 1.00 95.38 337 TYR A C 1
ATOM 2613 O O . TYR A 1 337 ? 11.305 5.923 1.649 1.00 95.38 337 TYR A O 1
ATOM 2621 N N . THR A 1 338 ? 11.216 6.965 -0.326 1.00 95.62 338 THR A N 1
ATOM 2622 C CA . THR A 1 338 ? 11.298 5.755 -1.141 1.00 95.62 338 THR A CA 1
ATOM 2623 C C . THR A 1 338 ? 12.144 6.036 -2.367 1.00 95.62 338 THR A C 1
ATOM 2625 O O . THR A 1 338 ? 11.872 6.971 -3.113 1.00 95.62 338 THR A O 1
ATOM 2628 N N . MET A 1 339 ? 13.157 5.205 -2.567 1.00 95.88 339 MET A N 1
ATOM 2629 C CA . MET A 1 339 ? 13.909 5.106 -3.806 1.00 95.88 339 MET A CA 1
ATOM 2630 C C . MET A 1 339 ? 13.474 3.823 -4.501 1.00 95.88 339 MET A C 1
ATOM 2632 O O . MET A 1 339 ? 13.569 2.753 -3.909 1.00 95.88 339 MET A O 1
ATOM 2636 N N . SER A 1 340 ? 12.992 3.905 -5.730 1.00 94.88 340 SER A N 1
ATOM 2637 C CA . SER A 1 340 ? 12.545 2.748 -6.497 1.00 94.88 340 SER A CA 1
ATOM 2638 C C . SER A 1 340 ? 12.935 2.885 -7.954 1.00 94.88 340 SER A C 1
ATOM 2640 O O . SER A 1 340 ? 13.143 3.980 -8.460 1.00 94.88 340 SER A O 1
ATOM 2642 N N . GLY A 1 341 ? 13.063 1.768 -8.648 1.00 93.88 341 GLY A N 1
ATOM 2643 C CA . GLY A 1 341 ? 13.553 1.803 -10.009 1.00 93.88 341 GLY A CA 1
ATOM 2644 C C . GLY A 1 341 ? 13.745 0.423 -10.585 1.00 93.88 341 GLY A C 1
ATOM 2645 O O . GLY A 1 341 ? 13.371 -0.593 -9.993 1.00 93.88 341 GLY A O 1
ATOM 2646 N N . GLY A 1 342 ? 14.348 0.390 -11.761 1.00 94.19 342 GLY A N 1
ATOM 2647 C CA . GLY A 1 342 ? 14.702 -0.865 -12.381 1.00 94.19 342 GLY A CA 1
ATOM 2648 C C . GLY A 1 342 ? 15.195 -0.742 -13.804 1.00 94.19 342 GLY A C 1
ATOM 2649 O O . GLY A 1 342 ? 15.057 0.299 -14.453 1.00 94.19 342 GLY A O 1
ATOM 2650 N N . ASP A 1 343 ? 15.743 -1.857 -14.268 1.00 94.81 343 ASP A N 1
ATOM 2651 C CA . ASP A 1 343 ? 16.134 -2.059 -15.652 1.00 94.81 343 ASP A CA 1
ATOM 2652 C C . ASP A 1 343 ? 15.091 -2.922 -16.345 1.00 94.81 343 ASP A C 1
ATOM 2654 O O . ASP A 1 343 ? 14.733 -3.986 -15.851 1.00 94.81 343 ASP A O 1
ATOM 2658 N N . SER A 1 344 ? 14.635 -2.495 -17.511 1.00 94.00 344 SER A N 1
ATOM 2659 C CA . SER A 1 344 ? 13.758 -3.265 -18.384 1.00 94.00 344 SER A CA 1
ATOM 2660 C C . SER A 1 344 ? 14.506 -3.607 -19.658 1.00 94.00 344 SER A C 1
ATOM 2662 O O . SER A 1 344 ? 15.141 -2.729 -20.241 1.00 94.00 344 SER A O 1
ATOM 2664 N N . TRP A 1 345 ? 14.429 -4.869 -20.072 1.00 94.12 345 TRP A N 1
ATOM 2665 C CA . TRP A 1 345 ? 14.963 -5.359 -21.337 1.00 94.12 345 TRP A CA 1
ATOM 2666 C C . TRP A 1 345 ? 13.874 -6.106 -22.089 1.00 94.12 345 TRP A C 1
ATOM 2668 O O . TRP A 1 345 ? 13.408 -7.158 -21.650 1.00 94.12 345 TRP A O 1
ATOM 2678 N N . VAL A 1 346 ? 13.475 -5.558 -23.230 1.00 94.50 346 VAL A N 1
ATOM 2679 C CA . VAL A 1 346 ? 12.431 -6.105 -24.092 1.00 94.50 346 VAL A CA 1
ATOM 2680 C C . VAL A 1 346 ? 13.026 -6.358 -25.467 1.00 94.50 346 VAL A C 1
ATOM 2682 O O . VAL A 1 346 ? 13.622 -5.467 -26.068 1.00 94.50 346 VAL A O 1
ATOM 2685 N N . THR A 1 347 ? 12.829 -7.565 -25.979 1.00 93.75 347 THR A N 1
ATOM 2686 C CA . THR A 1 347 ? 13.065 -7.899 -27.381 1.00 93.75 347 THR A CA 1
ATOM 2687 C C . THR A 1 347 ? 11.720 -8.090 -28.067 1.00 93.75 347 THR A C 1
ATOM 2689 O O . THR A 1 347 ? 10.778 -8.628 -27.484 1.00 93.75 347 THR A O 1
ATOM 2692 N N . ASN A 1 348 ? 11.606 -7.599 -29.293 1.00 92.50 348 ASN A N 1
ATOM 2693 C CA . ASN A 1 348 ? 10.403 -7.705 -30.100 1.00 92.50 348 ASN A CA 1
ATOM 2694 C C . ASN A 1 348 ? 10.787 -8.191 -31.499 1.00 92.50 348 ASN A C 1
ATOM 2696 O O . ASN A 1 348 ? 11.759 -7.712 -32.078 1.00 92.50 348 ASN A O 1
ATOM 2700 N N . LEU A 1 349 ? 10.021 -9.142 -32.021 1.00 94.31 349 LEU A N 1
ATOM 2701 C CA . LEU A 1 349 ? 10.090 -9.592 -33.401 1.00 94.31 349 LEU A CA 1
ATOM 2702 C C . LEU A 1 349 ? 8.691 -9.453 -33.987 1.00 94.31 349 LEU A C 1
ATOM 2704 O O . LEU A 1 349 ? 7.745 -10.088 -33.516 1.00 94.31 349 LEU A O 1
ATOM 2708 N N . ARG A 1 350 ? 8.574 -8.658 -35.043 1.00 94.69 350 ARG A N 1
ATOM 2709 C CA . ARG A 1 350 ? 7.334 -8.490 -35.788 1.00 94.69 350 ARG A CA 1
ATOM 2710 C C . ARG A 1 350 ? 7.562 -8.866 -37.240 1.00 94.69 350 ARG A C 1
ATOM 2712 O O . ARG A 1 350 ? 8.496 -8.402 -37.882 1.00 94.69 350 ARG A O 1
ATOM 2719 N N . ILE A 1 351 ? 6.680 -9.714 -37.751 1.00 94.25 351 ILE A N 1
ATOM 2720 C CA . ILE A 1 351 ? 6.674 -10.143 -39.145 1.00 94.25 351 ILE A CA 1
ATOM 2721 C C . ILE A 1 351 ? 5.327 -9.741 -39.730 1.00 94.25 351 ILE A C 1
ATOM 2723 O O . ILE A 1 351 ? 4.280 -10.052 -39.161 1.00 94.25 351 ILE A O 1
ATOM 2727 N N . GLN A 1 352 ? 5.350 -9.017 -40.842 1.00 93.62 352 GLN A N 1
ATOM 2728 C CA . GLN A 1 352 ? 4.156 -8.512 -41.501 1.00 93.62 352 GLN A CA 1
ATOM 2729 C C . GLN A 1 352 ? 4.245 -8.722 -43.010 1.00 93.62 352 GLN A C 1
ATOM 2731 O O . GLN A 1 352 ? 5.227 -8.341 -43.635 1.00 93.62 352 GLN A O 1
ATOM 2736 N N . ASN A 1 353 ? 3.165 -9.223 -43.606 1.00 91.06 353 ASN A N 1
ATOM 2737 C CA . ASN A 1 353 ? 2.982 -9.210 -45.055 1.00 91.06 353 ASN A CA 1
ATOM 2738 C C . ASN A 1 353 ? 2.219 -7.951 -45.471 1.00 91.06 353 ASN A C 1
ATOM 2740 O O . ASN 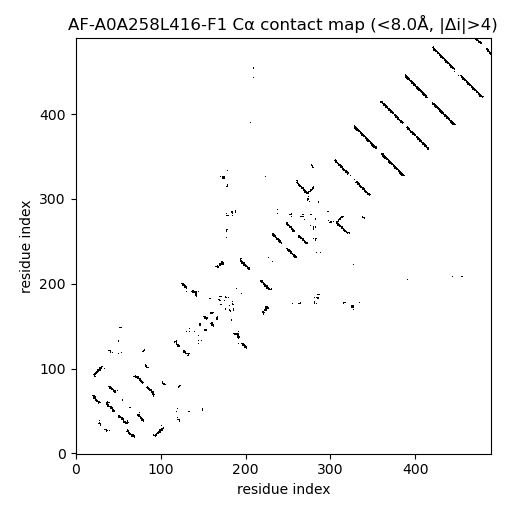A 1 353 ? 1.230 -7.576 -44.832 1.00 91.06 353 ASN A O 1
ATOM 2744 N N . ARG A 1 354 ? 2.651 -7.307 -46.554 1.00 90.75 354 ARG A N 1
ATOM 2745 C CA . ARG A 1 354 ? 1.907 -6.227 -47.211 1.00 90.75 354 ARG A CA 1
ATOM 2746 C C . ARG A 1 354 ? 1.940 -6.391 -48.726 1.00 90.75 354 ARG A C 1
ATOM 2748 O O . ARG A 1 354 ? 2.878 -6.959 -49.268 1.00 90.75 354 ARG A O 1
ATOM 2755 N N . ILE A 1 355 ? 0.946 -5.832 -49.407 1.00 88.50 355 ILE A N 1
ATOM 2756 C CA . ILE A 1 355 ? 0.914 -5.751 -50.871 1.00 88.50 355 ILE A CA 1
ATOM 2757 C C . ILE A 1 355 ? 1.093 -4.285 -51.252 1.00 88.50 355 ILE A C 1
ATOM 2759 O O . ILE A 1 355 ? 0.312 -3.434 -50.826 1.00 88.50 355 ILE A O 1
ATOM 2763 N N . VAL A 1 356 ? 2.123 -3.980 -52.040 1.00 82.50 356 VAL A N 1
ATOM 2764 C CA . VAL A 1 356 ? 2.403 -2.625 -52.535 1.00 82.50 356 VAL A CA 1
ATOM 2765 C C . VAL A 1 356 ? 2.420 -2.668 -54.055 1.00 82.50 356 VAL A C 1
ATOM 2767 O O . VAL A 1 356 ? 3.215 -3.394 -54.640 1.00 82.50 356 VAL A O 1
ATOM 2770 N N . ALA A 1 357 ? 1.527 -1.909 -54.698 1.00 81.69 357 ALA A N 1
ATOM 2771 C CA . ALA A 1 357 ? 1.399 -1.864 -56.161 1.00 81.69 357 ALA A CA 1
ATOM 2772 C C . ALA A 1 357 ? 1.272 -3.257 -56.827 1.00 81.69 357 ALA A C 1
ATOM 2774 O O . ALA A 1 357 ? 1.827 -3.497 -57.894 1.00 81.69 357 ALA A O 1
ATOM 2775 N N . GLY A 1 358 ? 0.556 -4.187 -56.182 1.00 79.62 358 GLY A N 1
ATOM 2776 C CA . GLY A 1 358 ? 0.347 -5.552 -56.685 1.00 79.62 358 GLY A CA 1
ATOM 2777 C C . GLY A 1 358 ? 1.497 -6.532 -56.420 1.00 79.62 358 GLY A C 1
ATOM 2778 O O . GLY A 1 358 ? 1.356 -7.707 -56.740 1.00 79.62 358 GLY A O 1
ATOM 2779 N N . ALA A 1 359 ? 2.599 -6.087 -55.809 1.00 83.19 359 ALA A N 1
ATOM 2780 C CA . ALA A 1 359 ? 3.701 -6.947 -55.390 1.00 83.19 359 ALA A CA 1
ATOM 2781 C C . ALA A 1 359 ? 3.619 -7.255 -53.888 1.00 83.19 359 ALA A C 1
ATOM 2783 O O . ALA A 1 359 ? 3.501 -6.347 -53.058 1.00 83.19 359 ALA A O 1
ATOM 2784 N N . GLU A 1 360 ? 3.700 -8.538 -53.537 1.00 88.06 360 GLU A N 1
ATOM 2785 C CA . GLU A 1 360 ? 3.823 -8.976 -52.146 1.00 88.06 360 GLU A CA 1
ATOM 2786 C C . GLU A 1 360 ? 5.203 -8.619 -51.584 1.00 88.06 360 GLU A C 1
ATOM 2788 O O . GLU A 1 360 ? 6.238 -8.830 -52.226 1.00 88.06 360 GLU A O 1
ATOM 2793 N N . GLN A 1 361 ? 5.199 -8.083 -50.366 1.00 90.94 361 GLN A N 1
ATOM 2794 C CA . GLN A 1 361 ? 6.381 -7.753 -49.587 1.00 90.94 361 GLN A CA 1
ATOM 2795 C C . GLN A 1 361 ? 6.248 -8.316 -48.174 1.00 90.94 361 GLN A C 1
ATOM 2797 O O . GLN A 1 361 ? 5.210 -8.158 -47.524 1.00 90.94 361 GLN A O 1
ATOM 2802 N N . LEU A 1 362 ? 7.330 -8.908 -47.686 1.00 93.19 362 LEU A N 1
ATOM 2803 C CA . LEU A 1 362 ? 7.480 -9.350 -46.308 1.00 93.19 362 LEU A CA 1
ATOM 2804 C C . LEU A 1 362 ? 8.330 -8.319 -45.562 1.00 93.19 362 LEU A C 1
ATOM 2806 O O . LEU A 1 362 ? 9.413 -7.950 -46.009 1.00 93.19 362 LEU A O 1
ATOM 2810 N N . ILE A 1 363 ? 7.832 -7.843 -44.427 1.00 94.25 363 ILE A N 1
ATOM 2811 C CA . ILE A 1 363 ? 8.532 -6.928 -43.528 1.00 94.25 363 ILE A CA 1
ATOM 2812 C C . ILE A 1 363 ? 8.873 -7.686 -42.256 1.00 94.25 363 ILE A C 1
ATOM 2814 O O . ILE A 1 363 ? 7.983 -8.212 -41.584 1.00 94.25 363 ILE A O 1
ATOM 2818 N N . LYS A 1 364 ? 10.155 -7.689 -41.906 1.00 96.12 364 LYS A N 1
ATOM 2819 C CA . LYS A 1 364 ? 10.668 -8.213 -40.646 1.00 96.12 364 LYS A CA 1
ATOM 2820 C C . LYS A 1 364 ? 11.240 -7.061 -39.826 1.00 96.12 364 LYS A C 1
ATOM 2822 O O . LYS A 1 364 ? 12.161 -6.382 -40.267 1.00 96.12 364 LYS A O 1
ATOM 2827 N N . GLU A 1 365 ? 10.681 -6.838 -38.644 1.00 96.00 365 GLU A N 1
ATOM 2828 C CA . GLU A 1 365 ? 11.112 -5.830 -37.674 1.00 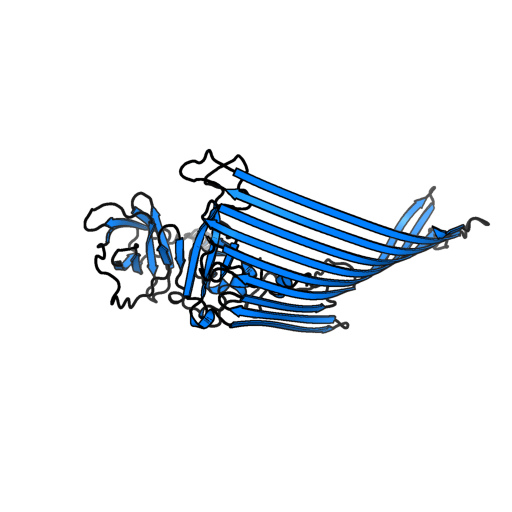96.00 365 GLU A CA 1
ATOM 2829 C C . GLU A 1 365 ? 11.672 -6.535 -36.433 1.00 96.00 365 GLU A C 1
ATOM 2831 O O . GLU A 1 365 ? 10.964 -7.293 -35.769 1.00 96.00 365 GLU A O 1
ATOM 2836 N N . GLU A 1 366 ? 12.937 -6.278 -36.113 1.00 96.75 366 GLU A N 1
ATOM 2837 C CA . GLU A 1 366 ? 13.603 -6.747 -34.898 1.00 96.75 366 GLU A CA 1
ATOM 2838 C C . GLU A 1 366 ? 13.954 -5.547 -34.021 1.00 96.75 366 GLU A C 1
ATOM 2840 O O . GLU A 1 366 ? 14.784 -4.709 -34.377 1.00 96.75 366 GLU A O 1
ATOM 2845 N N . GLY A 1 367 ? 13.300 -5.460 -32.867 1.00 95.88 367 GLY A N 1
ATOM 2846 C CA . GLY A 1 367 ? 13.454 -4.368 -31.920 1.00 95.88 367 GLY A CA 1
ATOM 2847 C C . GLY A 1 367 ? 14.072 -4.834 -30.610 1.00 95.88 367 GLY A C 1
ATOM 2848 O O . GLY A 1 367 ? 13.687 -5.867 -30.060 1.00 95.88 367 GLY A O 1
ATOM 2849 N N . GLN A 1 368 ? 14.979 -4.037 -30.058 1.00 96.06 368 GLN A N 1
ATOM 2850 C CA . GLN A 1 368 ? 15.408 -4.154 -28.668 1.00 96.06 368 GLN A CA 1
ATOM 2851 C C . GLN A 1 368 ? 15.141 -2.838 -27.950 1.00 96.06 368 GLN A C 1
ATOM 2853 O O . GLN A 1 368 ? 15.365 -1.753 -28.490 1.00 96.06 368 GLN A O 1
ATOM 2858 N N . GLN A 1 369 ? 14.638 -2.929 -26.726 1.00 96.06 369 GLN A N 1
ATOM 2859 C CA . GLN A 1 369 ? 14.399 -1.789 -25.856 1.00 96.06 369 GLN A CA 1
ATOM 2860 C C . GLN A 1 369 ? 15.019 -2.079 -24.498 1.00 96.06 369 GLN A C 1
ATOM 2862 O O . GLN A 1 369 ? 14.641 -3.034 -23.824 1.00 96.06 369 GLN A O 1
ATOM 2867 N N . ALA A 1 370 ? 15.962 -1.233 -24.105 1.00 96.88 370 ALA A N 1
ATOM 2868 C CA . ALA A 1 370 ? 16.510 -1.194 -22.766 1.00 96.88 370 ALA A CA 1
ATOM 2869 C C . ALA A 1 370 ? 16.080 0.118 -22.109 1.00 96.88 370 ALA A C 1
ATOM 2871 O O . ALA A 1 370 ? 16.210 1.189 -22.706 1.00 96.88 370 ALA A O 1
ATOM 2872 N N . SER A 1 371 ? 15.579 0.066 -20.880 1.00 96.06 371 SER A N 1
ATOM 2873 C CA . SER A 1 371 ? 15.336 1.282 -20.108 1.00 96.06 371 SER A CA 1
ATOM 2874 C C . SER A 1 371 ? 15.768 1.126 -18.668 1.00 96.06 371 SER A C 1
ATOM 2876 O O . SER A 1 371 ? 15.424 0.132 -18.044 1.00 96.06 371 SER A O 1
ATOM 2878 N N . ASN A 1 372 ? 16.440 2.138 -18.140 1.00 96.38 372 ASN A N 1
ATOM 2879 C CA . ASN A 1 372 ? 16.730 2.285 -16.724 1.00 96.38 372 ASN A CA 1
ATOM 2880 C C . ASN A 1 372 ? 15.837 3.399 -16.175 1.00 96.38 372 ASN A C 1
ATOM 2882 O O . ASN A 1 372 ? 15.729 4.462 -16.786 1.00 96.38 372 ASN A O 1
ATOM 2886 N N . THR A 1 373 ? 15.162 3.143 -15.062 1.00 95.62 373 THR A N 1
ATOM 2887 C CA . THR A 1 373 ? 14.367 4.147 -14.348 1.00 95.62 373 THR A CA 1
ATOM 2888 C C . THR A 1 373 ? 14.836 4.212 -12.906 1.00 95.62 373 THR A C 1
ATOM 2890 O O . THR A 1 373 ? 15.012 3.171 -12.277 1.00 95.62 373 THR A O 1
ATOM 2893 N N . ASN A 1 374 ? 14.998 5.422 -12.386 1.00 96.06 374 ASN A N 1
ATOM 2894 C CA . ASN A 1 374 ? 15.292 5.689 -10.991 1.00 96.06 374 ASN A CA 1
ATOM 2895 C C . ASN A 1 374 ? 14.335 6.768 -10.478 1.00 96.06 374 ASN A C 1
ATOM 2897 O O . ASN A 1 374 ? 14.206 7.837 -11.067 1.00 96.06 374 ASN A O 1
ATOM 2901 N N . ASN A 1 375 ? 13.631 6.466 -9.401 1.00 96.19 375 ASN A N 1
ATOM 2902 C CA . ASN A 1 375 ? 12.595 7.295 -8.824 1.00 96.19 375 ASN A CA 1
ATOM 2903 C C . ASN A 1 375 ? 12.899 7.538 -7.350 1.00 96.19 375 ASN A C 1
ATOM 2905 O O . ASN A 1 375 ? 13.040 6.595 -6.578 1.00 96.19 375 ASN A O 1
ATOM 2909 N N . HIS A 1 376 ? 12.917 8.798 -6.947 1.00 96.94 376 HIS A N 1
ATOM 2910 C CA . HIS A 1 376 ? 13.039 9.207 -5.557 1.00 96.94 376 HIS A CA 1
ATOM 2911 C C . HIS A 1 376 ? 11.776 9.945 -5.158 1.00 96.94 376 HIS A C 1
ATOM 2913 O O . HIS A 1 376 ? 11.454 10.955 -5.770 1.00 96.94 376 HIS A O 1
ATOM 2919 N N . THR A 1 377 ? 11.093 9.483 -4.118 1.00 95.94 377 THR A N 1
ATOM 2920 C CA . THR A 1 377 ? 9.904 10.136 -3.572 1.00 95.94 377 THR A CA 1
ATOM 2921 C C . THR A 1 377 ? 10.110 10.407 -2.091 1.00 95.94 377 THR A C 1
ATOM 2923 O O . THR A 1 377 ? 10.398 9.490 -1.324 1.00 95.94 377 THR A O 1
ATOM 2926 N N . ILE A 1 378 ? 9.919 11.654 -1.675 1.00 96.75 378 ILE A N 1
ATOM 2927 C CA . ILE A 1 378 ? 9.806 12.055 -0.273 1.00 96.75 378 ILE A CA 1
ATOM 2928 C C . ILE A 1 378 ? 8.384 12.539 -0.009 1.00 96.75 378 ILE A C 1
ATOM 2930 O O . ILE A 1 378 ? 7.783 13.210 -0.848 1.00 96.75 378 ILE A O 1
ATOM 2934 N N . GLY A 1 379 ? 7.839 12.187 1.147 1.00 95.75 379 GLY A N 1
ATOM 2935 C CA . GLY A 1 379 ? 6.499 12.566 1.559 1.00 95.75 379 GLY A CA 1
ATOM 2936 C C . GLY A 1 379 ? 6.429 12.888 3.041 1.00 95.75 379 GLY A C 1
ATOM 2937 O O . GLY A 1 379 ? 7.196 12.362 3.849 1.00 95.75 379 GLY A O 1
ATOM 2938 N N . PHE A 1 380 ? 5.489 13.753 3.399 1.00 95.50 380 PHE A N 1
ATOM 2939 C CA . PHE A 1 380 ? 5.067 13.956 4.773 1.00 95.50 380 PHE A CA 1
ATOM 2940 C C . PHE A 1 380 ? 3.552 14.128 4.850 1.00 95.50 380 PHE A C 1
ATOM 2942 O O . PHE A 1 380 ? 2.899 14.562 3.902 1.00 95.50 380 PHE A O 1
ATOM 2949 N N . ASN A 1 381 ? 2.996 13.798 6.007 1.00 93.62 381 ASN A N 1
ATOM 2950 C CA . ASN A 1 381 ? 1.584 13.930 6.302 1.00 93.62 381 ASN A CA 1
ATOM 2951 C C . ASN A 1 381 ? 1.398 14.250 7.786 1.00 93.62 381 ASN A C 1
ATOM 2953 O O . ASN A 1 381 ? 1.752 13.445 8.649 1.00 93.62 381 ASN A O 1
ATOM 2957 N N . TYR A 1 382 ? 0.851 15.420 8.087 1.00 93.25 382 TYR A N 1
ATOM 2958 C CA . TYR A 1 382 ? 0.513 15.850 9.432 1.00 93.25 382 TYR A CA 1
ATOM 2959 C C . TYR A 1 382 ? -1.001 15.940 9.588 1.00 93.25 382 TYR A C 1
ATOM 2961 O O . TYR A 1 382 ? -1.654 16.749 8.936 1.00 93.25 382 TYR 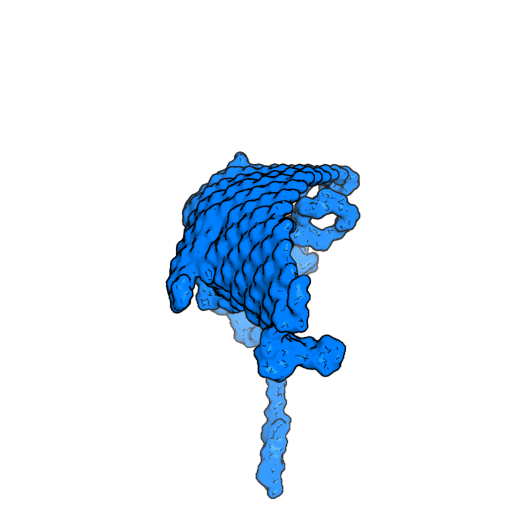A O 1
ATOM 2969 N N . VAL A 1 383 ? -1.546 15.136 10.499 1.00 89.06 383 VAL A N 1
ATOM 2970 C CA . VAL A 1 383 ? -2.982 15.063 10.775 1.00 89.06 383 VAL A CA 1
ATOM 2971 C C . VAL A 1 383 ? -3.242 15.441 12.225 1.00 89.06 383 VAL A C 1
ATOM 2973 O O . VAL A 1 383 ? -2.671 14.841 13.143 1.00 89.06 383 VAL A O 1
ATOM 2976 N N . LYS A 1 384 ? -4.149 16.397 12.437 1.00 88.38 384 LYS A N 1
ATOM 2977 C CA . LYS A 1 384 ? -4.626 16.821 13.752 1.00 88.38 384 LYS A CA 1
ATOM 2978 C C . LYS A 1 384 ? -6.152 16.870 13.778 1.00 88.38 384 LYS A C 1
ATOM 2980 O O . LYS A 1 384 ? -6.757 17.766 13.202 1.00 88.38 384 LYS A O 1
ATOM 2985 N N . ASN A 1 385 ? -6.742 15.952 14.536 1.00 80.56 385 ASN A N 1
ATOM 2986 C CA . ASN A 1 385 ? -8.178 15.840 14.752 1.00 80.56 385 ASN A CA 1
ATOM 2987 C C . ASN A 1 385 ? -8.457 15.883 16.259 1.00 80.56 385 ASN A C 1
ATOM 2989 O O . ASN A 1 385 ? -7.855 15.129 17.028 1.00 80.56 385 ASN A O 1
ATOM 2993 N N . ASN A 1 386 ? -9.353 16.766 16.693 1.00 72.19 386 ASN A N 1
ATOM 2994 C CA . ASN A 1 386 ? -9.739 16.882 18.108 1.00 72.19 386 ASN A CA 1
ATOM 2995 C C . ASN A 1 386 ? -11.119 16.270 18.404 1.00 72.19 386 ASN A C 1
ATOM 2997 O O . ASN A 1 386 ? -11.383 15.882 19.542 1.00 72.19 386 ASN A O 1
ATOM 3001 N N . SER A 1 387 ? -11.984 16.189 17.393 1.00 66.81 387 SER A N 1
ATOM 3002 C CA . SER A 1 387 ? -13.371 15.720 17.455 1.00 66.81 387 SER A CA 1
ATOM 3003 C C . SER A 1 387 ? -13.773 15.181 16.075 1.00 66.81 387 SER A C 1
ATOM 3005 O O . SER A 1 387 ? -13.005 15.297 15.121 1.00 66.81 387 SER A O 1
ATOM 3007 N N . TYR A 1 388 ? -14.990 14.646 15.944 1.00 62.03 388 TYR A N 1
ATOM 3008 C CA . TYR A 1 388 ? -15.609 14.342 14.650 1.00 62.03 388 TYR A CA 1
ATOM 3009 C C . TYR A 1 388 ? -15.562 15.512 13.670 1.00 62.03 388 TYR A C 1
ATOM 3011 O O . TYR A 1 388 ? -15.411 15.314 12.464 1.00 62.03 388 TYR A O 1
ATOM 3019 N N . ASN A 1 389 ? -15.642 16.722 14.212 1.00 67.38 389 ASN A N 1
ATOM 3020 C CA . ASN A 1 389 ? -15.966 17.881 13.420 1.00 67.38 389 ASN A CA 1
ATOM 3021 C C . ASN A 1 389 ? -14.793 18.828 13.171 1.00 67.38 389 ASN A C 1
ATOM 3023 O O . ASN A 1 389 ? -14.945 19.714 12.343 1.00 67.38 389 ASN A O 1
ATOM 3027 N N . ASP A 1 390 ? -13.660 18.640 13.851 1.00 78.12 390 ASP A N 1
ATOM 3028 C CA . ASP A 1 390 ? -12.462 19.474 13.720 1.00 78.12 390 ASP A CA 1
ATOM 3029 C C . ASP A 1 390 ? -11.326 18.628 13.144 1.00 78.12 390 ASP A C 1
ATOM 3031 O O . ASP A 1 390 ? -10.694 17.856 13.877 1.00 78.12 390 ASP A O 1
ATOM 3035 N N . ASN A 1 391 ? -11.059 18.789 11.849 1.00 83.12 391 ASN A N 1
ATOM 3036 C CA . ASN A 1 391 ? -10.051 18.023 11.127 1.00 83.12 391 ASN A CA 1
ATOM 3037 C C . ASN A 1 391 ? -9.067 18.963 10.433 1.00 83.12 391 ASN A C 1
ATOM 3039 O O . ASN A 1 391 ? -9.458 19.855 9.683 1.00 83.12 391 ASN A O 1
ATOM 3043 N N . PHE A 1 392 ? -7.780 18.741 10.666 1.00 88.12 392 PHE A N 1
ATOM 3044 C CA . PHE A 1 392 ? -6.691 19.423 9.981 1.00 88.12 392 PHE A CA 1
ATOM 3045 C C . PHE A 1 392 ? -5.750 18.385 9.386 1.00 88.12 392 PHE A C 1
ATOM 3047 O O . PHE A 1 392 ? -5.292 17.482 10.090 1.00 88.12 392 PHE A O 1
ATOM 3054 N N . ASN A 1 393 ? -5.437 18.532 8.108 1.00 91.12 393 ASN A N 1
ATOM 3055 C CA . ASN A 1 393 ? -4.481 17.699 7.409 1.00 91.12 393 ASN A CA 1
ATOM 3056 C C . ASN A 1 393 ? -3.584 18.579 6.530 1.00 91.12 393 ASN A C 1
ATOM 3058 O O . ASN A 1 393 ? -4.058 19.389 5.737 1.00 91.12 393 ASN A O 1
ATOM 3062 N N . LEU A 1 394 ? -2.277 18.413 6.683 1.00 94.31 394 LEU A N 1
ATOM 3063 C CA . LEU A 1 394 ? -1.259 19.025 5.848 1.00 94.31 394 LEU A CA 1
ATOM 3064 C C . LEU A 1 394 ? -0.346 17.915 5.342 1.00 94.31 394 LEU A C 1
ATOM 3066 O O . LEU A 1 394 ? 0.394 17.315 6.120 1.00 94.31 394 LEU A O 1
ATOM 3070 N N . SER A 1 395 ? -0.367 17.662 4.041 1.00 95.44 395 SER A N 1
ATOM 3071 C CA . SER A 1 395 ? 0.478 16.648 3.418 1.00 95.44 395 SER A CA 1
ATOM 3072 C C . SER A 1 395 ? 1.231 17.227 2.239 1.00 95.44 395 SER A C 1
ATOM 3074 O O . SER A 1 395 ? 0.712 18.063 1.508 1.00 95.44 395 SER A O 1
ATOM 3076 N N . GLY A 1 396 ? 2.461 16.780 2.042 1.00 96.31 396 GLY A N 1
ATOM 3077 C CA . GLY A 1 396 ? 3.265 17.189 0.904 1.00 96.31 396 GLY A CA 1
ATOM 3078 C C . GLY A 1 396 ? 4.112 16.043 0.392 1.00 96.31 396 GLY A C 1
ATOM 3079 O O . GLY A 1 396 ? 4.510 15.161 1.151 1.00 96.31 396 GLY A O 1
ATOM 3080 N N . SER A 1 397 ? 4.387 16.050 -0.905 1.00 96.94 397 SER A N 1
ATOM 3081 C CA . SER A 1 397 ? 5.245 15.064 -1.549 1.00 96.94 397 SER A CA 1
ATOM 3082 C C . SER A 1 397 ? 6.073 15.704 -2.648 1.00 96.94 397 SER A C 1
ATOM 3084 O O . SER A 1 397 ? 5.562 16.532 -3.399 1.00 96.94 397 SER A O 1
ATOM 3086 N N . ALA A 1 398 ? 7.320 15.276 -2.788 1.00 97.62 398 ALA A N 1
ATOM 3087 C CA . ALA A 1 398 ? 8.163 15.608 -3.924 1.00 97.62 398 ALA A CA 1
ATOM 3088 C C . ALA A 1 398 ? 8.740 14.320 -4.511 1.00 97.62 398 ALA A C 1
ATOM 3090 O O . ALA A 1 398 ? 9.216 13.459 -3.771 1.00 97.62 398 ALA A O 1
ATOM 3091 N N . SER A 1 399 ? 8.693 14.186 -5.832 1.00 97.31 399 SER A N 1
ATOM 3092 C CA . SER A 1 399 ? 9.248 13.048 -6.552 1.00 97.31 399 SER A CA 1
ATOM 3093 C C . SER A 1 399 ? 10.109 13.494 -7.723 1.00 97.31 399 SER A C 1
ATOM 3095 O O . SER A 1 399 ? 9.692 14.370 -8.481 1.00 97.31 399 SER A O 1
ATOM 3097 N N . ILE A 1 400 ? 11.254 12.848 -7.898 1.00 97.62 400 ILE A N 1
ATOM 3098 C CA . ILE A 1 400 ? 12.132 12.993 -9.058 1.00 97.62 400 ILE A CA 1
ATOM 3099 C C . ILE A 1 400 ? 12.219 11.629 -9.732 1.00 97.62 400 ILE A C 1
ATOM 3101 O O . ILE A 1 400 ? 12.568 10.644 -9.083 1.00 97.62 400 ILE A O 1
ATOM 3105 N N . ASN A 1 401 ? 11.892 11.577 -11.018 1.00 97.44 401 ASN A N 1
ATOM 3106 C CA . ASN A 1 401 ? 11.989 10.381 -11.840 1.00 97.44 401 ASN A CA 1
ATOM 3107 C C . ASN A 1 401 ? 12.955 10.638 -12.990 1.00 97.44 401 ASN A C 1
ATOM 3109 O O . ASN A 1 401 ? 12.675 11.470 -13.851 1.00 97.44 401 ASN A O 1
ATOM 3113 N N . ASP A 1 402 ? 14.052 9.897 -13.004 1.00 97.50 402 ASP A N 1
ATOM 3114 C CA . ASP A 1 402 ? 15.014 9.880 -14.091 1.00 97.50 402 ASP A CA 1
ATOM 3115 C C . ASP A 1 402 ? 14.851 8.581 -14.867 1.00 97.50 402 ASP A C 1
ATOM 3117 O O . ASP A 1 402 ? 14.893 7.483 -14.308 1.00 97.50 402 ASP A O 1
ATOM 3121 N N . ARG A 1 403 ? 14.692 8.692 -16.180 1.00 97.31 403 ARG A N 1
ATOM 3122 C CA . ARG A 1 403 ? 14.587 7.547 -17.075 1.00 97.31 403 ARG A CA 1
ATOM 3123 C C . ARG A 1 403 ? 15.527 7.715 -18.253 1.00 97.31 403 ARG A C 1
ATOM 3125 O O . ARG A 1 403 ? 15.567 8.750 -18.913 1.00 97.31 403 ARG A O 1
ATOM 3132 N N . LYS A 1 404 ? 16.275 6.654 -18.531 1.00 97.62 404 LYS A N 1
ATOM 3133 C CA . LYS A 1 404 ? 17.135 6.520 -19.705 1.00 97.62 404 LYS A CA 1
ATOM 3134 C C . LYS A 1 404 ? 16.623 5.359 -20.534 1.00 97.62 404 LYS A C 1
ATOM 3136 O O . LYS A 1 404 ? 16.371 4.286 -19.997 1.00 97.62 404 LYS A O 1
ATOM 3141 N N . GLY A 1 405 ? 16.451 5.574 -21.827 1.00 97.31 405 GLY A N 1
ATOM 3142 C CA . GLY A 1 405 ? 15.984 4.578 -22.777 1.00 97.31 405 GLY A CA 1
ATOM 3143 C C . GLY A 1 405 ? 16.944 4.455 -23.949 1.00 97.31 405 GLY A C 1
ATOM 3144 O O . GLY A 1 405 ? 17.416 5.454 -24.487 1.00 97.31 405 GLY A O 1
ATOM 3145 N N . LEU A 1 406 ? 17.200 3.225 -24.367 1.00 97.12 406 LEU A N 1
ATOM 3146 C CA . LEU A 1 406 ? 17.829 2.894 -25.632 1.00 97.12 406 LEU A CA 1
ATOM 3147 C C . LEU A 1 406 ? 16.877 1.970 -26.379 1.00 97.12 406 LEU A C 1
ATOM 3149 O O . LEU A 1 406 ? 16.489 0.927 -25.863 1.00 97.12 406 LEU A O 1
ATOM 3153 N N . SER A 1 407 ? 16.517 2.347 -27.596 1.00 96.94 407 SER A N 1
ATOM 3154 C CA . SER A 1 407 ? 15.804 1.472 -28.512 1.00 96.94 407 SER A CA 1
ATOM 3155 C C . SER A 1 407 ? 16.614 1.322 -29.783 1.00 96.94 407 SER A C 1
ATOM 3157 O O . SER A 1 407 ? 17.032 2.315 -30.375 1.00 96.94 407 SER A O 1
ATOM 3159 N N . THR A 1 408 ? 16.832 0.082 -30.190 1.00 96.56 408 THR A N 1
ATOM 3160 C CA . THR A 1 408 ? 17.343 -0.261 -31.512 1.00 96.56 408 THR A CA 1
ATOM 3161 C C . THR A 1 408 ? 16.235 -0.974 -32.267 1.00 96.56 408 THR A C 1
ATOM 3163 O O . THR A 1 408 ? 15.481 -1.751 -31.683 1.00 96.56 408 THR A O 1
ATOM 3166 N N . ASN A 1 409 ? 16.087 -0.669 -33.547 1.00 96.56 409 ASN A N 1
ATOM 3167 C CA . ASN A 1 409 ? 15.109 -1.314 -34.402 1.00 96.56 409 ASN A CA 1
ATOM 3168 C C . ASN A 1 409 ? 15.720 -1.518 -35.780 1.00 96.56 409 ASN A C 1
ATOM 3170 O O . ASN A 1 409 ? 16.077 -0.545 -36.442 1.00 96.56 409 ASN A O 1
ATOM 3174 N N . PHE A 1 410 ? 15.818 -2.772 -36.195 1.00 96.50 410 PHE A N 1
ATOM 3175 C CA . PHE A 1 410 ? 16.197 -3.152 -37.543 1.00 96.50 410 PHE A CA 1
ATOM 3176 C C . PHE A 1 410 ? 14.946 -3.551 -38.314 1.00 96.50 410 PHE A C 1
ATOM 3178 O O . PHE A 1 410 ? 14.101 -4.293 -37.812 1.00 96.50 410 PHE A O 1
ATOM 3185 N N . THR A 1 411 ? 14.798 -3.040 -39.528 1.00 96.31 411 THR A N 1
ATOM 3186 C CA . THR A 1 411 ? 13.696 -3.394 -40.420 1.00 96.31 411 THR A CA 1
ATOM 3187 C C . THR A 1 411 ? 14.252 -3.864 -41.747 1.00 96.31 411 THR A C 1
ATOM 3189 O O . THR A 1 411 ? 14.976 -3.127 -42.410 1.00 96.31 411 THR A O 1
ATOM 3192 N N . GLU A 1 412 ? 13.858 -5.059 -42.159 1.00 95.81 412 GLU A N 1
ATOM 3193 C CA . GLU A 1 412 ? 14.166 -5.632 -43.462 1.00 95.81 412 GLU A CA 1
ATOM 3194 C C . GLU A 1 412 ? 12.869 -5.800 -44.251 1.00 95.81 412 GLU A C 1
ATOM 3196 O O . GLU A 1 412 ? 11.856 -6.258 -43.721 1.00 95.81 412 GLU A O 1
ATOM 3201 N N . THR A 1 413 ? 12.880 -5.395 -45.519 1.00 94.31 413 THR A N 1
ATOM 3202 C CA . THR A 1 413 ? 11.776 -5.651 -46.449 1.00 94.31 413 THR A CA 1
ATOM 3203 C C . THR A 1 413 ? 12.272 -6.523 -47.587 1.00 94.31 413 THR A C 1
ATOM 3205 O O . THR A 1 413 ? 13.210 -6.137 -48.285 1.00 94.31 413 THR A O 1
ATOM 3208 N N . THR A 1 414 ? 11.624 -7.661 -47.804 1.00 94.19 414 THR A N 1
ATOM 3209 C CA . THR A 1 414 ? 11.902 -8.592 -48.901 1.00 94.19 414 THR A CA 1
ATOM 3210 C C . THR A 1 414 ? 10.701 -8.701 -49.839 1.00 94.19 414 THR A C 1
ATOM 3212 O O . THR A 1 414 ? 9.571 -8.373 -49.469 1.00 94.19 414 THR A O 1
ATOM 3215 N N . ASP A 1 415 ? 10.943 -9.108 -51.083 1.00 90.94 415 ASP A N 1
ATOM 3216 C CA . ASP A 1 415 ? 9.877 -9.443 -52.030 1.00 90.94 415 ASP A CA 1
ATOM 3217 C C . ASP A 1 415 ? 9.354 -10.880 -51.833 1.00 90.94 415 ASP A C 1
ATOM 3219 O O . ASP A 1 415 ? 9.877 -11.657 -51.032 1.00 90.94 415 ASP A O 1
ATOM 3223 N N . SER A 1 416 ? 8.333 -11.256 -52.610 1.00 85.31 416 SER A N 1
ATOM 3224 C CA . SER A 1 416 ? 7.777 -12.624 -52.660 1.00 85.31 416 SER A CA 1
ATOM 3225 C C . SER A 1 416 ? 8.791 -13.749 -52.934 1.00 85.31 416 SER A C 1
ATOM 3227 O O . SER A 1 416 ? 8.501 -14.910 -52.651 1.00 85.31 416 SER A O 1
ATOM 3229 N N . LYS A 1 417 ? 9.972 -13.436 -53.485 1.00 85.94 417 LYS A N 1
ATOM 3230 C CA . LYS A 1 417 ? 11.046 -14.395 -53.790 1.00 85.94 417 LYS A CA 1
ATOM 3231 C C . LYS A 1 417 ? 12.164 -14.374 -52.741 1.00 85.94 417 LYS A C 1
ATOM 3233 O O . LYS A 1 417 ? 13.137 -15.111 -52.886 1.00 85.94 417 LYS A O 1
ATOM 3238 N N . GLY A 1 418 ? 12.031 -13.556 -51.696 1.00 84.88 418 GLY A N 1
ATOM 3239 C CA . GLY A 1 418 ? 13.007 -13.407 -50.620 1.00 84.88 418 GLY A CA 1
ATOM 3240 C C . GLY A 1 418 ? 14.161 -12.450 -50.932 1.00 84.88 418 GLY A C 1
ATOM 3241 O O . GLY A 1 418 ? 15.104 -12.380 -50.147 1.00 84.88 418 GLY A O 1
ATOM 3242 N N . ALA A 1 419 ? 14.121 -11.699 -52.037 1.00 89.88 419 ALA A N 1
ATOM 3243 C CA . ALA A 1 419 ? 15.158 -10.720 -52.348 1.00 89.88 419 ALA A CA 1
ATOM 3244 C C . ALA A 1 419 ? 14.964 -9.440 -51.521 1.00 89.88 419 ALA A C 1
ATOM 3246 O O . ALA A 1 419 ? 13.880 -8.847 -51.516 1.00 89.88 419 ALA A O 1
ATOM 3247 N N . ILE A 1 420 ? 16.026 -8.995 -50.843 1.00 91.56 420 ILE A N 1
ATOM 3248 C CA . ILE A 1 420 ? 16.016 -7.787 -50.007 1.00 91.56 420 ILE A CA 1
ATOM 3249 C C . ILE A 1 420 ? 15.804 -6.552 -50.887 1.00 91.56 420 ILE A C 1
ATOM 3251 O O . ILE A 1 420 ? 16.571 -6.287 -51.808 1.00 91.56 420 ILE A O 1
ATOM 3255 N N . GLN A 1 421 ? 14.765 -5.782 -50.573 1.00 91.44 421 GLN A N 1
ATOM 3256 C CA . GLN A 1 421 ? 14.405 -4.546 -51.266 1.00 91.44 421 GLN A CA 1
ATOM 3257 C C . GLN A 1 421 ? 14.972 -3.317 -50.541 1.00 91.44 421 GLN A C 1
ATOM 3259 O O . GLN A 1 421 ? 15.466 -2.375 -51.167 1.00 91.44 421 GLN A O 1
ATOM 3264 N N . SER A 1 422 ? 14.917 -3.325 -49.205 1.00 92.25 422 SER A N 1
ATOM 3265 C CA . SER A 1 422 ? 15.435 -2.242 -48.366 1.00 92.25 422 SER A CA 1
ATOM 3266 C C . SER A 1 422 ? 15.717 -2.691 -46.940 1.00 92.25 422 SER A C 1
ATOM 3268 O O . SER A 1 422 ? 15.023 -3.568 -46.418 1.00 92.25 422 SER A O 1
ATOM 3270 N N . THR A 1 423 ? 16.649 -2.001 -46.288 1.00 94.81 423 THR A N 1
ATOM 3271 C CA . THR A 1 423 ? 16.905 -2.121 -44.849 1.00 94.81 423 THR A CA 1
ATOM 3272 C C . THR A 1 423 ? 16.832 -0.758 -44.172 1.00 94.81 423 THR A C 1
ATOM 3274 O O . THR A 1 423 ? 17.170 0.263 -44.774 1.00 94.81 423 THR A O 1
ATOM 3277 N N . ASN A 1 424 ? 16.416 -0.736 -42.911 1.00 95.31 424 ASN A N 1
ATOM 3278 C CA . ASN A 1 424 ? 16.423 0.461 -42.082 1.00 95.31 424 ASN A CA 1
ATOM 3279 C C . ASN A 1 424 ? 16.922 0.134 -40.673 1.00 95.31 424 ASN A C 1
ATOM 3281 O O . ASN A 1 424 ? 16.299 -0.659 -39.969 1.00 95.31 424 ASN A O 1
ATOM 3285 N N . ASP A 1 425 ? 18.009 0.780 -40.266 1.00 95.50 425 ASP A N 1
ATOM 3286 C CA . ASP A 1 425 ? 18.567 0.714 -38.918 1.00 95.50 425 ASP A CA 1
ATOM 3287 C C . ASP A 1 425 ? 18.200 1.983 -38.154 1.00 95.50 425 ASP A C 1
ATOM 3289 O O . ASP A 1 425 ? 18.584 3.083 -38.553 1.00 95.50 425 ASP A O 1
ATOM 3293 N N . VAL A 1 426 ? 17.477 1.848 -37.043 1.00 96.62 426 VAL A N 1
ATOM 3294 C CA . VAL A 1 426 ? 17.084 2.974 -36.190 1.00 96.62 426 VAL A CA 1
ATOM 3295 C C . VAL A 1 426 ? 17.638 2.783 -34.788 1.00 96.62 426 VAL A C 1
ATOM 3297 O O . VAL A 1 426 ? 17.340 1.796 -34.121 1.00 96.62 426 VAL A O 1
ATOM 3300 N N . VAL A 1 427 ? 18.392 3.768 -34.304 1.00 96.94 427 VAL A N 1
ATOM 3301 C CA . VAL A 1 427 ? 18.861 3.848 -32.918 1.00 96.94 427 VAL A CA 1
ATOM 3302 C C . VAL A 1 427 ? 18.281 5.100 -32.280 1.00 96.94 427 VAL A C 1
ATOM 3304 O O . VAL A 1 427 ? 18.537 6.214 -32.722 1.00 96.94 427 VAL A O 1
ATOM 3307 N N . SER A 1 428 ? 17.510 4.921 -31.215 1.00 96.88 428 SER A N 1
ATOM 3308 C CA . SER A 1 428 ? 16.870 5.986 -30.451 1.00 96.88 428 SER A CA 1
ATOM 3309 C C . SER A 1 428 ? 17.396 5.976 -29.021 1.00 96.88 428 SER A C 1
ATOM 3311 O O . SER A 1 428 ? 17.177 5.012 -28.288 1.00 96.88 428 SER A O 1
ATOM 3313 N N . ARG A 1 429 ? 18.039 7.063 -28.598 1.00 97.38 429 ARG A N 1
ATOM 3314 C CA . ARG A 1 429 ? 18.441 7.304 -27.207 1.00 97.38 429 ARG A CA 1
ATOM 3315 C C . ARG A 1 429 ? 17.528 8.357 -26.607 1.00 97.38 429 ARG A C 1
ATOM 3317 O O . ARG A 1 429 ? 17.350 9.413 -27.202 1.00 97.38 429 ARG A O 1
ATOM 3324 N N . GLN A 1 430 ? 16.952 8.068 -25.451 1.00 96.81 430 GLN A N 1
ATOM 3325 C CA . GLN A 1 430 ? 16.080 8.989 -24.739 1.00 96.81 430 GLN A CA 1
ATOM 3326 C C . GLN A 1 430 ? 16.580 9.180 -23.314 1.00 96.81 430 GLN A C 1
ATOM 3328 O O . GLN A 1 430 ? 16.888 8.213 -22.618 1.00 96.81 430 GLN A O 1
ATOM 3333 N N . THR A 1 431 ? 16.614 10.425 -22.871 1.00 97.25 431 THR A N 1
ATOM 3334 C CA . THR A 1 431 ? 16.731 10.798 -21.467 1.00 97.25 431 THR A CA 1
ATOM 3335 C C . THR A 1 431 ? 15.483 11.587 -21.103 1.00 97.25 431 THR A C 1
ATOM 3337 O O . THR A 1 431 ? 14.977 12.398 -21.881 1.00 97.25 431 THR A O 1
ATOM 3340 N N . SER A 1 432 ? 14.916 11.306 -19.942 1.00 97.25 432 SER A N 1
ATOM 3341 C CA . SER A 1 432 ? 13.784 12.058 -19.426 1.00 97.25 432 SER A CA 1
ATOM 3342 C C . SER A 1 432 ? 13.920 12.214 -17.929 1.00 97.25 432 SER A C 1
ATOM 3344 O O . SER A 1 432 ? 14.204 11.237 -17.239 1.00 97.25 432 SER A O 1
ATOM 3346 N N . GLN A 1 433 ? 13.678 13.423 -17.451 1.00 97.44 433 GLN A N 1
ATOM 3347 C CA . GLN A 1 433 ? 13.594 13.744 -16.041 1.00 97.44 433 GLN A CA 1
ATOM 3348 C C . GLN A 1 433 ? 12.232 14.375 -15.777 1.00 97.44 433 GLN A C 1
ATOM 3350 O O . GLN A 1 433 ? 11.815 15.287 -16.495 1.00 97.44 433 GLN A O 1
ATOM 3355 N N . SER A 1 434 ? 11.526 13.900 -14.757 1.00 97.31 434 SER A N 1
ATOM 3356 C CA . SER A 1 434 ? 10.298 14.534 -14.286 1.00 97.31 434 SER A CA 1
ATOM 3357 C C . SER A 1 434 ? 10.362 14.810 -12.795 1.00 97.31 434 SER A C 1
ATOM 3359 O O . SER A 1 434 ? 10.610 13.901 -12.005 1.00 97.31 434 SER A O 1
ATOM 3361 N N . ASN A 1 435 ? 10.072 16.051 -12.426 1.00 97.56 435 ASN A N 1
ATOM 3362 C CA . ASN A 1 435 ? 10.010 16.533 -11.060 1.00 97.56 435 ASN A CA 1
ATOM 3363 C C . ASN A 1 435 ? 8.560 16.894 -10.757 1.00 97.56 435 ASN A C 1
ATOM 3365 O O . ASN A 1 435 ? 7.998 17.778 -11.401 1.00 97.56 435 ASN A O 1
ATOM 3369 N N . ASN A 1 436 ? 7.961 16.237 -9.771 1.00 97.19 436 ASN A N 1
ATOM 3370 C CA . ASN A 1 436 ? 6.598 16.519 -9.337 1.00 97.19 436 ASN A CA 1
ATOM 3371 C C . ASN A 1 436 ? 6.612 16.894 -7.862 1.00 97.19 436 ASN A C 1
ATOM 3373 O O . ASN A 1 436 ? 7.234 16.218 -7.049 1.00 97.19 436 ASN A O 1
ATOM 3377 N N . GLN A 1 437 ? 5.931 17.974 -7.516 1.00 97.38 437 GLN A N 1
ATOM 3378 C CA . GLN A 1 437 ? 5.776 18.460 -6.156 1.00 97.38 437 GLN A CA 1
ATOM 3379 C C . GLN A 1 437 ? 4.295 18.706 -5.910 1.00 97.38 437 GLN A C 1
ATOM 3381 O O . GLN A 1 437 ? 3.598 19.244 -6.769 1.00 97.38 437 GLN A O 1
ATOM 3386 N N . ASN A 1 438 ? 3.824 18.300 -4.741 1.00 96.81 438 ASN A N 1
ATOM 3387 C CA . ASN A 1 438 ? 2.444 18.455 -4.327 1.00 96.81 438 ASN A CA 1
ATOM 3388 C C . ASN A 1 438 ? 2.399 18.896 -2.866 1.00 96.81 438 ASN A C 1
ATOM 3390 O O . ASN A 1 438 ? 3.122 18.342 -2.038 1.00 96.81 438 ASN A O 1
ATOM 3394 N N . LEU A 1 439 ? 1.534 19.851 -2.547 1.00 96.62 439 LEU A N 1
ATOM 3395 C CA . LEU A 1 439 ? 1.215 20.265 -1.189 1.00 96.62 439 LEU A CA 1
ATOM 3396 C C . LEU A 1 439 ? -0.303 20.374 -1.059 1.00 96.62 439 LEU A C 1
ATOM 3398 O O . LEU A 1 439 ? -0.939 21.170 -1.744 1.00 96.62 439 LEU A O 1
ATOM 3402 N N . ASN A 1 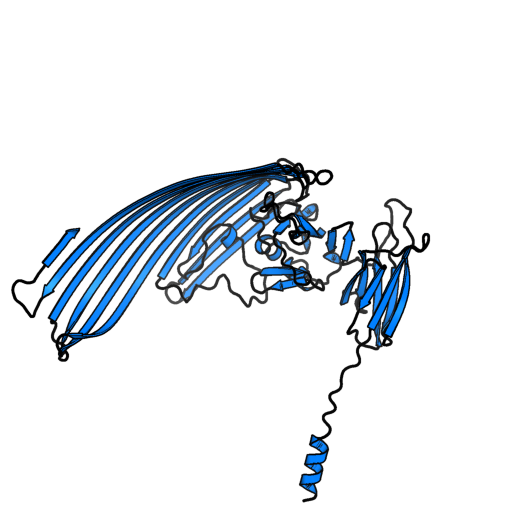440 ? -0.872 19.585 -0.158 1.00 95.25 440 ASN A N 1
ATOM 3403 C CA . ASN A 1 440 ? -2.283 19.603 0.184 1.00 95.25 440 ASN A CA 1
ATOM 3404 C C . ASN A 1 440 ? -2.445 20.136 1.594 1.00 95.25 440 ASN A C 1
ATOM 3406 O O . ASN A 1 440 ? -1.826 19.635 2.534 1.00 95.25 440 ASN A O 1
ATOM 3410 N N . LEU A 1 441 ? -3.339 21.097 1.743 1.00 93.56 441 LEU A N 1
ATOM 3411 C CA . LEU A 1 441 ? -3.796 21.573 3.031 1.00 93.56 441 LEU A CA 1
ATOM 3412 C C . LEU A 1 441 ? -5.317 21.476 3.048 1.00 93.56 441 LEU A C 1
ATOM 3414 O O . LEU A 1 441 ? -5.992 22.109 2.238 1.00 93.56 441 LEU A O 1
ATOM 3418 N N . SER A 1 442 ? -5.843 20.701 3.987 1.00 90.19 442 SER A N 1
ATOM 3419 C CA . SER A 1 442 ? -7.266 20.631 4.270 1.00 90.19 442 SER A CA 1
ATOM 3420 C C . SER A 1 442 ? -7.552 20.945 5.729 1.00 90.19 442 SER A C 1
ATOM 3422 O O . SER A 1 442 ? -6.896 20.472 6.658 1.00 90.19 442 SER A O 1
ATOM 3424 N N . TYR A 1 443 ? -8.555 21.781 5.931 1.00 89.06 443 TYR A N 1
ATOM 3425 C CA . TYR A 1 443 ? -9.099 22.110 7.229 1.00 89.06 443 TYR A CA 1
ATOM 3426 C C . TYR A 1 443 ? -10.611 22.069 7.134 1.00 89.06 443 TYR A C 1
ATOM 3428 O O . TYR A 1 443 ? -11.203 22.710 6.271 1.00 89.06 443 TYR A O 1
ATOM 3436 N N . SER A 1 444 ? -11.247 21.331 8.028 1.00 83.69 444 SER A N 1
ATOM 3437 C CA . SER A 1 444 ? -12.692 21.345 8.154 1.00 83.69 444 SER A CA 1
ATOM 3438 C C . SER A 1 444 ? -13.098 21.481 9.607 1.00 83.69 444 SER A C 1
ATOM 3440 O O . SER A 1 444 ? -12.532 20.850 10.502 1.00 83.69 444 SER A O 1
ATOM 3442 N N . LYS A 1 445 ? -14.089 22.342 9.812 1.00 82.94 445 LYS A N 1
ATOM 3443 C CA . LYS A 1 445 ? -14.781 22.568 11.064 1.00 82.94 445 LYS A CA 1
ATOM 3444 C C . LYS A 1 445 ? -16.275 22.440 10.818 1.00 82.94 445 LYS A C 1
ATOM 3446 O O . LYS A 1 445 ? -16.810 23.068 9.908 1.00 82.94 445 LYS A O 1
ATOM 3451 N N . SER A 1 446 ? -16.946 21.628 11.618 1.00 73.06 446 SER A N 1
ATOM 3452 C CA . SER A 1 446 ? -18.399 21.479 11.588 1.00 73.06 446 SER A CA 1
ATOM 3453 C C . SER A 1 446 ? -18.997 21.496 12.985 1.00 73.06 446 SER A C 1
ATOM 3455 O O . SER A 1 446 ? -18.306 21.336 13.989 1.00 73.06 446 SER A O 1
ATOM 3457 N N . ASP A 1 447 ? -20.292 21.728 13.075 1.00 69.19 447 ASP A N 1
ATOM 3458 C CA . ASP A 1 447 ? -21.020 21.594 14.325 1.00 69.19 447 ASP A CA 1
ATOM 3459 C C . ASP A 1 447 ? -22.216 20.679 14.070 1.00 69.19 447 ASP A C 1
ATOM 3461 O O . ASP A 1 447 ? -22.960 20.877 13.109 1.00 69.19 447 ASP A O 1
ATOM 3465 N N . ASN A 1 448 ? -22.364 19.634 14.884 1.00 62.19 448 ASN A N 1
ATOM 3466 C CA . ASN A 1 448 ? -23.481 18.703 14.737 1.00 62.19 448 ASN A CA 1
ATOM 3467 C C . ASN A 1 448 ? -24.782 19.332 15.230 1.00 62.19 448 ASN A C 1
ATOM 3469 O O . ASN A 1 448 ? -25.838 19.028 14.678 1.00 62.19 448 ASN A O 1
ATOM 3473 N N . ASP A 1 449 ? -24.696 20.230 16.214 1.00 67.12 449 ASP A N 1
ATOM 3474 C CA . ASP A 1 449 ? -25.856 20.938 16.752 1.00 67.12 449 ASP A CA 1
ATOM 3475 C C . ASP A 1 449 ? -26.267 22.094 15.829 1.00 67.12 449 ASP A C 1
ATOM 3477 O O . ASP A 1 449 ? -27.431 22.496 15.798 1.00 67.12 449 ASP A O 1
ATOM 3481 N N . GLN A 1 450 ? -25.329 22.590 15.012 1.00 65.44 450 GLN A N 1
ATOM 3482 C CA . GLN A 1 450 ? -25.576 23.591 13.977 1.00 65.44 450 GLN A CA 1
ATOM 3483 C C . GLN A 1 450 ? -25.033 23.145 12.612 1.00 65.44 450 GLN A C 1
ATOM 3485 O O . GLN A 1 450 ? -24.048 23.690 12.117 1.00 65.44 450 GLN A O 1
ATOM 3490 N N . PRO A 1 451 ? -25.714 22.214 11.920 1.00 62.25 451 PRO A N 1
ATOM 3491 C CA . PRO A 1 451 ? -25.246 21.668 10.644 1.00 62.25 451 PRO A CA 1
ATOM 3492 C C . PRO A 1 451 ? -25.118 22.711 9.518 1.00 62.25 451 PRO A C 1
ATOM 3494 O O . PRO A 1 451 ? -24.604 22.386 8.448 1.00 62.25 451 PRO A O 1
ATOM 3497 N N . LEU A 1 452 ? -25.608 23.936 9.710 1.00 63.69 452 LEU A N 1
ATOM 3498 C CA . LEU A 1 452 ? -25.501 25.034 8.749 1.00 63.69 452 LEU A CA 1
ATOM 3499 C C . LEU A 1 452 ? -24.195 25.840 8.896 1.00 63.69 452 LEU A C 1
ATOM 3501 O O . LEU A 1 452 ? -23.849 26.576 7.977 1.00 63.69 452 LEU A O 1
ATOM 3505 N N . THR A 1 453 ? -23.429 25.680 9.983 1.00 69.19 453 THR A N 1
ATOM 3506 C CA . THR A 1 453 ? -22.157 26.396 10.231 1.00 69.19 453 THR A CA 1
ATOM 3507 C C . THR A 1 453 ? -20.928 25.588 9.774 1.00 69.19 453 THR A C 1
ATOM 3509 O O . THR A 1 453 ? -19.880 25.539 10.416 1.00 69.19 453 THR A O 1
ATOM 3512 N N . ASN A 1 454 ? -21.079 24.962 8.604 1.00 72.44 454 ASN A N 1
ATOM 3513 C CA . ASN A 1 454 ? -20.066 24.303 7.775 1.00 72.44 454 ASN A CA 1
ATOM 3514 C C . ASN A 1 454 ? -18.889 25.212 7.376 1.00 72.44 454 ASN A C 1
ATOM 3516 O O . ASN A 1 454 ? -19.094 26.044 6.498 1.00 72.44 454 ASN A O 1
ATOM 3520 N N . PHE A 1 455 ? -17.664 25.023 7.886 1.00 81.00 455 PHE A N 1
ATOM 3521 C CA . PHE A 1 455 ? -16.464 25.602 7.266 1.00 81.00 455 PHE A CA 1
ATOM 3522 C C . PHE A 1 455 ? -15.505 24.513 6.790 1.00 81.00 455 PHE A C 1
ATOM 3524 O O . PHE A 1 455 ? -14.998 23.722 7.580 1.00 81.00 455 PHE A O 1
ATOM 3531 N N . SER A 1 456 ? -15.213 24.490 5.495 1.00 83.44 456 SER A N 1
ATOM 3532 C CA . SER A 1 456 ? -14.194 23.617 4.914 1.00 83.44 456 SER A CA 1
ATOM 3533 C C . SER A 1 456 ? -13.309 24.420 3.974 1.00 83.44 456 SER A C 1
ATOM 3535 O O . SER A 1 456 ? -13.806 25.119 3.093 1.00 83.44 456 SER A O 1
ATOM 3537 N N . PHE A 1 457 ? -12.003 24.286 4.147 1.00 85.69 457 PHE A N 1
ATOM 3538 C CA . PHE A 1 457 ? -10.973 24.871 3.311 1.00 85.69 457 PHE A CA 1
ATOM 3539 C C . PHE A 1 457 ? -10.069 23.754 2.808 1.00 85.69 457 PHE A C 1
ATOM 3541 O O . PHE A 1 457 ? -9.468 23.037 3.602 1.00 85.69 457 PHE A O 1
ATOM 3548 N N . ASN A 1 458 ? -9.969 23.615 1.491 1.00 89.62 458 ASN A N 1
ATOM 3549 C CA . ASN A 1 458 ? -9.096 22.651 0.841 1.00 89.62 458 ASN A CA 1
ATOM 3550 C C . ASN A 1 458 ? -8.285 23.398 -0.214 1.00 89.62 458 ASN A C 1
ATOM 3552 O O . ASN A 1 458 ? -8.859 24.068 -1.070 1.00 89.62 458 ASN A O 1
ATOM 3556 N N . THR A 1 459 ? -6.963 23.292 -0.152 1.00 92.81 459 THR A N 1
ATOM 3557 C CA . THR A 1 459 ? -6.061 23.836 -1.165 1.00 92.81 459 THR A CA 1
ATOM 3558 C C . THR A 1 459 ? -5.050 22.781 -1.584 1.00 92.81 459 THR A C 1
ATOM 3560 O O . THR A 1 459 ? -4.521 22.032 -0.757 1.00 92.81 459 THR A O 1
ATOM 3563 N N . ASN A 1 460 ? -4.811 22.721 -2.887 1.00 95.00 460 ASN A N 1
ATOM 3564 C CA . ASN A 1 460 ? -3.842 21.850 -3.524 1.00 95.00 460 ASN A CA 1
ATOM 3565 C C . ASN A 1 460 ? -2.905 22.728 -4.358 1.00 95.00 460 ASN A C 1
ATOM 3567 O O . ASN A 1 460 ? -3.358 23.488 -5.212 1.00 95.00 460 ASN A O 1
ATOM 3571 N N . LEU A 1 461 ? -1.606 22.639 -4.086 1.00 95.88 461 LEU A N 1
ATOM 3572 C CA . LEU A 1 461 ? -0.561 23.283 -4.869 1.00 95.88 461 LEU A CA 1
ATOM 3573 C C . LEU A 1 461 ? 0.275 22.195 -5.531 1.00 95.88 461 LEU A C 1
ATOM 3575 O O . LEU A 1 461 ? 0.964 21.437 -4.848 1.00 95.88 461 LEU A O 1
ATOM 3579 N N . GLN A 1 462 ? 0.231 22.148 -6.858 1.00 96.38 462 GLN A N 1
ATOM 3580 C CA . GLN A 1 462 ? 0.985 21.196 -7.657 1.00 96.38 462 GLN A CA 1
ATOM 3581 C C . GLN A 1 462 ? 1.964 21.934 -8.568 1.00 96.38 462 GLN A C 1
ATOM 3583 O O . GLN A 1 462 ? 1.597 22.878 -9.264 1.00 96.38 462 GLN A O 1
ATOM 3588 N N . ASN A 1 463 ? 3.209 21.470 -8.588 1.00 97.19 463 ASN A N 1
ATOM 3589 C CA . ASN A 1 463 ? 4.210 21.876 -9.564 1.00 97.19 463 ASN A CA 1
ATOM 3590 C C . ASN A 1 463 ? 4.746 20.623 -10.256 1.00 97.19 463 ASN A C 1
ATOM 3592 O O . ASN A 1 463 ? 5.080 19.634 -9.603 1.00 97.19 463 ASN A O 1
ATOM 3596 N N . SER A 1 464 ? 4.782 20.623 -11.582 1.00 96.88 464 SER A N 1
ATOM 3597 C CA . SER A 1 464 ? 5.210 19.467 -12.367 1.00 96.88 464 SER A CA 1
ATOM 3598 C C . SER A 1 464 ? 6.043 19.950 -13.540 1.00 96.88 464 SER A C 1
ATOM 3600 O O . SER A 1 464 ? 5.582 20.739 -14.360 1.00 96.88 464 SER A O 1
ATOM 3602 N N . GLN A 1 465 ? 7.282 19.481 -13.606 1.00 97.12 465 GLN A N 1
ATOM 3603 C CA . GLN A 1 465 ? 8.220 19.806 -14.668 1.00 97.12 465 GLN A CA 1
ATOM 3604 C C . GLN A 1 465 ? 8.723 18.507 -15.274 1.00 97.12 465 GLN A C 1
ATOM 3606 O O . GLN A 1 465 ? 9.197 17.630 -14.557 1.00 97.12 465 GLN A O 1
ATOM 3611 N N . SER A 1 466 ? 8.647 18.386 -16.594 1.00 96.69 466 SER A N 1
ATOM 3612 C CA . SER A 1 466 ? 9.234 17.266 -17.317 1.00 96.69 466 SER A CA 1
ATOM 3613 C C . SER A 1 466 ? 10.115 17.799 -18.430 1.00 96.69 466 SER A C 1
ATOM 3615 O O . SER A 1 466 ? 9.692 18.655 -19.204 1.00 96.69 466 SER A O 1
ATOM 3617 N N . ASN A 1 467 ? 11.343 17.300 -18.486 1.00 96.81 467 ASN A N 1
ATOM 3618 C CA . ASN A 1 467 ? 12.231 17.491 -19.615 1.00 96.81 467 ASN A CA 1
ATOM 3619 C C . ASN A 1 467 ? 12.496 16.127 -20.250 1.00 96.81 467 ASN A C 1
ATOM 3621 O O . ASN A 1 467 ? 12.763 15.155 -19.540 1.00 96.81 467 ASN A O 1
ATOM 3625 N N . SER A 1 468 ? 12.428 16.044 -21.574 1.00 96.25 468 SER A N 1
ATOM 3626 C CA . SER A 1 468 ? 12.822 14.843 -22.298 1.00 96.25 468 SER A CA 1
ATOM 3627 C C . SER A 1 468 ? 13.592 15.220 -23.546 1.00 96.25 468 SER A C 1
ATOM 3629 O O . SER A 1 468 ? 13.118 15.988 -24.377 1.00 96.25 468 SER A O 1
ATOM 3631 N N . GLU A 1 469 ? 14.756 14.607 -23.689 1.00 96.50 469 GLU A N 1
ATOM 3632 C CA . GLU A 1 469 ? 15.580 14.696 -24.879 1.00 96.50 469 GLU A CA 1
ATOM 3633 C C . GLU A 1 469 ? 15.596 13.332 -25.553 1.00 96.50 469 GLU A C 1
ATOM 3635 O O . GLU A 1 469 ? 15.721 12.286 -24.906 1.00 96.50 469 GLU A O 1
ATOM 3640 N N . ARG A 1 470 ? 15.442 13.330 -26.873 1.00 95.88 470 ARG A N 1
ATOM 3641 C CA . ARG A 1 470 ? 15.471 12.114 -27.675 1.00 95.88 470 ARG A CA 1
ATOM 3642 C C . ARG A 1 470 ? 16.322 12.362 -28.904 1.00 95.88 470 ARG A C 1
ATOM 3644 O O . ARG A 1 470 ? 15.980 13.217 -29.706 1.00 95.88 470 ARG A O 1
ATOM 3651 N N . ASN A 1 471 ? 17.382 11.578 -29.048 1.00 96.06 471 ASN A N 1
ATOM 3652 C CA . ASN A 1 471 ? 18.220 11.547 -30.237 1.00 96.06 471 ASN A CA 1
ATOM 3653 C C . ASN A 1 471 ? 17.904 10.275 -31.030 1.00 96.06 471 ASN A C 1
ATOM 3655 O O . ASN A 1 471 ? 17.929 9.171 -30.473 1.00 96.06 471 ASN A O 1
ATOM 3659 N N . VAL A 1 472 ? 17.599 10.428 -32.314 1.00 95.56 472 VAL A N 1
ATOM 3660 C CA . VAL A 1 472 ? 17.299 9.336 -33.235 1.00 95.56 472 VAL A CA 1
ATOM 3661 C C . VAL A 1 472 ? 18.243 9.386 -34.429 1.00 95.56 472 VAL A C 1
ATOM 3663 O O . VAL A 1 472 ? 18.212 10.320 -35.228 1.00 95.56 472 VAL A O 1
ATOM 3666 N N . VAL A 1 473 ? 19.007 8.310 -34.599 1.00 95.06 473 VAL A N 1
ATOM 3667 C CA . VAL A 1 473 ? 19.809 8.046 -35.794 1.00 95.06 473 VAL A CA 1
ATOM 3668 C C . VAL A 1 473 ? 19.100 6.983 -36.625 1.00 95.06 473 VAL A C 1
ATOM 3670 O O . VAL A 1 473 ? 18.776 5.918 -36.104 1.00 95.06 473 VAL A O 1
ATOM 3673 N N . SER A 1 474 ? 18.846 7.270 -37.900 1.00 94.81 474 SER A N 1
ATOM 3674 C CA . SER A 1 474 ? 18.224 6.344 -38.854 1.00 94.81 474 SER A CA 1
ATOM 3675 C C . SER A 1 474 ? 19.104 6.217 -40.088 1.00 94.81 474 SER A C 1
ATOM 3677 O O . SER A 1 474 ? 19.440 7.235 -40.692 1.00 94.81 474 SER A O 1
ATOM 3679 N N . VAL A 1 475 ? 19.435 4.989 -40.480 1.00 93.62 475 VAL A N 1
ATOM 3680 C CA . VAL A 1 475 ? 20.190 4.679 -41.699 1.00 93.62 475 VAL A CA 1
ATOM 3681 C C . VAL A 1 475 ? 19.335 3.778 -42.579 1.00 93.62 475 VAL A C 1
ATOM 3683 O O . VAL A 1 475 ? 19.109 2.614 -42.259 1.00 93.62 475 VAL A O 1
ATOM 3686 N N . PHE A 1 476 ? 18.863 4.326 -43.693 1.00 93.88 476 PHE A N 1
ATOM 3687 C CA . PHE A 1 476 ? 18.054 3.615 -44.675 1.00 93.88 476 PHE A CA 1
ATOM 3688 C C . PHE A 1 476 ? 18.892 3.283 -45.908 1.00 93.88 476 PHE A C 1
ATOM 3690 O O . PHE A 1 476 ? 19.579 4.159 -46.440 1.00 93.88 476 PHE A O 1
ATOM 3697 N N . LYS A 1 477 ? 18.793 2.038 -46.384 1.00 90.81 477 LYS A N 1
ATOM 3698 C CA . LYS A 1 477 ? 19.439 1.566 -47.614 1.00 90.81 477 LYS A CA 1
ATOM 3699 C C . LYS A 1 477 ? 18.423 0.945 -48.560 1.00 90.81 477 LYS A C 1
ATOM 3701 O O . LYS A 1 477 ? 17.601 0.128 -48.136 1.00 90.81 477 LYS A O 1
ATOM 3706 N N . SER A 1 478 ? 18.494 1.306 -49.840 1.00 88.94 478 SER A N 1
ATOM 3707 C CA . SER A 1 478 ? 17.650 0.727 -50.893 1.00 88.94 478 SER A CA 1
ATOM 3708 C C . SER A 1 478 ? 18.485 -0.110 -51.853 1.00 88.94 478 SER A C 1
ATOM 3710 O O . SER A 1 478 ? 19.480 0.362 -52.389 1.00 88.94 478 SER A O 1
ATOM 3712 N N . PHE A 1 479 ? 18.043 -1.339 -52.121 1.00 86.12 479 PHE A N 1
ATOM 3713 C CA . PHE A 1 479 ? 18.714 -2.256 -53.051 1.00 86.12 479 PHE A CA 1
ATOM 3714 C C . PHE A 1 479 ? 18.047 -2.300 -54.431 1.00 86.12 479 PHE A C 1
ATOM 3716 O O . PHE A 1 479 ? 18.567 -2.901 -55.365 1.00 86.12 479 PHE A O 1
ATOM 3723 N N . THR A 1 480 ? 16.896 -1.645 -54.572 1.00 81.12 480 THR A N 1
ATOM 3724 C CA . THR A 1 480 ? 16.096 -1.613 -55.805 1.00 81.12 480 THR A CA 1
ATOM 3725 C C . THR A 1 480 ? 16.298 -0.341 -56.618 1.00 81.12 480 THR A C 1
ATOM 3727 O O . THR A 1 480 ? 15.975 -0.311 -57.801 1.00 81.12 480 THR A O 1
ATOM 3730 N N . VAL A 1 481 ? 16.770 0.740 -55.985 1.00 74.62 481 VAL A N 1
ATOM 3731 C CA . VAL A 1 481 ? 16.957 2.046 -56.626 1.00 74.62 481 VAL A CA 1
ATOM 3732 C C . VAL A 1 481 ? 18.298 2.635 -56.196 1.00 74.62 481 VAL A C 1
ATOM 3734 O O . VAL A 1 481 ? 18.479 2.970 -55.027 1.00 74.62 481 VAL A O 1
ATOM 3737 N N . ASN A 1 482 ? 19.216 2.813 -57.150 1.00 61.50 482 ASN A N 1
ATOM 3738 C CA . ASN A 1 482 ? 20.499 3.478 -56.907 1.00 61.50 482 ASN A CA 1
ATOM 3739 C C . ASN A 1 482 ? 20.288 4.928 -56.414 1.00 61.50 482 ASN A C 1
ATOM 3741 O O . ASN A 1 482 ? 19.373 5.614 -56.872 1.00 6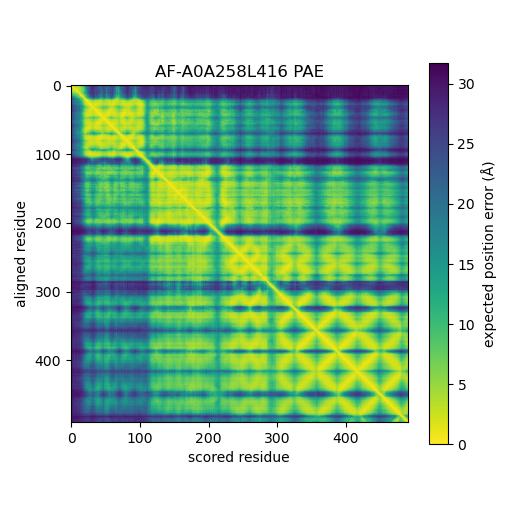1.50 482 ASN A O 1
ATOM 3745 N N . ASN A 1 483 ? 21.153 5.404 -55.509 1.00 62.62 483 ASN A N 1
ATOM 3746 C CA . ASN A 1 483 ? 21.148 6.758 -54.917 1.00 62.62 483 ASN A CA 1
ATOM 3747 C C . ASN A 1 483 ? 19.933 7.123 -54.029 1.00 62.62 483 ASN A C 1
ATOM 3749 O O . ASN A 1 483 ? 19.583 8.300 -53.930 1.00 62.62 483 ASN A O 1
ATOM 3753 N N . ARG A 1 484 ? 19.287 6.158 -53.355 1.00 74.00 484 ARG A N 1
ATOM 3754 C CA . ARG A 1 484 ? 18.228 6.431 -52.350 1.00 74.00 484 ARG A CA 1
ATOM 3755 C C . ARG A 1 484 ? 18.623 6.166 -50.896 1.00 74.00 484 ARG A C 1
ATOM 3757 O O . ARG A 1 484 ? 17.766 6.220 -50.013 1.00 74.00 484 ARG A O 1
ATOM 3764 N N . ASP A 1 485 ? 19.898 5.907 -50.640 1.00 75.44 485 ASP A N 1
ATOM 3765 C CA . ASP A 1 485 ? 20.404 5.752 -49.280 1.00 75.44 485 ASP A CA 1
ATOM 3766 C C . ASP A 1 485 ? 20.301 7.085 -48.534 1.00 75.44 485 ASP A C 1
ATOM 3768 O O . ASP A 1 485 ? 20.685 8.137 -49.049 1.00 75.44 485 ASP A O 1
ATOM 3772 N N . THR A 1 486 ? 19.757 7.054 -47.319 1.00 76.94 486 THR A N 1
ATOM 3773 C CA . THR A 1 486 ? 19.589 8.256 -46.494 1.00 76.94 486 THR A CA 1
ATOM 3774 C C . THR A 1 486 ? 20.036 7.990 -45.063 1.00 76.94 486 THR A C 1
ATOM 3776 O O . THR A 1 486 ? 19.832 6.906 -44.518 1.00 76.94 486 THR A O 1
ATOM 3779 N N . SER A 1 487 ? 20.665 8.993 -44.451 1.00 75.19 487 SER A N 1
ATOM 3780 C CA . SER A 1 487 ? 21.073 8.970 -43.049 1.00 75.19 487 SER A CA 1
ATOM 3781 C C . SER A 1 487 ? 20.565 10.235 -42.373 1.00 75.19 487 SER A C 1
ATOM 3783 O O . SER A 1 487 ? 20.910 11.341 -42.787 1.00 75.19 487 SER A O 1
ATOM 3785 N N . TYR A 1 488 ? 19.763 10.071 -41.326 1.00 74.00 488 TYR A N 1
ATOM 3786 C CA . TYR A 1 488 ? 19.210 11.170 -40.539 1.00 74.00 488 TYR A CA 1
ATOM 3787 C C . TYR A 1 488 ? 19.681 11.064 -39.090 1.00 74.00 488 TYR A C 1
ATOM 3789 O O . TYR A 1 488 ? 19.668 9.980 -38.512 1.00 74.00 488 TYR A O 1
ATOM 3797 N N . ASN A 1 489 ? 20.064 12.197 -38.503 1.00 74.31 489 ASN A N 1
ATOM 3798 C CA . ASN A 1 489 ? 20.368 12.350 -37.081 1.00 74.31 489 ASN A CA 1
ATOM 3799 C C . ASN A 1 489 ? 19.548 13.541 -36.577 1.00 74.31 489 ASN A C 1
ATOM 3801 O O . ASN A 1 489 ? 19.730 14.648 -37.088 1.00 74.31 489 ASN A O 1
ATOM 3805 N N . ARG A 1 490 ? 18.596 13.294 -35.676 1.00 73.50 490 ARG A N 1
ATOM 3806 C CA . ARG A 1 490 ? 17.637 14.298 -35.197 1.00 73.50 490 ARG A CA 1
ATOM 3807 C C . ARG A 1 490 ? 17.351 14.176 -33.714 1.00 73.50 490 ARG A C 1
ATOM 3809 O O . ARG A 1 490 ? 17.400 13.031 -33.204 1.00 73.50 490 ARG A O 1
#

Foldseek 3Di:
DVVVVVVVVVVPPPPPPPQQFAKEKEWEAAPPPRATDFQWKKWKAAPVLQTPAIDTQHPRRMDMDIRHHAQGWIWIWIDAPQWDIDIDIDGGHHYYYYYHHIYGNPDDDDDDPPPRDDQWGDDPQKIKGALVSHPDDQQDFQQVSQCSHPQWDQDLVRWIGGVRATADFEAELLHADPLDRPNQLRRQFDTSNFFGIKIKGWAAPPVCQPDPDDDPVRTHIHMYTYTDPVNQWDKTKDWDWDADPPRWIKIKIKMWTGHLFKIKIKMKMKTFLQQDPQENVSRSGDHPDDPDRPDPSGGRPPPDAFGKIKIKIKMKMKGFPDSRSHNQFGWMKMKMKMKIWIKGKHWDWDWDWDADPNWIKIKIKIKIKIKTKIKIKIKMKTWGHHGSFWTKIKIKMKMKMKMKMWMWMKMWMATPVRHTFKIKIKIKIKIKMKIKIKIKIKTWGADPVCRPPTDIDIDMDIDMDMDMDMWMWMWMDGPNDPPPTDIDID

Mean predicted aligned error: 12.97 Å

Solvent-accessible surface area (backbone atoms only — not comparable to full-atom values): 25833 Å² total; per-residue (Å²): 110,78,70,57,56,54,53,55,58,65,69,70,64,76,74,80,77,75,76,74,54,12,33,45,37,38,33,35,25,34,59,83,82,64,43,60,35,53,52,27,24,36,35,38,21,40,82,85,63,44,76,67,44,68,49,57,18,37,91,73,5,38,40,75,51,70,77,35,65,54,76,40,62,29,35,42,36,39,41,43,82,65,37,48,69,47,77,43,81,43,69,38,86,39,76,46,79,46,80,46,66,37,48,74,50,90,70,79,94,74,85,80,86,64,94,63,68,70,42,63,42,46,54,91,80,28,40,35,35,30,60,87,39,50,97,66,63,59,81,41,31,36,50,64,55,46,54,67,39,74,60,36,43,65,45,77,88,48,49,41,28,49,78,85,43,61,49,68,38,30,24,46,45,34,34,56,42,88,83,36,39,52,47,40,40,48,29,55,68,38,36,45,69,40,45,54,36,39,36,40,32,75,38,74,47,74,91,56,64,76,59,90,78,83,52,93,80,55,55,39,34,34,34,32,39,31,53,30,84,85,48,46,48,52,71,51,69,50,74,50,75,48,78,51,79,90,86,29,37,37,36,35,38,28,39,33,41,40,41,81,41,43,34,44,30,42,27,38,36,41,30,46,49,46,48,82,44,78,38,46,62,58,55,58,34,80,65,98,78,68,93,77,68,95,54,64,87,74,48,47,46,83,87,58,82,51,52,30,39,33,36,20,38,21,40,35,40,34,44,38,82,48,84,65,64,37,65,61,43,39,40,36,42,36,41,37,41,33,42,26,36,33,40,38,41,34,77,47,79,46,77,46,81,49,72,57,97,87,41,52,33,41,36,42,38,45,32,40,38,40,32,43,37,44,35,42,38,41,37,38,39,38,39,42,24,80,40,97,36,37,42,36,38,45,35,36,38,41,33,42,37,42,36,42,37,42,35,41,36,40,36,42,34,23,39,84,85,66,51,69,41,34,40,34,44,36,43,36,42,35,43,35,41,37,42,40,37,40,38,39,42,38,39,34,41,49,37,88,93,44,74,85,63,66,43,61,48,77,49,77,50,76,48,77,49,76,51,73,52,66,45,38,39,37,45,37,42,46,72,78,44,90,93,59,62,46,76,48,77,81

pLDDT: mean 82.22, std 14.11, range [37.59, 97.62]

Radius of gyration: 32.25 Å; Cα contacts (8 Å, |Δi|>4): 1185; chains: 1; bounding box: 63×82×98 Å

Secondary structure (DSSP, 8-state):
-HHHHHHHHHHT--------EEEEEEEEEETTT--B-TT-EEEEE-TTS-EEEEEE--TTSEEEEEEEETT-EEEEEEE-TTBPPEEEEEE--SEEEEEEEEPB--S-SS----SS--SEEEETTEEEE-GGGS---TT-BHHHHHHHSTTEEE-TTS-EEETTEEEEEEEETTB-BTTB--HHHHHHHSBGGGEEEEEEEEEE-GGGTT-S---GGGEEEEEEEEEPGGGSSEEEEEEEEEEETTTEEEEEEEEEEE-SSEEEEEEEEEESS-----SHHHHHSS-SS-S--S--TTS--TTS-SEEEEEEEEEEEEEES-----TTS-EEEEEEEEEEEEEEEEEEEEEEEEEETTEEEEEEEEEEEEEEEEEEEEEEEEEEESSSSEEEEEEEEEEEEEEEEEEEEEEEEEETT--EEEEEEEEEEEEEEEEEEEEEEEEEE--SS-TT--EEEEEEEEEEEEEEEEEEEEEEEESSSTT--EEEE-

Nearest PDB structures (foldseek):
  8p97-assembly1_A  TM=2.214E-01  e=2.227E-02  Bacteroides thetaiotaomicron VPI-5482
  6sm3-assembly1_B  TM=2.048E-01  e=7.954E-02  Porphyromonas gingivalis W83
  6zm1-assembly1_B  TM=1.922E-01  e=8.806E-02  Bacteroides thetaiotaomicron VPI-5482
  5fq6-assembly2_I  TM=2.131E-01  e=4.491E-01  Bacteroides thetaiotaomicron
  6sln-assembly1_B  TM=1.991E-01  e=5.792E-01  Porphyromonas gingivalis W83